Protein AF-A0A6P8I7Z9-F1 (afdb_monomer)

pLDDT: mean 84.23, std 19.0, range [24.98, 98.38]

InterPro domains:
  IPR001810 F-box domain [PF00646] (42-81)
  IPR001810 F-box domain [PS50181] (37-83)
  IPR007474 ApaG domain [PF04379] (328-416)
  IPR007474 ApaG domain [PS51087] (310-443)
  IPR018958 Knr4/Smi1-like domain [PF09346] (147-284)
  IPR018958 Knr4/Smi1-like domain [SM00860] (147-285)
  IPR036047 F-box-like domain superfamily [SSF81383] (37-108)
  IPR036767 ApaG domain superfamily [G3DSA:2.60.40.1470] (307-440)
  IPR036767 ApaG domain superfamily [SSF110069] (312-437)
  IPR037883 Knr4/Smi1-like domain superfamily [SSF160631] (125-296)
  IPR052121 F-box Protein Family Substrate Recognition Components [PTHR46550] (38-439)

Nearest PDB structures (foldseek):
  5hdw-assembly1_A  TM=9.735E-01  e=1.755E-16  Homo sapiens
  1xvs-assembly1_B  TM=9.235E-01  e=9.126E-12  Vibrio cholerae
  1xq4-assembly1_A  TM=9.413E-01  e=2.036E-11  Bordetella pertussis
  1tza-assembly1_A  TM=8.948E-01  e=2.390E-11  Shewanella oneidensis MR-1
  2f1e-assembly1_A  TM=9.353E-01  e=6.967E-11  Xanthomonas citri

Secondary structure (DSSP, 8-state):
--SSSSHHHHHHHHHTTS------------SS-------GGGS-HHHHHHHHHTS-HHHHHHHHTT-HHHHHHHHH-THHHHHHHHTT----SSPPTT--HHHHHHHHHHHHGGGTTTHHHHHHHHHHHHHHHHHH-HHHHHHEEEPPPHHHHHHHHHHHSTT----HHHHHHHHHEEEE-S-SSPTTEEEEETTEEEEEEEBPHHHHHHT-B-STTSTTEEE-EEETTT----EEESS-GGG--TT-EEEEEE--TT-SS-SS-----EEEEEEESSHHHHHHHHHHHHHTT-S-EETTEEB--EEEEEEEETTEEEEEEEEE-GGG-BTTTTBEEEEEEEEEEE-SS-TT--S-EEEEEEEEEEEESS--EEEEEEESBTTB--EE-TT-EEEEEEEEEESSSEEEEEEEEEEEESS--SS--EEEEEEEEEEEEPPPEE-HHHHHHHHHHHHHT-

Organism: Actinia tenebrosa (NCBI:txid6105)

Structure (mmCIF, N/CA/C/O backbone):
data_AF-A0A6P8I7Z9-F1
#
_entry.id   AF-A0A6P8I7Z9-F1
#
loop_
_atom_site.group_PDB
_atom_site.id
_atom_site.type_symbol
_atom_site.label_atom_id
_atom_site.label_alt_id
_atom_site.label_comp_id
_atom_site.label_asym_id
_atom_site.label_entity_id
_atom_site.label_seq_id
_atom_site.pdbx_PDB_ins_code
_atom_site.Cartn_x
_atom_site.Cartn_y
_atom_site.Cartn_z
_atom_site.occupancy
_atom_site.B_iso_or_equiv
_atom_site.auth_seq_id
_atom_site.auth_comp_id
_atom_site.auth_asym_id
_atom_site.auth_atom_id
_atom_site.pdbx_PDB_model_num
ATOM 1 N N . MET A 1 1 ? -7.727 1.001 -29.222 1.00 27.92 1 MET A N 1
ATOM 2 C CA . MET A 1 1 ? -8.327 1.449 -30.504 1.00 27.92 1 MET A CA 1
ATOM 3 C C . MET A 1 1 ? -7.930 2.875 -30.934 1.00 27.92 1 MET A C 1
ATOM 5 O O . MET A 1 1 ? -8.534 3.411 -31.849 1.00 27.92 1 MET A O 1
ATOM 9 N N . TYR A 1 2 ? -6.853 3.463 -30.396 1.00 25.09 2 TYR A N 1
ATOM 10 C CA . TYR A 1 2 ? -6.347 4.782 -30.813 1.00 25.09 2 TYR A CA 1
ATOM 11 C C . TYR A 1 2 ? -4.914 4.676 -31.353 1.00 25.09 2 TYR A C 1
ATOM 13 O O . TYR A 1 2 ? -3.994 5.226 -30.769 1.00 25.09 2 TYR A O 1
ATOM 21 N N . HIS A 1 3 ? -4.689 3.906 -32.421 1.00 26.23 3 HIS A N 1
ATOM 22 C CA . HIS A 1 3 ? -3.375 3.808 -33.094 1.00 26.23 3 HIS A CA 1
ATOM 23 C C . HIS A 1 3 ? -3.474 3.884 -34.635 1.00 26.23 3 HIS A C 1
ATOM 25 O O . HIS A 1 3 ? -2.511 3.593 -35.336 1.00 26.23 3 HIS A O 1
ATOM 31 N N . GLY A 1 4 ? -4.624 4.299 -35.186 1.00 27.64 4 GLY A N 1
ATOM 32 C CA . GLY A 1 4 ? -4.878 4.256 -36.635 1.00 27.64 4 GLY A CA 1
ATOM 33 C C . GLY A 1 4 ? -4.692 5.561 -37.420 1.00 27.64 4 GLY A C 1
ATOM 34 O O . GLY A 1 4 ? -4.441 5.501 -38.617 1.00 27.64 4 GLY A O 1
ATOM 35 N N . ASN A 1 5 ? -4.773 6.742 -36.794 1.00 32.84 5 ASN A N 1
ATOM 36 C CA . ASN A 1 5 ? -5.126 7.960 -37.550 1.00 32.84 5 ASN A CA 1
ATOM 37 C C . ASN A 1 5 ? -4.015 8.998 -37.786 1.00 32.84 5 ASN A C 1
ATOM 39 O O . ASN A 1 5 ? -4.295 10.039 -38.367 1.00 32.84 5 ASN A O 1
ATOM 43 N N . VAL A 1 6 ? -2.753 8.732 -37.427 1.00 34.59 6 VAL A N 1
ATOM 44 C CA . VAL A 1 6 ? -1.651 9.696 -37.685 1.00 34.59 6 VAL A CA 1
ATOM 45 C C . VAL A 1 6 ? -0.789 9.314 -38.898 1.00 34.59 6 VAL A C 1
ATOM 47 O O . VAL A 1 6 ? -0.159 10.175 -39.503 1.00 34.59 6 VAL A O 1
ATOM 50 N N . LYS A 1 7 ? -0.846 8.060 -39.372 1.00 30.89 7 LYS A N 1
ATOM 51 C CA . LYS A 1 7 ? -0.178 7.675 -40.632 1.00 30.89 7 LYS A CA 1
ATOM 52 C C . LYS A 1 7 ? -0.858 8.238 -41.887 1.00 30.89 7 LYS A C 1
ATOM 54 O O . LYS A 1 7 ? -0.213 8.327 -42.924 1.00 30.89 7 LYS A O 1
ATOM 59 N N . ILE A 1 8 ? -2.123 8.655 -41.799 1.00 35.88 8 ILE A N 1
ATOM 60 C CA . ILE A 1 8 ? -2.907 9.108 -42.959 1.00 35.88 8 ILE A CA 1
ATOM 61 C C . ILE A 1 8 ? -2.786 10.620 -43.203 1.00 35.88 8 ILE A C 1
ATOM 63 O O . ILE A 1 8 ? -3.013 11.059 -44.321 1.00 35.88 8 ILE A O 1
ATOM 67 N N . VAL A 1 9 ? -2.340 11.432 -42.241 1.00 39.62 9 VAL A N 1
ATOM 68 C CA . VAL A 1 9 ? -2.238 12.890 -42.471 1.00 39.62 9 VAL A CA 1
ATOM 69 C C . VAL A 1 9 ? -0.942 13.270 -43.196 1.00 39.62 9 VAL A C 1
ATOM 71 O O . VAL A 1 9 ? -0.962 14.142 -44.060 1.00 39.62 9 VAL A O 1
ATOM 74 N N . VAL A 1 10 ? 0.160 12.551 -42.959 1.00 35.44 10 VAL A N 1
ATOM 75 C CA . VAL A 1 10 ? 1.419 12.789 -43.692 1.00 35.44 10 VAL A CA 1
ATOM 76 C C . VAL A 1 10 ? 1.377 12.176 -45.100 1.00 35.44 10 VAL A C 1
ATOM 78 O O . VAL A 1 10 ? 1.890 12.775 -46.037 1.00 35.44 10 VAL A O 1
ATOM 81 N N . LEU A 1 11 ? 0.683 11.046 -45.292 1.00 34.19 11 LEU A N 1
ATOM 82 C CA . LEU A 1 11 ? 0.417 10.482 -46.627 1.00 34.19 11 LEU A CA 1
ATOM 83 C C . LEU A 1 11 ? -0.738 11.186 -47.365 1.00 34.19 11 LEU A C 1
ATOM 85 O O . LEU A 1 11 ? -0.742 11.223 -48.591 1.00 34.19 11 LEU A O 1
ATOM 89 N N . GLY A 1 12 ? -1.689 11.786 -46.645 1.00 33.53 12 GLY A N 1
ATOM 90 C CA . GLY A 1 12 ? -2.816 12.530 -47.216 1.00 33.53 12 GLY A CA 1
ATOM 91 C C . GLY A 1 12 ? -2.401 13.876 -47.805 1.00 33.53 12 GLY A C 1
ATOM 92 O O . GLY A 1 12 ? -2.831 14.216 -48.903 1.00 33.53 12 GLY A O 1
ATOM 93 N N . LEU A 1 13 ? -1.483 14.595 -47.151 1.00 36.09 13 LEU A N 1
ATOM 94 C CA . LEU A 1 13 ? -0.870 15.803 -47.721 1.00 36.09 13 LEU A CA 1
ATOM 95 C C . LEU A 1 13 ? 0.045 15.499 -48.921 1.00 36.09 13 LEU A C 1
ATOM 97 O O . LEU A 1 13 ? 0.220 16.361 -49.775 1.00 36.09 13 LEU A O 1
ATOM 101 N N . LEU A 1 14 ? 0.554 14.268 -49.038 1.00 37.94 14 LEU A N 1
ATOM 102 C CA . LEU A 1 14 ? 1.294 13.800 -50.217 1.00 37.94 14 LEU A CA 1
ATOM 103 C C . LEU A 1 14 ? 0.385 13.366 -51.386 1.00 37.94 14 LEU A C 1
ATOM 105 O O . LEU A 1 14 ? 0.864 13.275 -52.510 1.00 37.94 14 LEU A O 1
ATOM 109 N N . CYS A 1 15 ? -0.914 13.123 -51.166 1.00 30.41 15 CYS A N 1
ATOM 110 C CA . CYS A 1 15 ? -1.822 12.614 -52.207 1.00 30.41 15 CYS A CA 1
ATOM 111 C C . CYS A 1 15 ? -2.754 13.683 -52.812 1.00 30.41 15 CYS A C 1
ATOM 113 O O . CYS A 1 15 ? -3.242 13.514 -53.929 1.00 30.41 15 CYS A O 1
ATOM 115 N N . VAL A 1 16 ? -2.978 14.811 -52.127 1.00 33.44 16 VAL A N 1
ATOM 116 C CA . VAL A 1 16 ? -3.879 15.880 -52.617 1.00 33.44 16 VAL A CA 1
ATOM 117 C C . VAL A 1 16 ? -3.269 16.700 -53.768 1.00 33.44 16 VAL A C 1
ATOM 119 O O . VAL A 1 16 ? -4.009 17.316 -54.529 1.00 33.44 16 VAL A O 1
ATOM 122 N N . CYS A 1 17 ? -1.955 16.633 -53.997 1.00 30.50 17 CYS A N 1
ATOM 123 C CA . CYS A 1 17 ? -1.322 17.304 -55.140 1.00 30.50 17 CYS A CA 1
ATOM 124 C C . CYS A 1 17 ? -1.281 16.472 -56.438 1.00 30.50 17 CYS A C 1
ATOM 126 O O . CYS A 1 17 ? -0.809 16.980 -57.451 1.00 30.50 17 CYS A O 1
ATOM 128 N N . TRP A 1 18 ? -1.782 15.226 -56.459 1.00 29.75 18 TRP A N 1
ATOM 129 C CA . TRP A 1 18 ? -1.590 14.318 -57.608 1.00 29.75 18 TRP A CA 1
ATOM 130 C C . TRP A 1 18 ? -2.864 13.732 -58.232 1.00 29.75 18 TRP A C 1
ATOM 132 O O . TRP A 1 18 ? -2.807 12.754 -58.977 1.00 29.75 18 TRP A O 1
ATOM 142 N N . SER A 1 19 ? -4.034 14.330 -57.991 1.00 29.91 19 SER A N 1
ATOM 143 C CA . SER A 1 19 ? -5.256 13.913 -58.688 1.00 29.91 19 SER A CA 1
ATOM 144 C C . SER A 1 19 ? -6.215 15.070 -58.955 1.00 29.91 19 SER A C 1
ATOM 146 O O . SER A 1 19 ? -7.200 15.269 -58.254 1.00 29.91 19 SER A O 1
ATOM 148 N N . SER A 1 20 ? -5.935 15.842 -60.006 1.00 28.52 20 SER A N 1
ATOM 149 C CA . SER A 1 20 ? -6.969 16.618 -60.696 1.00 28.52 20 SER A CA 1
ATOM 150 C C . SER A 1 20 ? -6.526 16.983 -62.113 1.00 28.52 20 SER A C 1
ATOM 152 O O . SER A 1 20 ? -6.037 18.079 -62.376 1.00 28.52 20 SER A O 1
ATOM 154 N N . LYS A 1 21 ? -6.758 16.076 -63.065 1.00 33.31 21 LYS A N 1
ATOM 155 C CA . LYS A 1 21 ? -7.035 16.461 -64.455 1.00 33.31 21 LYS A CA 1
ATOM 156 C C . LYS A 1 21 ? -8.113 15.557 -65.033 1.00 33.31 21 LYS A C 1
ATOM 158 O O . LYS A 1 21 ? -7.907 14.349 -65.109 1.00 33.31 21 LYS A O 1
ATOM 163 N N . LYS A 1 22 ? -9.203 16.172 -65.509 1.00 28.80 22 LYS A N 1
ATOM 164 C CA . LYS A 1 22 ? -9.939 15.846 -66.750 1.00 28.80 22 LYS A CA 1
ATOM 165 C C . LYS A 1 22 ? -11.080 16.873 -66.974 1.00 28.80 22 LYS A C 1
ATOM 167 O O . LYS A 1 22 ? -11.510 17.484 -66.006 1.00 28.80 22 LYS A O 1
ATOM 172 N N . PRO A 1 23 ? -11.597 17.064 -68.204 1.00 37.78 23 PRO A N 1
ATOM 173 C CA . PRO A 1 23 ? -10.932 17.744 -69.323 1.00 37.78 23 PRO A CA 1
ATOM 174 C C . PRO A 1 23 ? -11.841 18.813 -69.991 1.00 37.78 23 PRO A C 1
ATOM 176 O O . PRO A 1 23 ? -13.058 18.680 -69.998 1.00 37.78 23 PRO A O 1
ATOM 179 N N . GLY A 1 24 ? -11.251 19.811 -70.659 1.00 24.98 24 GLY A N 1
ATOM 180 C CA . GLY A 1 24 ? -11.930 20.554 -71.734 1.00 24.98 24 GLY A CA 1
ATOM 181 C C . GLY A 1 24 ? -12.009 22.077 -71.583 1.00 24.98 24 GLY A C 1
ATOM 182 O O . GLY A 1 24 ? -12.740 22.573 -70.735 1.00 24.98 24 GLY A O 1
ATOM 183 N N . THR A 1 25 ? -11.365 22.763 -72.547 1.00 26.42 25 THR A N 1
ATOM 184 C CA . THR A 1 25 ? -11.655 24.120 -73.093 1.00 26.42 25 THR A CA 1
ATOM 185 C C . THR A 1 25 ? -11.542 25.304 -72.119 1.00 26.42 25 THR A C 1
ATOM 187 O O . THR A 1 25 ? -12.305 25.388 -71.175 1.00 26.42 25 THR A O 1
ATOM 190 N N . LEU A 1 26 ? -10.678 26.316 -72.261 1.00 29.64 26 LEU A N 1
ATOM 191 C CA . LEU A 1 26 ? -9.874 26.902 -73.348 1.00 29.64 26 LEU A CA 1
ATOM 192 C C . LEU A 1 26 ? -8.618 27.500 -72.670 1.00 29.64 26 LEU A C 1
ATOM 194 O O . LEU A 1 26 ? -8.745 28.210 -71.681 1.00 29.64 26 LEU A O 1
ATOM 198 N N . VAL A 1 27 ? -7.398 27.061 -72.986 1.00 39.12 27 VAL A N 1
ATOM 199 C CA . VAL A 1 27 ? -6.519 27.630 -74.030 1.00 39.12 27 VAL A CA 1
ATOM 200 C C . VAL A 1 27 ? -6.378 29.152 -73.921 1.00 39.12 27 VAL A C 1
ATOM 202 O O . VAL A 1 27 ? -7.158 29.888 -74.516 1.00 39.12 27 VAL A O 1
ATOM 205 N N . ASN A 1 28 ? -5.378 29.577 -73.138 1.00 30.05 28 ASN A N 1
ATOM 206 C CA . ASN A 1 28 ? -4.446 30.697 -73.369 1.00 30.05 28 ASN A CA 1
ATOM 207 C C . ASN A 1 28 ? -4.024 31.312 -72.034 1.00 30.05 28 ASN A C 1
ATOM 209 O O . ASN A 1 28 ? -4.569 32.331 -71.636 1.00 30.05 28 ASN A O 1
ATOM 213 N N . MET A 1 29 ? -3.079 30.664 -71.348 1.00 29.47 29 MET A N 1
ATOM 214 C CA . MET A 1 29 ? -2.159 31.279 -70.369 1.00 29.47 29 MET A CA 1
ATOM 215 C C . MET A 1 29 ? -1.152 30.236 -69.838 1.00 29.47 29 MET A C 1
ATOM 217 O O . MET A 1 29 ? -0.742 30.266 -68.684 1.00 29.47 29 MET A O 1
ATOM 221 N N . ALA A 1 30 ? -0.794 29.254 -70.670 1.00 31.16 30 ALA A N 1
ATOM 222 C CA . ALA A 1 30 ? -0.078 28.049 -70.257 1.00 31.16 30 ALA A CA 1
ATOM 223 C C . ALA A 1 30 ? 1.418 28.062 -70.620 1.00 31.16 30 ALA A C 1
ATOM 225 O O . ALA A 1 30 ? 1.955 26.998 -70.892 1.00 31.16 30 ALA A O 1
ATOM 226 N N . ASP A 1 31 ? 2.077 29.225 -70.617 1.00 33.16 31 ASP A N 1
ATOM 227 C CA . ASP A 1 31 ? 3.475 29.337 -71.074 1.00 33.16 31 ASP A CA 1
ATOM 228 C C . ASP A 1 31 ? 4.413 30.101 -70.120 1.00 33.16 31 ASP A C 1
ATOM 230 O O . ASP A 1 31 ? 5.388 30.688 -70.572 1.00 33.16 31 ASP A O 1
ATOM 234 N N . GLU A 1 32 ? 4.189 30.088 -68.794 1.00 33.69 32 GLU A N 1
ATOM 235 C CA . GLU A 1 32 ? 5.192 30.698 -67.888 1.00 33.69 32 GLU A CA 1
ATOM 236 C C . GLU A 1 32 ? 5.318 30.142 -66.457 1.00 33.69 32 GLU A C 1
ATOM 238 O O . GLU A 1 32 ? 5.937 30.775 -65.609 1.00 33.69 32 GLU A O 1
ATOM 243 N N . TRP A 1 33 ? 4.801 28.946 -66.158 1.00 35.19 33 TRP A N 1
ATOM 244 C CA . TRP A 1 33 ? 5.029 28.307 -64.849 1.00 35.19 33 TRP A CA 1
ATOM 245 C C . TRP A 1 33 ? 5.482 26.863 -65.048 1.00 35.19 33 TRP A C 1
ATOM 247 O O . TRP A 1 33 ? 4.708 25.916 -64.929 1.00 35.19 33 TRP A O 1
ATOM 257 N N . LEU A 1 34 ? 6.752 26.729 -65.429 1.00 34.97 34 LEU A N 1
ATOM 258 C CA . LEU A 1 34 ? 7.510 25.486 -65.331 1.00 34.97 34 LEU A CA 1
ATOM 259 C C . LEU A 1 34 ? 7.551 25.024 -63.868 1.00 34.97 34 LEU A C 1
ATOM 261 O O . LEU A 1 34 ? 7.962 25.776 -62.991 1.00 34.97 34 LEU A O 1
ATOM 265 N N . ASP A 1 35 ? 7.101 23.789 -63.656 1.00 43.56 35 ASP A N 1
ATOM 266 C CA . ASP A 1 35 ? 7.645 22.786 -62.737 1.00 43.56 35 ASP A CA 1
ATOM 267 C C . ASP A 1 35 ? 8.519 23.283 -61.572 1.00 43.56 35 ASP A C 1
ATOM 269 O O . ASP A 1 35 ? 9.741 23.343 -61.678 1.00 43.56 35 ASP A O 1
ATOM 273 N N . GLU A 1 36 ? 7.917 23.448 -60.396 1.00 44.22 36 GLU A N 1
ATOM 274 C CA . GLU A 1 36 ? 8.599 23.100 -59.148 1.00 44.22 36 GLU A CA 1
ATOM 275 C C . GLU A 1 36 ? 7.628 22.295 -58.281 1.00 44.22 36 GLU A C 1
ATOM 277 O O . GLU A 1 36 ? 6.685 22.831 -57.695 1.00 44.22 36 GLU A O 1
ATOM 282 N N . GLU A 1 37 ? 7.831 20.976 -58.198 1.00 47.53 37 GLU A N 1
ATOM 283 C CA . GLU A 1 37 ? 7.237 20.179 -57.126 1.00 47.53 37 GLU A CA 1
ATOM 284 C C . GLU A 1 37 ? 7.744 20.748 -55.792 1.00 47.53 37 GLU A C 1
ATOM 286 O O . GLU A 1 37 ? 8.887 20.517 -55.391 1.00 47.53 37 GLU A O 1
ATOM 291 N N . ILE A 1 38 ? 6.908 21.535 -55.106 1.00 57.88 38 ILE A N 1
ATOM 292 C CA . ILE A 1 38 ? 7.222 22.076 -53.780 1.00 57.88 38 ILE A CA 1
ATOM 293 C C . ILE A 1 38 ? 7.279 20.898 -52.800 1.00 57.88 38 ILE A C 1
ATOM 295 O O . ILE A 1 38 ? 6.273 20.472 -52.231 1.00 57.88 38 ILE A O 1
ATOM 299 N N . GLY A 1 39 ? 8.471 20.333 -52.630 1.00 65.75 39 GLY A N 1
ATOM 300 C CA . GLY A 1 39 ? 8.735 19.292 -51.649 1.00 65.75 39 GLY A CA 1
ATOM 301 C C . GLY A 1 39 ? 8.682 19.841 -50.223 1.00 65.75 39 GLY A C 1
ATOM 302 O O . GLY A 1 39 ? 8.963 21.007 -49.968 1.00 65.75 39 GLY A O 1
ATOM 303 N N . LEU A 1 40 ? 8.409 18.983 -49.236 1.00 67.44 40 LEU A N 1
ATOM 304 C CA . LEU A 1 40 ? 8.397 19.373 -47.814 1.00 67.44 40 LEU A CA 1
ATOM 305 C C . LEU A 1 40 ? 9.715 20.054 -47.365 1.00 67.44 40 LEU A C 1
ATOM 307 O O . LEU A 1 40 ? 9.723 20.850 -46.431 1.00 67.44 40 LEU A O 1
ATOM 311 N N . GLY A 1 41 ? 10.827 19.747 -48.047 1.00 66.31 41 GLY A N 1
ATOM 312 C CA . GLY A 1 41 ? 12.154 20.335 -47.841 1.00 66.31 41 GLY A CA 1
ATOM 313 C C . GLY A 1 41 ? 12.321 21.791 -48.290 1.00 66.31 41 GLY A C 1
ATOM 314 O O . GLY A 1 41 ? 13.245 22.442 -47.804 1.00 66.31 41 GLY A O 1
ATOM 315 N N . SER A 1 42 ? 11.453 22.294 -49.177 1.00 73.12 42 SER A N 1
ATOM 316 C CA . SER A 1 42 ? 11.489 23.668 -49.700 1.00 73.12 42 SER A CA 1
ATOM 317 C C . SER A 1 42 ? 10.544 24.625 -48.963 1.00 73.12 42 SER A C 1
ATOM 319 O O . SER A 1 42 ? 10.492 25.812 -49.285 1.00 73.12 42 SER A O 1
ATOM 321 N N . LEU A 1 43 ? 9.817 24.138 -47.948 1.00 79.81 43 LEU A N 1
ATOM 322 C CA . LEU A 1 43 ? 8.951 24.980 -47.128 1.00 79.81 43 LEU A CA 1
ATOM 323 C C . LEU A 1 43 ? 9.761 25.993 -46.294 1.00 79.81 43 LEU A C 1
ATOM 325 O O . LEU A 1 43 ? 10.824 25.651 -45.766 1.00 79.81 43 LEU A O 1
ATOM 329 N N . PRO A 1 44 ? 9.233 27.216 -46.089 1.00 81.88 44 PRO A N 1
ATOM 330 C CA . PRO A 1 44 ? 9.823 28.183 -45.171 1.00 81.88 44 PRO A CA 1
ATOM 331 C C . PRO A 1 44 ? 9.884 27.659 -43.728 1.00 81.88 44 PRO A C 1
ATOM 333 O O . PRO A 1 44 ? 9.105 26.792 -43.321 1.00 81.88 44 PRO A O 1
ATOM 336 N N . ALA A 1 45 ? 10.771 28.249 -42.923 1.00 80.94 45 ALA A N 1
ATOM 337 C CA . ALA A 1 45 ? 11.076 27.758 -41.580 1.00 80.94 45 ALA A CA 1
ATOM 338 C C . ALA A 1 45 ? 9.860 27.689 -40.636 1.00 80.94 45 ALA A C 1
ATOM 340 O O . ALA A 1 45 ? 9.731 26.729 -39.882 1.00 80.94 45 ALA A O 1
ATOM 341 N N . ILE A 1 46 ? 8.947 28.667 -40.691 1.00 81.94 46 ILE A N 1
ATOM 342 C CA . ILE A 1 46 ? 7.791 28.746 -39.778 1.00 81.94 46 ILE A CA 1
ATOM 343 C C . ILE A 1 46 ? 6.757 27.629 -40.054 1.00 81.94 46 ILE A C 1
ATOM 345 O O . ILE A 1 46 ? 6.434 26.889 -39.122 1.00 81.94 46 ILE A O 1
ATOM 349 N N . PRO A 1 47 ? 6.251 27.433 -41.294 1.00 82.50 47 PRO A N 1
ATOM 350 C CA . PRO A 1 47 ? 5.385 26.294 -41.612 1.00 82.50 47 PRO A CA 1
ATOM 351 C C . PRO A 1 47 ? 6.025 24.942 -41.295 1.00 82.50 47 PRO A C 1
ATOM 353 O O . PRO A 1 47 ? 5.367 24.063 -40.742 1.00 82.50 47 PRO A O 1
ATOM 356 N N . LEU A 1 48 ? 7.314 24.783 -41.604 1.00 82.62 48 LEU A N 1
ATOM 357 C CA . LEU A 1 48 ? 8.033 23.539 -41.361 1.00 82.62 48 LEU A CA 1
ATOM 358 C C . LEU A 1 48 ? 8.200 23.258 -39.858 1.00 82.62 48 LEU A C 1
ATOM 360 O O . LEU A 1 48 ? 7.959 22.134 -39.425 1.00 82.62 48 LEU A O 1
ATOM 364 N N . ALA A 1 49 ? 8.514 24.273 -39.045 1.00 83.00 49 ALA A N 1
ATOM 365 C CA . ALA A 1 49 ? 8.555 24.154 -37.587 1.00 83.00 49 ALA A CA 1
ATOM 366 C C . ALA A 1 49 ? 7.193 23.747 -37.003 1.00 83.00 49 ALA A C 1
ATOM 368 O O . ALA A 1 49 ? 7.133 22.882 -36.130 1.00 83.00 49 ALA A O 1
ATOM 369 N N . ASN A 1 50 ? 6.097 24.314 -37.520 1.00 82.75 50 ASN A N 1
ATOM 370 C CA . ASN A 1 50 ? 4.743 23.941 -37.110 1.00 82.75 50 ASN A CA 1
ATOM 371 C C . ASN A 1 50 ? 4.399 22.493 -37.477 1.00 82.75 50 ASN A C 1
ATOM 373 O O . ASN A 1 50 ? 3.778 21.806 -36.682 1.00 82.75 50 ASN A O 1
ATOM 377 N N . ILE A 1 51 ? 4.810 22.000 -38.648 1.00 84.12 51 ILE A N 1
ATOM 378 C CA . ILE A 1 51 ? 4.582 20.597 -39.034 1.00 84.12 51 ILE A CA 1
ATOM 379 C C . ILE A 1 51 ? 5.391 19.656 -38.135 1.00 84.12 51 ILE A C 1
ATOM 381 O O . ILE A 1 51 ? 4.857 18.676 -37.614 1.00 84.12 51 ILE A O 1
ATOM 385 N N . LEU A 1 52 ? 6.673 19.965 -37.930 1.00 84.69 52 LEU A N 1
ATOM 386 C CA . LEU A 1 52 ? 7.573 19.158 -37.110 1.00 84.69 52 LEU A CA 1
ATOM 387 C C . LEU A 1 52 ? 7.158 19.134 -35.629 1.00 84.69 52 LEU A C 1
ATOM 389 O O . LEU A 1 52 ? 7.408 18.136 -34.956 1.00 84.69 52 LEU A O 1
ATOM 393 N N . SER A 1 53 ? 6.488 20.175 -35.120 1.00 84.25 53 SER A N 1
ATOM 394 C CA . SER A 1 53 ? 6.043 20.235 -33.720 1.00 84.25 53 SER A CA 1
ATOM 395 C C . SER A 1 53 ? 4.931 19.235 -33.373 1.00 84.25 53 SER A C 1
ATOM 397 O O . SER A 1 53 ? 4.814 18.857 -32.207 1.00 84.25 53 SER A O 1
ATOM 399 N N . TYR A 1 54 ? 4.169 18.751 -34.365 1.00 84.44 54 TYR A N 1
ATOM 400 C CA . TYR A 1 54 ? 3.159 17.697 -34.187 1.00 84.44 54 TYR A CA 1
ATOM 401 C C . TYR A 1 54 ? 3.746 16.280 -34.139 1.00 84.44 54 TYR A C 1
ATOM 403 O O . TYR A 1 54 ? 3.034 15.328 -33.805 1.00 84.44 54 TYR A O 1
ATOM 411 N N . LEU A 1 55 ? 5.022 16.105 -34.492 1.00 84.69 55 LEU A N 1
ATOM 412 C CA . LEU A 1 55 ? 5.667 14.798 -34.468 1.00 84.69 55 LEU A CA 1
ATOM 413 C C . LEU A 1 55 ? 6.008 14.387 -33.036 1.00 84.69 55 LEU A C 1
ATOM 415 O O . LEU A 1 55 ? 6.397 15.200 -32.200 1.00 84.69 55 LEU A O 1
ATOM 419 N N . ASN A 1 56 ? 5.920 13.085 -32.761 1.00 81.38 56 ASN A N 1
ATOM 420 C CA . ASN A 1 56 ? 6.487 12.536 -31.534 1.00 81.38 56 ASN A CA 1
ATOM 421 C C . ASN A 1 56 ? 8.026 12.527 -31.607 1.00 81.38 56 ASN A C 1
ATOM 423 O O . ASN A 1 56 ? 8.627 12.672 -32.672 1.00 81.38 56 ASN A O 1
ATOM 427 N N . GLN A 1 57 ? 8.666 12.291 -30.464 1.00 80.50 57 GLN A N 1
ATOM 428 C CA . GLN A 1 57 ? 10.125 12.329 -30.310 1.00 80.50 57 GLN A CA 1
ATOM 429 C C . GLN A 1 57 ? 10.866 11.451 -31.330 1.00 80.50 57 GLN A C 1
ATOM 431 O O . GLN A 1 57 ? 11.853 11.884 -31.922 1.00 80.50 57 GLN A O 1
ATOM 436 N N . LYS A 1 58 ? 10.384 10.220 -31.558 1.00 79.19 58 LYS A N 1
ATOM 437 C CA . LYS A 1 58 ? 11.034 9.249 -32.452 1.00 79.19 58 LYS A CA 1
ATOM 438 C C . LYS A 1 58 ? 10.945 9.689 -33.908 1.00 79.19 58 LYS A C 1
ATOM 440 O O . LYS A 1 58 ? 11.935 9.599 -34.633 1.00 79.19 58 LYS A O 1
ATOM 445 N N . ASP A 1 59 ? 9.775 10.152 -34.328 1.00 83.81 59 ASP A N 1
ATOM 446 C CA . ASP A 1 59 ? 9.543 10.568 -35.708 1.00 83.81 59 ASP A CA 1
ATOM 447 C C . ASP A 1 59 ? 10.248 11.892 -36.010 1.00 83.81 59 ASP A C 1
ATOM 449 O O . ASP A 1 59 ? 10.883 12.016 -37.055 1.00 83.81 59 ASP A O 1
ATOM 453 N N . LEU A 1 60 ? 10.277 12.825 -35.055 1.00 84.25 60 LEU A N 1
ATOM 454 C CA . LEU A 1 60 ? 11.047 14.056 -35.187 1.00 84.25 60 LEU A CA 1
ATOM 455 C C . LEU A 1 60 ? 12.550 13.783 -35.320 1.00 84.25 60 LEU A C 1
ATOM 457 O O . LEU A 1 60 ? 13.193 14.329 -36.214 1.00 84.25 60 LEU A O 1
ATOM 461 N N . SER A 1 61 ? 13.120 12.914 -34.474 1.00 79.94 61 SER A N 1
ATOM 462 C CA . SER A 1 61 ? 14.534 12.535 -34.592 1.00 79.94 61 SER A CA 1
ATOM 463 C C . SER A 1 61 ? 14.855 11.938 -35.961 1.00 79.94 61 SER A C 1
ATOM 465 O O . SER A 1 61 ? 15.897 12.256 -36.525 1.00 79.94 61 SER A O 1
ATOM 467 N N . ARG A 1 62 ? 13.955 11.117 -36.517 1.00 81.88 62 ARG A N 1
ATOM 468 C CA . ARG A 1 62 ? 14.109 10.559 -37.867 1.00 81.88 62 ARG A CA 1
ATOM 469 C C . ARG A 1 62 ? 14.044 11.642 -38.938 1.00 81.88 62 ARG A C 1
ATOM 471 O O . ARG A 1 62 ? 14.895 11.643 -39.819 1.00 81.88 62 ARG A O 1
ATOM 478 N N . CYS A 1 63 ? 13.098 12.577 -38.848 1.00 82.19 63 CYS A N 1
ATOM 479 C CA . CYS A 1 63 ? 12.983 13.699 -39.783 1.00 82.19 63 CYS A CA 1
ATOM 480 C C . CYS A 1 63 ? 14.236 14.584 -39.786 1.00 82.19 63 CYS A C 1
ATOM 482 O O . CYS A 1 63 ? 14.711 14.965 -40.855 1.00 82.19 63 CYS A O 1
ATOM 484 N N . CYS A 1 64 ? 14.832 14.835 -38.618 1.00 81.19 64 CYS A N 1
ATOM 485 C CA . CYS A 1 64 ? 16.094 15.568 -38.501 1.00 81.19 64 CYS A CA 1
ATOM 486 C C . CYS A 1 64 ? 17.276 14.872 -39.202 1.00 81.19 64 CYS A C 1
ATOM 488 O O . CYS A 1 64 ? 18.264 15.529 -39.507 1.00 81.19 64 CYS A O 1
ATOM 490 N N . CYS A 1 65 ? 17.201 13.566 -39.480 1.00 81.69 65 CYS A N 1
ATOM 491 C CA . CYS A 1 65 ? 18.235 12.844 -40.228 1.00 81.69 65 CYS A CA 1
ATOM 492 C C . CYS A 1 65 ? 18.077 12.947 -41.755 1.00 81.69 65 CYS A C 1
ATOM 494 O O . CYS A 1 65 ? 18.973 12.515 -42.475 1.00 81.69 65 CYS A O 1
ATOM 496 N N . ILE A 1 66 ? 16.957 13.482 -42.259 1.00 83.44 66 ILE A N 1
ATOM 497 C CA . ILE A 1 66 ? 16.628 13.478 -43.696 1.00 83.44 66 ILE A CA 1
ATOM 498 C C . ILE A 1 66 ? 17.305 14.637 -44.438 1.00 83.44 66 ILE A C 1
ATOM 500 O O . ILE A 1 66 ? 17.755 14.465 -45.568 1.00 83.44 66 ILE A O 1
ATOM 504 N N . SER A 1 67 ? 17.386 15.825 -43.832 1.00 82.75 67 SER A N 1
ATOM 505 C CA . SER A 1 67 ? 18.006 16.999 -44.456 1.00 82.75 67 SER A CA 1
ATOM 506 C C . SER A 1 67 ? 18.612 17.947 -43.419 1.00 82.75 67 SER A C 1
ATOM 508 O O . SER A 1 67 ? 18.185 17.975 -42.264 1.00 82.75 67 SER A O 1
ATOM 510 N N . ARG A 1 68 ? 19.589 18.769 -43.835 1.00 82.00 68 ARG A N 1
ATOM 511 C CA . ARG A 1 68 ? 20.182 19.806 -42.967 1.00 82.00 68 ARG A CA 1
ATOM 512 C C . ARG A 1 68 ? 19.141 20.833 -42.514 1.00 82.00 68 ARG A C 1
ATOM 514 O O . ARG A 1 68 ? 19.088 21.137 -41.330 1.00 82.00 68 ARG A O 1
ATOM 521 N N . ASN A 1 69 ? 18.264 21.258 -43.427 1.00 81.94 69 ASN A N 1
ATOM 522 C CA . ASN A 1 69 ? 17.168 22.187 -43.137 1.00 81.94 69 ASN A CA 1
ATOM 523 C C . ASN A 1 69 ? 16.228 21.628 -42.046 1.00 81.94 69 ASN A C 1
ATOM 525 O O . ASN A 1 69 ? 15.898 22.308 -41.077 1.00 81.94 69 ASN A O 1
ATOM 529 N N . PHE A 1 70 ? 15.864 20.342 -42.140 1.00 81.88 70 PHE A N 1
ATOM 530 C CA . PHE A 1 70 ? 15.034 19.678 -41.126 1.00 81.88 70 PHE A CA 1
ATOM 531 C C . PHE A 1 70 ? 15.772 19.511 -39.802 1.00 81.88 70 PHE A C 1
ATOM 533 O O . PHE A 1 70 ? 15.154 19.619 -38.748 1.00 81.88 70 PHE A O 1
ATOM 540 N N . SER A 1 71 ? 17.082 19.264 -39.838 1.00 82.00 71 SER A N 1
ATOM 541 C CA . SER A 1 71 ? 17.899 19.186 -38.629 1.00 82.00 71 SER A CA 1
ATOM 542 C C . SER A 1 71 ? 17.966 20.526 -37.900 1.00 82.00 71 SER A C 1
ATOM 544 O O . SER A 1 71 ? 17.781 20.550 -36.688 1.00 82.00 71 SER A O 1
ATOM 546 N N . GLU A 1 72 ? 18.215 21.635 -38.593 1.00 82.81 72 GLU A N 1
ATOM 547 C CA . GLU A 1 72 ? 18.339 22.965 -37.977 1.00 82.81 72 GLU A CA 1
ATOM 548 C C . GLU A 1 72 ? 17.011 23.426 -37.359 1.00 82.81 72 GLU A C 1
ATOM 550 O O . GLU A 1 72 ? 16.942 23.771 -36.175 1.00 82.81 72 GLU A O 1
ATOM 555 N N . ILE A 1 73 ? 15.922 23.334 -38.125 1.00 82.31 73 ILE A N 1
ATOM 556 C CA . ILE A 1 73 ? 14.588 23.721 -37.651 1.00 82.31 73 ILE A CA 1
ATOM 557 C C . ILE A 1 73 ? 14.100 22.745 -36.581 1.00 82.31 73 ILE A C 1
ATOM 559 O O . ILE A 1 73 ? 13.637 23.151 -35.521 1.00 82.31 73 ILE A O 1
ATOM 563 N N . GLY A 1 74 ? 14.257 21.443 -36.815 1.00 80.31 74 GLY A N 1
ATOM 564 C CA . GLY A 1 74 ? 13.839 20.405 -35.883 1.00 80.31 74 GLY A CA 1
ATOM 565 C C . GLY A 1 74 ? 14.605 20.425 -34.561 1.00 80.31 74 GLY A C 1
ATOM 566 O O . GLY A 1 74 ? 14.070 19.950 -33.567 1.00 80.31 74 GLY A O 1
ATOM 567 N N . SER A 1 75 ? 15.824 20.976 -34.504 1.00 79.56 75 SER A N 1
ATOM 568 C CA . SER A 1 75 ? 16.592 21.111 -33.250 1.00 79.56 75 SER A CA 1
ATOM 569 C C . SER A 1 75 ? 16.174 22.311 -32.409 1.00 79.56 75 SER A C 1
ATOM 571 O O . SER A 1 75 ? 16.249 22.250 -31.184 1.00 79.56 75 SER A O 1
ATOM 573 N N . SER A 1 76 ? 15.667 23.359 -33.056 1.00 79.19 76 SER A N 1
ATOM 574 C CA . SER A 1 76 ? 15.275 24.618 -32.418 1.00 79.19 76 SER A CA 1
ATOM 575 C C . SER A 1 76 ? 13.810 24.662 -31.965 1.00 79.19 76 SER A C 1
ATOM 577 O O . SER A 1 76 ? 13.382 25.653 -31.371 1.00 79.19 76 SER A O 1
ATOM 579 N N . ILE A 1 77 ? 13.025 23.599 -32.189 1.00 84.38 77 ILE A N 1
ATOM 580 C CA . ILE A 1 77 ? 11.619 23.581 -31.767 1.00 84.38 77 ILE A CA 1
ATOM 581 C C . ILE A 1 77 ? 11.456 23.544 -30.241 1.00 84.38 77 ILE A C 1
ATOM 583 O O . ILE A 1 77 ? 12.182 22.861 -29.513 1.00 84.38 77 ILE A O 1
ATOM 587 N N . SER A 1 78 ? 10.405 24.207 -29.758 1.00 83.38 78 SER A N 1
ATOM 588 C CA . SER A 1 78 ? 10.034 24.237 -28.340 1.00 83.38 78 SER A CA 1
ATOM 589 C C . SER A 1 78 ? 9.567 22.882 -27.794 1.00 83.38 78 SER A C 1
ATOM 591 O O . SER A 1 78 ? 9.619 22.675 -26.581 1.00 83.38 78 SER A O 1
ATOM 593 N N . SER A 1 79 ? 9.175 21.925 -28.648 1.00 84.38 79 SER A N 1
ATOM 594 C CA . SER A 1 79 ? 8.738 20.592 -28.207 1.00 84.38 79 SER A CA 1
ATOM 595 C C . SER A 1 79 ? 9.814 19.844 -27.415 1.00 84.38 79 SER A C 1
ATOM 597 O O . SER A 1 79 ? 9.472 19.126 -26.481 1.00 84.38 79 SER A O 1
ATOM 599 N N . TRP A 1 80 ? 11.110 20.051 -27.699 1.00 84.31 80 TRP A N 1
ATOM 600 C CA . TRP A 1 80 ? 12.192 19.455 -26.901 1.00 84.31 80 TRP A CA 1
ATOM 601 C C 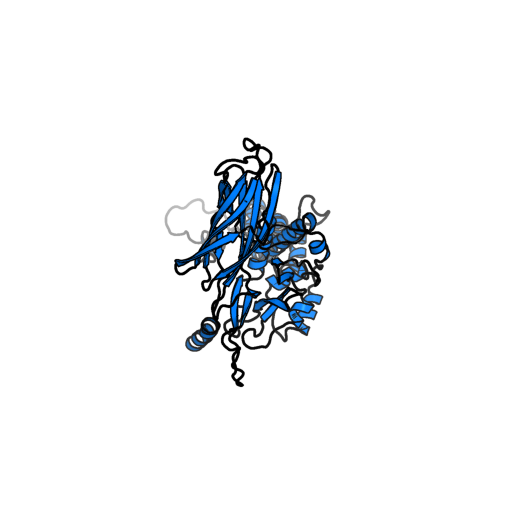. TRP A 1 80 ? 12.177 19.934 -25.451 1.00 84.31 80 TRP A C 1
ATOM 603 O O . TRP A 1 80 ? 12.372 19.130 -24.540 1.00 84.31 80 TRP A O 1
ATOM 613 N N . LYS A 1 81 ? 11.905 21.227 -25.234 1.00 83.88 81 LYS A N 1
ATOM 614 C CA . LYS A 1 81 ? 11.734 21.796 -23.895 1.00 83.88 81 LYS A CA 1
ATOM 615 C C . LYS A 1 81 ? 10.519 21.174 -23.209 1.00 83.88 81 LYS A C 1
ATOM 617 O O . LYS A 1 81 ? 10.659 20.645 -22.113 1.00 83.88 81 LYS A O 1
ATOM 622 N N . ILE A 1 82 ? 9.374 21.132 -23.897 1.00 85.38 82 ILE A N 1
ATOM 623 C CA . ILE A 1 82 ? 8.140 20.530 -23.366 1.00 85.38 82 ILE A CA 1
ATOM 624 C C . ILE A 1 82 ? 8.371 19.066 -22.982 1.00 85.38 82 ILE A C 1
ATOM 626 O O . ILE A 1 82 ? 7.918 18.629 -21.931 1.00 85.38 82 ILE A O 1
ATOM 630 N N . TRP A 1 83 ? 9.091 18.279 -23.783 1.00 86.19 83 TRP A N 1
ATOM 631 C CA . TRP A 1 83 ? 9.388 16.886 -23.441 1.00 86.19 83 TRP A CA 1
ATOM 632 C C . TRP A 1 83 ? 10.376 16.751 -22.285 1.00 86.19 83 TRP A C 1
ATOM 634 O O . TRP A 1 83 ? 10.217 15.854 -21.464 1.00 86.19 83 TRP A O 1
ATOM 644 N N . CYS A 1 84 ? 11.366 17.635 -22.178 1.00 86.19 84 CYS A N 1
ATOM 645 C CA . CYS A 1 84 ? 12.238 17.691 -21.006 1.00 86.19 84 CYS A CA 1
ATOM 646 C C . CYS A 1 84 ? 11.464 18.008 -19.718 1.00 86.19 84 CYS A C 1
ATOM 648 O O . CYS A 1 84 ? 11.706 17.371 -18.695 1.00 86.19 84 CYS A O 1
ATOM 650 N N . GLU A 1 85 ? 10.502 18.926 -19.776 1.00 86.44 85 GLU A N 1
ATOM 651 C CA . GLU A 1 85 ? 9.635 19.276 -18.645 1.00 86.44 85 GLU A CA 1
ATOM 652 C C . GLU A 1 85 ? 8.658 18.142 -18.309 1.00 86.44 85 GLU A C 1
ATOM 654 O O . GLU A 1 85 ? 8.537 17.723 -17.163 1.00 86.44 85 GLU A O 1
ATOM 659 N N . THR A 1 86 ? 7.966 17.608 -19.314 1.00 85.25 86 THR A N 1
ATOM 660 C CA . THR A 1 86 ? 6.867 16.654 -19.102 1.00 85.25 86 THR A CA 1
ATOM 661 C C . THR A 1 86 ? 7.345 15.228 -18.855 1.00 85.25 86 THR A C 1
ATOM 663 O O . THR A 1 86 ? 6.792 14.553 -17.990 1.00 85.25 86 THR A O 1
ATOM 666 N N . VAL A 1 87 ? 8.363 14.761 -19.586 1.00 86.38 87 VAL A N 1
ATOM 667 C CA . VAL A 1 87 ? 8.878 13.387 -19.469 1.00 86.38 87 VAL A CA 1
ATOM 668 C C . VAL A 1 87 ? 9.934 13.306 -18.375 1.00 86.38 87 VAL A C 1
ATOM 670 O O . VAL A 1 87 ? 9.835 12.443 -17.502 1.00 86.38 87 VAL A O 1
ATOM 673 N N . TRP A 1 88 ? 10.923 14.206 -18.402 1.00 88.25 88 TRP A N 1
ATOM 674 C CA . TRP A 1 88 ? 12.083 14.156 -17.503 1.00 88.25 88 TRP A CA 1
ATOM 675 C C . TRP A 1 88 ? 11.936 14.999 -16.230 1.00 88.25 88 TRP A C 1
ATOM 677 O O . TRP A 1 88 ? 12.804 14.906 -15.365 1.00 88.25 88 TRP A O 1
ATOM 687 N N . LEU A 1 89 ? 10.843 15.763 -16.084 1.00 85.81 89 LEU A N 1
ATOM 688 C CA . LEU A 1 89 ? 10.530 16.568 -14.891 1.00 85.81 89 LEU A CA 1
ATOM 689 C C . LEU A 1 89 ? 11.650 17.540 -14.503 1.00 85.81 89 LEU A C 1
ATOM 691 O O . LEU A 1 89 ? 11.906 17.770 -13.323 1.00 85.81 89 LEU A O 1
ATOM 695 N N . LEU A 1 90 ? 12.354 18.079 -15.499 1.00 82.69 90 LEU A N 1
ATOM 696 C CA . LEU A 1 90 ? 13.400 19.066 -15.260 1.00 82.69 90 LEU A CA 1
ATOM 697 C C . LEU A 1 90 ? 12.763 20.417 -14.910 1.00 82.69 90 LEU A C 1
ATOM 699 O O . LEU A 1 90 ? 11.842 20.852 -15.599 1.00 82.69 90 LEU A O 1
ATOM 703 N N . ASP A 1 91 ? 13.268 21.078 -13.865 1.00 70.81 91 ASP A N 1
ATOM 704 C CA . ASP A 1 91 ? 12.959 22.483 -13.586 1.00 70.81 91 ASP A CA 1
ATOM 705 C C . ASP A 1 91 ? 13.780 23.358 -14.543 1.00 70.81 91 ASP A C 1
ATOM 707 O O . ASP A 1 91 ? 15.009 23.280 -14.589 1.00 70.81 91 ASP A O 1
ATOM 711 N N . VAL A 1 92 ? 13.079 24.134 -15.366 1.00 62.84 92 VAL A N 1
ATOM 712 C CA . VAL A 1 92 ? 13.635 24.886 -16.500 1.00 62.84 92 VAL A CA 1
ATOM 713 C C . VAL A 1 92 ? 13.736 26.386 -16.189 1.00 62.84 92 VAL A C 1
ATOM 715 O O . VAL A 1 92 ? 13.843 27.219 -17.090 1.00 62.84 92 VAL A O 1
ATOM 718 N N . SER A 1 93 ? 13.728 26.751 -14.907 1.00 60.34 93 SER A N 1
ATOM 719 C CA . SER A 1 93 ? 13.851 28.149 -14.481 1.00 60.34 93 SER A CA 1
ATOM 720 C C . SER A 1 93 ? 15.156 28.821 -14.946 1.00 60.34 93 SER A C 1
ATOM 722 O O . SER A 1 93 ? 15.166 30.037 -15.098 1.00 60.34 93 SER A O 1
ATOM 724 N N . ASP A 1 94 ? 16.196 28.050 -15.292 1.00 51.22 94 ASP A N 1
ATOM 725 C CA . ASP A 1 94 ? 17.380 28.540 -16.006 1.00 51.22 94 ASP A CA 1
ATOM 726 C C . ASP A 1 94 ? 17.810 27.560 -17.118 1.00 51.22 94 ASP A C 1
ATOM 728 O O . ASP A 1 94 ? 18.019 26.370 -16.850 1.00 51.22 94 ASP A O 1
ATOM 732 N N . PRO A 1 95 ? 17.985 28.003 -18.380 1.00 53.00 95 PRO A N 1
ATOM 733 C CA . PRO A 1 95 ? 18.666 27.188 -19.377 1.00 53.00 95 PRO A CA 1
ATOM 734 C C . PRO A 1 95 ? 20.097 26.925 -18.897 1.00 53.00 95 PRO A C 1
ATOM 736 O O . PRO A 1 95 ? 20.829 27.856 -18.563 1.00 53.00 95 PRO A O 1
ATOM 739 N N . LEU A 1 96 ? 20.513 25.653 -18.884 1.00 59.34 96 LEU A N 1
ATOM 740 C CA . LEU A 1 96 ? 21.914 25.292 -18.660 1.00 59.34 96 LEU A CA 1
ATOM 741 C C . LEU A 1 96 ? 22.779 26.134 -19.614 1.00 59.34 96 LEU A C 1
ATOM 743 O O . LEU A 1 96 ? 22.563 26.048 -20.830 1.00 59.34 96 LEU A O 1
ATOM 747 N N . PRO A 1 97 ? 23.731 26.944 -19.112 1.00 57.34 97 PRO A N 1
ATOM 748 C CA . PRO A 1 97 ? 24.530 27.801 -19.973 1.00 57.34 97 PRO A CA 1
ATOM 749 C C . PRO A 1 97 ? 25.228 26.928 -21.023 1.00 57.34 97 PRO A C 1
ATOM 751 O O . PRO A 1 97 ? 25.989 26.021 -20.684 1.00 57.34 97 PRO A O 1
ATOM 754 N N . ASN A 1 98 ? 24.928 27.196 -22.298 1.00 63.16 98 ASN A N 1
ATOM 755 C CA . ASN A 1 98 ? 25.501 26.560 -23.493 1.00 63.16 98 ASN A CA 1
ATOM 756 C C . ASN A 1 98 ? 24.978 25.160 -23.894 1.00 63.16 98 ASN A C 1
ATOM 758 O O . ASN A 1 98 ? 25.725 24.417 -24.532 1.00 63.16 98 ASN A O 1
ATOM 762 N N . LYS A 1 99 ? 23.729 24.770 -23.583 1.00 69.81 99 LYS A N 1
ATOM 763 C CA . LYS A 1 99 ? 23.128 23.537 -24.152 1.00 69.81 99 LYS A CA 1
ATOM 764 C C . LYS A 1 99 ? 21.754 23.757 -24.783 1.00 69.81 99 LYS A C 1
ATOM 766 O O . LYS A 1 99 ? 20.876 24.351 -24.164 1.00 69.81 99 LYS A O 1
ATOM 771 N N . GLU A 1 100 ? 21.546 23.208 -25.982 1.00 81.00 100 GLU A N 1
ATOM 772 C CA . GLU A 1 100 ? 20.226 23.158 -26.619 1.00 81.00 100 GLU A CA 1
ATOM 773 C C . GLU A 1 100 ? 19.317 22.126 -25.930 1.00 81.00 100 GLU A C 1
ATOM 775 O O . GLU A 1 100 ? 19.768 21.069 -25.475 1.00 81.00 100 GLU A O 1
ATOM 780 N N . TRP A 1 101 ? 18.005 22.385 -25.894 1.00 82.50 101 TRP A N 1
ATOM 781 C CA . TRP A 1 101 ? 17.021 21.468 -25.296 1.00 82.50 101 TRP A CA 1
ATOM 782 C C . TRP A 1 101 ? 17.035 20.074 -25.919 1.00 82.50 101 TRP A C 1
ATOM 784 O O . TRP A 1 101 ? 16.807 19.086 -25.220 1.00 82.50 101 TRP A O 1
ATOM 794 N N . LYS A 1 102 ? 17.344 19.984 -27.214 1.00 82.69 102 LYS A N 1
ATOM 795 C CA . LYS A 1 102 ? 17.535 18.714 -27.913 1.00 82.69 102 LYS A CA 1
ATOM 796 C C . LYS A 1 102 ? 18.691 17.909 -27.319 1.00 82.69 102 LYS A C 1
ATOM 798 O O . LYS A 1 102 ? 18.523 16.718 -27.069 1.00 82.69 102 LYS A O 1
ATOM 803 N N . ASP A 1 103 ? 19.835 18.533 -27.050 1.00 82.88 103 ASP A N 1
ATOM 804 C CA . ASP A 1 103 ? 20.998 17.849 -26.473 1.00 82.88 103 ASP A CA 1
ATOM 805 C C . ASP A 1 103 ? 20.724 17.380 -25.045 1.00 82.88 103 ASP A C 1
ATOM 807 O O . ASP A 1 103 ? 21.095 16.265 -24.666 1.00 82.88 103 ASP A O 1
ATOM 811 N N . VAL A 1 104 ? 20.021 18.206 -24.262 1.00 84.94 104 VAL A N 1
ATOM 812 C CA . VAL A 1 104 ? 19.547 17.831 -22.924 1.00 84.94 104 VAL A CA 1
ATOM 813 C C . VAL A 1 104 ? 18.628 16.617 -23.021 1.00 84.94 104 VAL A C 1
ATOM 815 O O . VAL A 1 104 ? 18.859 15.624 -22.329 1.00 84.94 104 VAL A O 1
ATOM 818 N N . TYR A 1 105 ? 17.643 16.649 -23.920 1.00 86.12 105 TYR A N 1
ATOM 819 C CA . TYR A 1 105 ? 16.724 15.537 -24.121 1.00 86.12 105 TYR A CA 1
ATOM 820 C C . TYR A 1 105 ? 17.455 14.264 -24.557 1.00 86.12 105 TYR A C 1
ATOM 822 O O . TYR A 1 105 ? 17.214 13.203 -23.992 1.00 86.12 105 TYR A O 1
ATOM 830 N N . ILE A 1 106 ? 18.374 14.348 -25.524 1.00 85.25 106 ILE A N 1
ATOM 831 C CA . ILE A 1 106 ? 19.162 13.201 -26.000 1.00 85.25 106 ILE A CA 1
ATOM 832 C C . ILE A 1 106 ? 20.004 12.619 -24.863 1.00 85.25 106 ILE A C 1
ATOM 834 O O . ILE A 1 106 ? 20.064 11.400 -24.712 1.00 85.25 106 ILE A O 1
ATOM 838 N N . SER A 1 107 ? 20.632 13.469 -24.049 1.00 87.81 107 SER A N 1
ATOM 839 C CA . SER A 1 107 ? 21.398 13.045 -22.875 1.00 87.81 107 SER A CA 1
ATOM 840 C C . SER A 1 107 ? 20.521 12.288 -21.872 1.00 87.81 107 SER A C 1
ATOM 842 O O . SER A 1 107 ? 20.867 11.183 -21.452 1.00 87.81 107 SER A O 1
ATOM 844 N N . GLN A 1 108 ? 19.342 12.826 -21.544 1.00 89.00 108 GLN A N 1
ATOM 845 C CA . GLN A 1 108 ? 18.403 12.154 -20.642 1.00 89.00 108 GLN A CA 1
ATOM 846 C C . GLN A 1 108 ? 17.837 10.873 -21.250 1.00 89.00 108 GLN A C 1
ATOM 848 O O . GLN A 1 108 ? 17.763 9.856 -20.571 1.00 89.00 108 GLN A O 1
ATOM 853 N N . ASN A 1 109 ? 17.524 10.867 -22.543 1.00 89.19 109 ASN A N 1
ATOM 854 C CA . ASN A 1 109 ? 17.035 9.687 -23.243 1.00 89.19 109 ASN A CA 1
ATOM 855 C C . ASN A 1 109 ? 18.097 8.578 -23.323 1.00 89.19 109 ASN A C 1
ATOM 857 O O . ASN A 1 109 ? 17.753 7.403 -23.258 1.00 89.19 109 ASN A O 1
ATOM 861 N N . LYS A 1 110 ? 19.393 8.908 -23.386 1.00 89.44 110 LYS A N 1
ATOM 862 C CA . LYS A 1 110 ? 20.461 7.904 -23.233 1.00 89.44 110 LYS A CA 1
ATOM 863 C C . LYS A 1 110 ? 20.451 7.273 -21.840 1.00 89.44 110 LYS A C 1
ATOM 865 O O . LYS A 1 110 ? 20.653 6.072 -21.726 1.00 89.44 110 LYS A O 1
ATOM 870 N N . LYS A 1 111 ? 20.192 8.066 -20.796 1.00 89.94 111 LYS A N 1
ATOM 871 C CA . LYS A 1 111 ? 20.199 7.601 -19.401 1.00 89.94 111 LYS A CA 1
ATOM 872 C C . LYS A 1 111 ? 18.909 6.885 -18.983 1.00 89.94 111 LYS A C 1
ATOM 874 O O . LYS A 1 111 ? 18.958 5.962 -18.175 1.00 89.94 111 LYS A O 1
ATOM 879 N N . TRP A 1 112 ? 17.756 7.319 -19.479 1.00 93.31 112 TRP A N 1
ATOM 880 C CA . TRP A 1 112 ? 16.433 6.914 -18.990 1.00 93.31 112 TRP A CA 1
ATOM 881 C C . TRP A 1 112 ? 15.481 6.450 -20.092 1.00 93.31 112 TRP A C 1
ATOM 883 O O . TRP A 1 112 ? 14.403 5.955 -19.784 1.00 93.31 112 TRP A O 1
ATOM 893 N N . GLY A 1 113 ? 15.858 6.553 -21.369 1.00 91.00 113 GLY A N 1
ATOM 894 C CA . GLY A 1 113 ? 14.987 6.234 -22.507 1.00 91.00 113 GLY A CA 1
ATOM 895 C C . GLY A 1 113 ? 14.480 4.792 -22.521 1.00 91.00 113 GLY A C 1
ATOM 896 O O . GLY A 1 113 ? 13.372 4.543 -22.991 1.00 91.00 113 GLY A O 1
ATOM 897 N N . LYS A 1 114 ? 15.231 3.853 -21.925 1.00 92.81 114 LYS A N 1
ATOM 898 C CA . LYS A 1 114 ? 14.788 2.467 -21.675 1.00 92.81 114 LYS A CA 1
ATOM 899 C C . LYS A 1 114 ? 13.496 2.401 -20.844 1.00 92.81 114 LYS A C 1
ATOM 901 O O . LYS A 1 114 ? 12.694 1.495 -21.038 1.00 92.81 114 LYS A O 1
ATOM 906 N N . TYR A 1 115 ? 13.284 3.374 -19.961 1.00 95.25 115 TYR A N 1
ATOM 907 C CA . TYR A 1 115 ? 12.193 3.435 -18.987 1.00 95.25 115 TYR A CA 1
ATOM 908 C C . TYR A 1 115 ? 11.123 4.472 -19.343 1.00 95.25 115 TYR A C 1
ATOM 910 O O . TYR A 1 115 ? 10.250 4.756 -18.529 1.00 95.25 115 TYR A O 1
ATOM 918 N N . ILE A 1 116 ? 11.165 5.052 -20.547 1.00 91.06 116 ILE A N 1
ATOM 919 C CA . ILE A 1 116 ? 10.343 6.216 -20.917 1.00 91.06 116 ILE A CA 1
ATOM 920 C C . ILE A 1 116 ? 8.833 6.020 -20.693 1.00 91.06 116 ILE A C 1
ATOM 922 O O . ILE A 1 116 ? 8.131 6.985 -20.413 1.00 91.06 116 ILE A O 1
ATOM 926 N N . CYS A 1 117 ? 8.328 4.784 -20.780 1.00 92.12 117 CYS A N 1
ATOM 927 C CA . CYS A 1 117 ? 6.911 4.468 -20.586 1.00 92.12 117 CYS A CA 1
ATOM 928 C C . CYS A 1 117 ? 6.419 4.613 -19.137 1.00 92.12 117 CYS A C 1
ATOM 930 O O . CYS A 1 117 ? 5.230 4.833 -18.937 1.00 92.12 117 CYS A O 1
ATOM 932 N N . CYS A 1 118 ? 7.303 4.486 -18.145 1.00 95.56 118 CYS A N 1
ATOM 933 C CA . CYS A 1 118 ? 6.950 4.489 -16.720 1.00 95.56 118 CYS A CA 1
ATOM 934 C C . CYS A 1 118 ? 7.731 5.530 -15.903 1.00 95.56 118 CYS A C 1
ATOM 936 O O . CYS A 1 118 ? 7.302 5.892 -14.808 1.00 95.56 118 CYS A O 1
ATOM 938 N N . TYR A 1 119 ? 8.836 6.062 -16.441 1.00 96.12 119 TYR A N 1
ATOM 939 C CA . TYR A 1 119 ? 9.755 6.956 -15.735 1.00 96.12 119 TYR A CA 1
ATOM 940 C C . TYR A 1 119 ? 9.049 8.130 -15.063 1.00 96.12 119 TYR A C 1
ATOM 942 O O . TYR A 1 119 ? 9.246 8.367 -13.877 1.00 96.12 119 TYR A O 1
ATOM 950 N N . THR A 1 120 ? 8.208 8.856 -15.802 1.00 95.38 120 THR A N 1
ATOM 951 C CA . THR A 1 120 ? 7.542 10.055 -15.283 1.00 95.38 120 THR A CA 1
ATOM 952 C C . THR A 1 120 ? 6.647 9.732 -14.091 1.00 95.38 120 THR A C 1
ATOM 954 O O . THR A 1 120 ? 6.682 10.448 -13.093 1.00 95.38 120 THR A O 1
ATOM 957 N N . ALA A 1 121 ? 5.865 8.654 -14.179 1.00 97.25 121 ALA A N 1
ATOM 958 C CA . ALA A 1 121 ? 4.960 8.235 -13.114 1.00 97.25 121 ALA A CA 1
ATOM 959 C C . ALA A 1 121 ? 5.745 7.830 -11.858 1.00 97.25 121 ALA A C 1
ATOM 961 O O . ALA A 1 121 ? 5.508 8.359 -10.774 1.00 97.25 121 ALA A O 1
ATOM 962 N N . ILE A 1 122 ? 6.762 6.982 -12.027 1.00 97.94 122 ILE A N 1
ATOM 963 C CA . ILE A 1 122 ? 7.600 6.491 -10.927 1.00 97.94 122 ILE A CA 1
ATOM 964 C C . ILE A 1 122 ? 8.416 7.624 -10.297 1.00 97.94 122 ILE A C 1
ATOM 966 O O . ILE A 1 122 ? 8.526 7.699 -9.075 1.00 97.94 122 ILE A O 1
ATOM 970 N N . LYS A 1 123 ? 8.978 8.536 -11.099 1.00 97.25 123 LYS A N 1
ATOM 971 C CA . LYS A 1 123 ? 9.762 9.661 -10.579 1.00 97.25 123 LYS A CA 1
ATOM 972 C C . LYS A 1 123 ? 8.890 10.643 -9.798 1.00 97.25 123 LYS A C 1
ATOM 974 O O . LYS A 1 123 ? 9.323 11.102 -8.746 1.00 97.25 123 LYS A O 1
ATOM 979 N N . LYS A 1 124 ? 7.662 10.925 -10.256 1.00 97.00 124 LYS A N 1
ATOM 980 C CA . LYS A 1 124 ? 6.690 11.715 -9.479 1.00 97.00 124 LYS A CA 1
ATOM 981 C C . LYS A 1 124 ? 6.349 11.040 -8.154 1.00 97.00 124 LYS A C 1
ATOM 983 O O . LYS A 1 124 ? 6.388 11.713 -7.129 1.00 97.00 124 LYS A O 1
ATOM 988 N N . ALA A 1 125 ? 6.075 9.736 -8.178 1.00 98.31 125 ALA A N 1
ATOM 989 C CA . ALA A 1 125 ? 5.764 8.974 -6.974 1.00 98.31 125 ALA A CA 1
ATOM 990 C C . ALA A 1 125 ? 6.910 9.043 -5.952 1.00 98.31 125 ALA A C 1
ATOM 992 O O . ALA A 1 125 ? 6.686 9.373 -4.792 1.00 98.31 125 ALA A O 1
ATOM 993 N N . TRP A 1 126 ? 8.156 8.828 -6.388 1.00 98.06 126 TRP A N 1
ATOM 994 C CA . TRP A 1 126 ? 9.319 8.952 -5.506 1.00 98.06 126 TRP A CA 1
ATOM 995 C C . TRP A 1 126 ? 9.513 10.365 -4.963 1.00 98.06 126 TRP A C 1
ATOM 997 O O . TRP A 1 126 ? 9.728 10.500 -3.766 1.00 98.06 126 TRP A O 1
ATOM 1007 N N . ASN A 1 127 ? 9.366 11.408 -5.787 1.00 96.94 127 ASN A N 1
ATOM 1008 C CA . ASN A 1 127 ? 9.464 12.786 -5.298 1.00 96.94 127 ASN A CA 1
ATOM 1009 C C . ASN A 1 127 ? 8.422 13.065 -4.195 1.00 96.94 127 ASN A C 1
ATOM 1011 O O . ASN A 1 127 ? 8.763 13.625 -3.159 1.00 96.94 127 ASN A O 1
ATOM 1015 N N . GLN A 1 128 ? 7.172 12.618 -4.375 1.00 97.62 128 GLN A N 1
ATOM 1016 C CA . GLN A 1 128 ? 6.118 12.747 -3.359 1.00 97.62 128 GLN A CA 1
ATOM 1017 C C . GLN A 1 128 ? 6.455 11.976 -2.074 1.00 97.62 128 GLN A C 1
ATOM 1019 O O . GLN A 1 128 ? 6.258 12.491 -0.973 1.00 97.62 128 GLN A O 1
ATOM 1024 N N . ILE A 1 129 ? 6.976 10.751 -2.203 1.00 98.06 129 ILE A N 1
ATOM 1025 C CA . ILE A 1 129 ? 7.412 9.929 -1.068 1.00 98.06 129 ILE A CA 1
ATOM 1026 C C . ILE A 1 129 ? 8.556 10.616 -0.313 1.00 98.06 129 ILE A C 1
ATOM 1028 O O . ILE A 1 129 ? 8.508 10.704 0.915 1.00 98.06 129 ILE A O 1
ATOM 1032 N N . GLU A 1 130 ? 9.572 11.116 -1.018 1.00 97.31 130 GLU A N 1
ATOM 1033 C CA . GLU A 1 130 ? 10.712 11.826 -0.430 1.00 97.31 130 GLU A CA 1
ATOM 1034 C C . GLU A 1 130 ? 10.256 13.089 0.304 1.00 97.31 130 GLU A C 1
ATOM 1036 O O . GLU A 1 130 ? 10.597 13.277 1.471 1.00 97.31 130 GLU A O 1
ATOM 1041 N N . GLU A 1 131 ? 9.450 13.934 -0.341 1.00 96.94 131 GLU A N 1
ATOM 1042 C CA . GLU A 1 131 ? 8.909 15.156 0.259 1.00 96.94 131 GLU A CA 1
ATOM 1043 C C . GLU A 1 131 ? 8.094 14.852 1.522 1.00 96.94 131 GLU A C 1
ATOM 1045 O O . GLU A 1 131 ? 8.319 15.461 2.574 1.00 96.94 131 GLU A O 1
ATOM 1050 N N . PHE A 1 132 ? 7.193 13.867 1.453 1.00 97.38 132 PHE A N 1
ATOM 1051 C CA . PHE A 1 132 ? 6.353 13.482 2.581 1.00 97.38 132 PHE A CA 1
ATOM 1052 C C . PHE A 1 132 ? 7.168 12.905 3.744 1.00 97.38 132 PHE A C 1
ATOM 1054 O O . PHE A 1 132 ? 6.993 13.320 4.893 1.00 97.38 132 PHE A O 1
ATOM 1061 N N . THR A 1 133 ? 8.051 11.940 3.472 1.00 97.12 133 THR A N 1
ATOM 1062 C CA . THR A 1 133 ? 8.849 11.268 4.510 1.00 97.12 133 THR A CA 1
ATOM 1063 C C . THR A 1 133 ? 9.850 12.225 5.141 1.00 97.12 133 THR A C 1
ATOM 1065 O O . THR A 1 133 ? 9.978 12.243 6.362 1.00 97.12 133 THR A O 1
ATOM 1068 N N . LYS A 1 134 ? 10.479 13.106 4.361 1.00 96.75 134 LYS A N 1
ATOM 1069 C CA . LYS A 1 134 ? 11.378 14.139 4.885 1.00 96.75 134 LYS A CA 1
ATOM 1070 C C . LYS A 1 134 ? 10.678 15.079 5.867 1.00 96.75 134 LYS A C 1
ATOM 1072 O O . LYS A 1 134 ? 11.274 15.458 6.873 1.00 96.75 134 LYS A O 1
ATOM 1077 N N . ALA A 1 135 ? 9.428 15.449 5.590 1.00 96.75 135 ALA A N 1
ATOM 1078 C CA . ALA A 1 135 ? 8.652 16.336 6.452 1.00 96.75 135 ALA A CA 1
ATOM 1079 C C . ALA A 1 135 ? 8.087 15.624 7.695 1.00 96.75 135 ALA A C 1
ATOM 1081 O O . ALA A 1 135 ? 8.110 16.176 8.798 1.00 96.75 135 ALA A O 1
ATOM 1082 N N . ASN A 1 136 ? 7.577 14.400 7.531 1.00 96.31 136 ASN A N 1
ATOM 1083 C CA . ASN A 1 136 ? 6.752 13.749 8.550 1.00 96.31 136 ASN A CA 1
ATOM 1084 C C . ASN A 1 136 ? 7.441 12.586 9.279 1.00 96.31 136 ASN A C 1
ATOM 1086 O O . ASN A 1 136 ? 7.151 12.368 10.457 1.00 96.31 136 ASN A O 1
ATOM 1090 N N . CYS A 1 137 ? 8.342 11.864 8.607 1.00 96.50 137 CYS A N 1
ATOM 1091 C CA . CYS A 1 137 ? 8.930 10.592 9.049 1.00 96.50 137 CYS A CA 1
ATOM 1092 C C . CYS A 1 137 ? 10.453 10.557 8.763 1.00 96.50 137 CYS A C 1
ATOM 1094 O O . CYS A 1 137 ? 10.901 9.827 7.871 1.00 96.50 137 CYS A O 1
ATOM 1096 N N . PRO A 1 138 ? 11.270 11.357 9.477 1.00 95.75 138 PRO A N 1
ATOM 1097 C CA . PRO A 1 138 ? 12.678 11.579 9.130 1.00 95.75 138 PRO A CA 1
ATOM 1098 C C . PRO A 1 138 ? 13.538 10.307 9.174 1.00 95.75 138 PRO A C 1
ATOM 1100 O O . PRO A 1 138 ? 14.460 10.182 8.372 1.00 95.75 138 PRO A O 1
ATOM 1103 N N . ASP A 1 139 ? 13.220 9.346 10.045 1.00 95.75 139 ASP A N 1
ATOM 1104 C CA . ASP A 1 139 ? 13.942 8.068 10.129 1.00 95.75 139 ASP A CA 1
ATOM 1105 C C . ASP A 1 139 ? 13.679 7.174 8.902 1.00 95.75 139 ASP A C 1
ATOM 1107 O O . ASP A 1 139 ? 14.594 6.528 8.380 1.00 95.75 139 ASP A O 1
ATOM 1111 N N . ILE A 1 140 ? 12.448 7.199 8.370 1.00 96.69 140 ILE A N 1
ATOM 1112 C CA . ILE A 1 140 ? 12.107 6.539 7.099 1.00 96.69 140 ILE A CA 1
ATOM 1113 C C . ILE A 1 140 ? 12.884 7.200 5.960 1.00 96.69 140 ILE A C 1
ATOM 1115 O O . ILE A 1 140 ? 13.542 6.517 5.182 1.00 96.69 140 ILE A O 1
ATOM 1119 N N . TYR A 1 141 ? 12.884 8.534 5.894 1.00 97.69 141 TYR A N 1
ATOM 1120 C CA . TYR A 1 141 ? 13.628 9.263 4.864 1.00 97.69 141 TYR A CA 1
ATOM 1121 C C . TYR A 1 141 ? 15.135 8.962 4.915 1.00 97.69 141 TYR A C 1
ATOM 1123 O O . TYR A 1 141 ? 15.753 8.659 3.897 1.00 97.69 141 TYR A O 1
ATOM 1131 N N . ALA A 1 142 ? 15.733 8.969 6.110 1.00 97.31 142 ALA A N 1
ATOM 1132 C CA . ALA A 1 142 ? 17.154 8.684 6.301 1.00 97.31 142 ALA A CA 1
ATOM 1133 C C . ALA A 1 142 ? 17.538 7.233 5.959 1.00 97.31 142 ALA A C 1
ATOM 1135 O O . ALA A 1 142 ? 18.723 6.936 5.765 1.00 97.31 142 ALA A O 1
ATOM 1136 N N . SER A 1 143 ? 16.566 6.318 5.911 1.00 97.19 143 SER A N 1
ATOM 1137 C CA . SER A 1 143 ? 16.769 4.907 5.574 1.00 97.19 143 SER A CA 1
ATOM 1138 C C . SER A 1 143 ? 16.564 4.567 4.100 1.00 97.19 143 SER A C 1
ATOM 1140 O O . SER A 1 143 ? 16.913 3.454 3.706 1.00 97.19 143 SER A O 1
ATOM 1142 N N . LEU A 1 144 ? 16.103 5.510 3.272 1.00 97.81 144 LEU A N 1
ATOM 1143 C CA . LEU A 1 144 ? 16.029 5.329 1.823 1.00 97.81 144 LEU A CA 1
ATOM 1144 C C . LEU A 1 144 ? 17.427 5.165 1.224 1.00 97.81 144 LEU A C 1
ATOM 1146 O O . LEU A 1 144 ? 18.350 5.926 1.526 1.00 97.81 144 LEU A O 1
ATOM 1150 N N . ASN A 1 145 ? 17.588 4.165 0.361 1.00 97.81 145 ASN A N 1
ATOM 1151 C CA . ASN A 1 145 ? 18.844 3.952 -0.342 1.00 97.81 145 ASN A CA 1
ATOM 1152 C C . ASN A 1 145 ? 18.904 4.822 -1.608 1.00 97.81 145 ASN A C 1
ATOM 1154 O O . ASN A 1 145 ? 17.879 5.034 -2.269 1.00 97.81 145 ASN A O 1
ATOM 1158 N N . PRO A 1 146 ? 20.101 5.295 -1.998 1.00 97.44 146 PRO A N 1
ATOM 1159 C CA . PRO A 1 146 ? 20.281 5.920 -3.302 1.00 97.44 146 PRO A CA 1
ATOM 1160 C C . PRO A 1 146 ? 19.984 4.918 -4.426 1.00 97.44 146 PRO A C 1
ATOM 1162 O O . PRO A 1 146 ? 20.065 3.704 -4.234 1.00 97.44 146 PRO A O 1
ATOM 1165 N N . GLY A 1 147 ? 19.621 5.429 -5.600 1.00 97.25 147 GLY A N 1
ATOM 1166 C CA . GLY A 1 147 ? 19.375 4.610 -6.785 1.00 97.25 147 GLY A CA 1
ATOM 1167 C C . GLY A 1 147 ? 20.625 3.905 -7.323 1.00 97.25 147 GLY A C 1
ATOM 1168 O O . GLY A 1 147 ? 21.749 4.370 -7.128 1.00 97.25 147 GLY A O 1
ATOM 1169 N N . LEU A 1 148 ? 20.411 2.790 -8.022 1.00 97.38 148 LEU A N 1
ATOM 1170 C CA . LEU A 1 148 ? 21.464 1.991 -8.659 1.00 97.38 148 LEU A CA 1
ATOM 1171 C C . LEU A 1 148 ? 21.861 2.521 -10.044 1.00 97.38 148 LEU A C 1
ATOM 1173 O O . LEU A 1 148 ? 21.033 3.046 -10.795 1.00 97.38 148 LEU A O 1
ATOM 1177 N N . SER A 1 149 ? 23.118 2.298 -10.426 1.00 96.25 149 SER A N 1
ATOM 1178 C CA . SER A 1 149 ? 23.554 2.373 -11.827 1.00 96.25 149 SER A CA 1
ATOM 1179 C C . SER A 1 149 ? 23.012 1.198 -12.657 1.00 96.25 149 SER A C 1
ATOM 1181 O O . SER A 1 149 ? 22.605 0.168 -12.112 1.00 96.25 149 SER A O 1
ATOM 1183 N N . ASP A 1 150 ? 23.011 1.329 -13.990 1.00 93.44 150 ASP A N 1
ATOM 1184 C CA . ASP A 1 150 ? 22.620 0.221 -14.878 1.00 93.44 150 ASP A CA 1
ATOM 1185 C C . ASP A 1 150 ? 23.580 -0.969 -14.728 1.00 93.44 150 ASP A C 1
ATOM 1187 O O . ASP A 1 150 ? 23.149 -2.119 -14.723 1.00 93.44 150 ASP A O 1
ATOM 1191 N N . GLU A 1 151 ? 24.875 -0.707 -14.525 1.00 95.00 151 GLU A N 1
ATOM 1192 C CA . GLU A 1 151 ? 25.880 -1.747 -14.328 1.00 95.00 151 GLU A CA 1
ATOM 1193 C C . GLU A 1 151 ? 25.663 -2.527 -13.026 1.00 95.00 151 GLU A C 1
ATOM 1195 O O . GLU A 1 151 ? 25.830 -3.747 -13.007 1.00 95.00 151 GLU A O 1
ATOM 1200 N N . GLU A 1 152 ? 25.308 -1.852 -11.931 1.00 96.62 152 GLU A N 1
ATOM 1201 C CA . GLU A 1 152 ? 24.987 -2.508 -10.658 1.00 96.62 152 GLU A CA 1
ATOM 1202 C C . GLU A 1 152 ? 23.708 -3.335 -10.766 1.00 96.62 152 GLU A C 1
ATOM 1204 O O . GLU A 1 152 ? 23.692 -4.492 -10.341 1.00 96.62 152 GLU A O 1
ATOM 1209 N N . LEU A 1 153 ? 22.664 -2.777 -11.384 1.00 96.00 153 LEU A N 1
ATOM 1210 C CA . LEU A 1 153 ? 21.398 -3.471 -11.599 1.00 96.00 153 LEU A CA 1
ATOM 1211 C C . LEU A 1 153 ? 21.594 -4.737 -12.446 1.00 96.00 153 LEU A C 1
ATOM 1213 O O . LEU A 1 153 ? 21.127 -5.815 -12.070 1.00 96.00 153 LEU A O 1
ATOM 1217 N N . ASP A 1 154 ? 22.344 -4.645 -13.544 1.00 94.19 154 ASP A N 1
ATOM 1218 C CA . ASP A 1 154 ? 22.662 -5.788 -14.403 1.00 94.19 154 ASP A CA 1
ATOM 1219 C C . ASP A 1 154 ? 23.505 -6.842 -13.671 1.00 94.19 154 ASP A C 1
ATOM 1221 O O . ASP A 1 154 ? 23.312 -8.041 -13.870 1.00 94.19 154 ASP A O 1
ATOM 1225 N N . ARG A 1 155 ? 24.446 -6.426 -12.813 1.00 96.00 155 ARG A N 1
ATOM 1226 C CA . ARG A 1 155 ? 25.255 -7.356 -12.008 1.00 96.00 155 ARG A CA 1
ATOM 1227 C C . ARG A 1 155 ? 24.404 -8.119 -10.996 1.00 96.00 155 ARG A C 1
ATOM 1229 O O . ARG A 1 155 ? 24.565 -9.332 -10.885 1.00 96.00 155 ARG A O 1
ATOM 1236 N N . ILE A 1 156 ? 23.521 -7.430 -10.269 1.00 95.81 156 ILE A N 1
ATOM 1237 C CA . ILE A 1 156 ? 22.656 -8.048 -9.251 1.00 95.81 156 ILE A CA 1
ATOM 1238 C C . ILE A 1 156 ? 21.673 -9.015 -9.917 1.00 95.81 156 ILE A C 1
ATOM 1240 O O . ILE A 1 156 ? 21.582 -10.176 -9.523 1.00 95.81 156 ILE A O 1
ATOM 1244 N N . THR A 1 157 ? 20.995 -8.572 -10.977 1.00 94.19 157 THR A N 1
ATOM 1245 C CA . THR A 1 157 ? 20.014 -9.402 -11.693 1.00 94.19 157 THR A CA 1
ATOM 1246 C C . THR A 1 157 ? 20.650 -10.644 -12.314 1.00 94.19 157 THR A C 1
ATOM 1248 O O . THR A 1 157 ? 20.152 -11.744 -12.094 1.00 94.19 157 THR A O 1
ATOM 1251 N N . LYS A 1 158 ? 21.796 -10.521 -12.999 1.00 93.12 158 LYS A N 1
ATOM 1252 C CA . LYS A 1 158 ? 22.515 -11.682 -13.562 1.00 93.12 158 LYS A CA 1
ATOM 1253 C C . LYS A 1 158 ? 22.964 -12.687 -12.507 1.00 93.12 158 LYS A C 1
ATOM 1255 O O . LYS A 1 158 ? 23.064 -13.870 -12.813 1.00 93.12 158 LYS A O 1
ATOM 1260 N N . ARG A 1 159 ? 23.268 -12.224 -11.293 1.00 92.88 159 ARG A N 1
ATOM 1261 C CA . ARG A 1 159 ? 23.735 -13.085 -10.204 1.00 92.88 159 ARG A CA 1
ATOM 1262 C C . ARG A 1 159 ? 22.617 -13.926 -9.592 1.00 92.88 159 ARG A C 1
ATOM 1264 O O . ARG A 1 159 ? 22.888 -15.056 -9.207 1.00 92.88 159 ARG A O 1
ATOM 1271 N N . HIS A 1 160 ? 21.415 -13.366 -9.469 1.00 90.81 160 HIS A N 1
ATOM 1272 C CA . HIS A 1 160 ? 20.358 -13.940 -8.631 1.00 90.81 160 HIS A CA 1
ATOM 1273 C C . HIS A 1 160 ? 19.105 -14.392 -9.389 1.00 90.81 160 HIS A C 1
ATOM 1275 O O . HIS A 1 160 ? 18.342 -15.177 -8.847 1.00 90.81 160 HIS A O 1
ATOM 1281 N N . LEU A 1 161 ? 18.865 -13.910 -10.613 1.00 90.94 161 LEU A N 1
ATOM 1282 C CA . LEU A 1 161 ? 17.602 -14.158 -11.321 1.00 90.94 161 LEU A CA 1
ATOM 1283 C C . LEU A 1 161 ? 17.660 -15.278 -12.366 1.00 90.94 161 LEU A C 1
ATOM 1285 O O . LEU A 1 161 ? 16.687 -15.457 -13.082 1.00 90.94 161 LEU A O 1
ATOM 1289 N N . GLU A 1 162 ? 18.767 -16.014 -12.491 1.00 86.31 162 GLU A N 1
ATOM 1290 C CA . GLU A 1 162 ? 18.869 -17.230 -13.331 1.00 86.31 162 GLU A CA 1
ATOM 1291 C C . GLU A 1 162 ? 18.366 -17.083 -14.790 1.00 86.31 162 GLU A C 1
ATOM 1293 O O . GLU A 1 162 ? 17.921 -18.036 -15.421 1.00 86.31 162 GLU A O 1
ATOM 1298 N N . GLY A 1 163 ? 18.452 -15.877 -15.363 1.00 88.94 163 GLY A N 1
ATOM 1299 C CA . GLY A 1 163 ? 17.969 -15.577 -16.719 1.00 88.94 163 GLY A CA 1
ATOM 1300 C C . GLY A 1 163 ? 16.568 -14.958 -16.788 1.00 88.94 163 GLY A C 1
ATOM 1301 O O . GLY A 1 163 ? 16.161 -14.512 -17.861 1.00 88.94 163 GLY A O 1
ATOM 1302 N N . LEU A 1 164 ? 15.861 -14.847 -15.662 1.00 94.19 164 LEU A N 1
ATOM 1303 C CA . LEU A 1 164 ? 14.635 -14.065 -15.537 1.00 94.19 164 LEU A CA 1
ATOM 1304 C C . LEU A 1 164 ? 14.931 -12.564 -15.625 1.00 94.19 164 LEU A C 1
ATOM 1306 O O . LEU A 1 164 ? 15.972 -12.064 -15.188 1.00 94.19 164 LEU A O 1
ATOM 1310 N N . THR A 1 165 ? 13.972 -11.819 -16.169 1.00 93.38 165 THR A N 1
ATOM 1311 C CA . THR A 1 165 ? 14.070 -10.368 -16.336 1.00 93.38 165 THR A CA 1
ATOM 1312 C C . THR A 1 165 ? 13.132 -9.647 -15.384 1.00 93.38 165 THR A C 1
ATOM 1314 O O . THR A 1 165 ? 11.941 -9.947 -15.342 1.00 93.38 165 THR A O 1
ATOM 1317 N N . LEU A 1 166 ? 13.638 -8.633 -14.683 1.00 95.50 166 LEU A N 1
ATOM 1318 C CA . LEU A 1 166 ? 12.780 -7.733 -13.915 1.00 95.50 166 LEU A CA 1
ATOM 1319 C C . LEU A 1 166 ? 11.889 -6.895 -14.845 1.00 95.50 166 LEU A C 1
ATOM 1321 O O . LEU A 1 166 ? 12.377 -6.430 -15.881 1.00 95.50 166 LEU A O 1
ATOM 1325 N N . PRO A 1 167 ? 10.641 -6.601 -14.451 1.00 96.38 167 PRO A N 1
ATOM 1326 C CA . PRO A 1 167 ? 9.816 -5.601 -15.120 1.00 96.38 167 PRO A CA 1
ATOM 1327 C C . PRO A 1 167 ? 10.524 -4.240 -15.249 1.00 96.38 167 PRO A C 1
ATOM 1329 O O . PRO A 1 167 ? 11.309 -3.838 -14.385 1.00 96.38 167 PRO A O 1
ATOM 1332 N N . LEU A 1 168 ? 10.280 -3.519 -16.351 1.00 96.81 168 LEU A N 1
ATOM 1333 C CA . LEU A 1 168 ? 10.963 -2.246 -16.631 1.00 96.81 168 LEU A CA 1
ATOM 1334 C C . LEU A 1 168 ? 10.653 -1.163 -15.592 1.00 96.81 168 LEU A C 1
ATOM 1336 O O . LEU A 1 168 ? 11.522 -0.350 -15.288 1.00 96.81 168 LEU A O 1
ATOM 1340 N N . ASP A 1 169 ? 9.444 -1.154 -15.046 1.00 97.75 169 ASP A N 1
ATOM 1341 C CA . ASP A 1 169 ? 9.024 -0.241 -13.986 1.00 97.75 169 ASP A CA 1
ATOM 1342 C C . ASP A 1 169 ? 9.744 -0.521 -12.663 1.00 97.75 169 ASP A C 1
ATOM 1344 O O . ASP A 1 169 ? 10.267 0.402 -12.040 1.00 97.75 169 ASP A O 1
ATOM 1348 N N . VAL A 1 170 ? 9.892 -1.790 -12.287 1.00 97.56 170 VAL A N 1
ATOM 1349 C CA . VAL A 1 170 ? 10.699 -2.200 -11.127 1.00 97.56 170 VAL A CA 1
ATOM 1350 C C . VAL A 1 170 ? 12.150 -1.749 -11.293 1.00 97.56 170 VAL A C 1
ATOM 1352 O O . VAL A 1 170 ? 12.713 -1.110 -10.404 1.00 97.56 170 VAL A O 1
ATOM 1355 N N . GLN A 1 171 ? 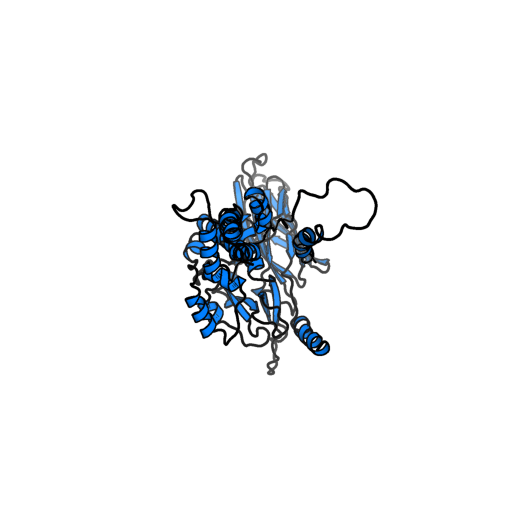12.751 -2.007 -12.459 1.00 97.44 171 GLN A N 1
ATOM 1356 C CA . GLN A 1 171 ? 14.113 -1.552 -12.755 1.00 97.44 171 GLN A CA 1
ATOM 1357 C C . GLN A 1 171 ? 14.236 -0.023 -12.685 1.00 97.44 171 GLN A C 1
ATOM 1359 O O . GLN A 1 171 ? 15.197 0.496 -12.121 1.00 97.44 171 GLN A O 1
ATOM 1364 N N . CYS A 1 172 ? 13.265 0.703 -13.249 1.00 97.75 172 CYS A N 1
ATOM 1365 C CA . CYS A 1 172 ? 13.235 2.161 -13.209 1.00 97.75 172 CYS A CA 1
ATOM 1366 C C . CYS A 1 172 ? 13.197 2.675 -11.768 1.00 97.75 172 CYS A C 1
ATOM 1368 O O . CYS A 1 172 ? 13.938 3.596 -11.431 1.00 97.75 172 CYS A O 1
ATOM 1370 N N . SER A 1 173 ? 12.359 2.069 -10.925 1.00 97.94 173 SER A N 1
ATOM 1371 C CA . SER A 1 173 ? 12.247 2.415 -9.511 1.00 97.94 173 SER A CA 1
ATOM 1372 C C . SER A 1 173 ? 13.570 2.210 -8.778 1.00 97.94 173 SER A C 1
ATOM 1374 O O . SER A 1 173 ? 14.072 3.163 -8.190 1.00 97.94 173 SER A O 1
ATOM 1376 N N . TYR A 1 174 ? 14.203 1.038 -8.919 1.00 98.19 174 TYR A N 1
ATOM 1377 C CA . TYR A 1 174 ? 15.492 0.733 -8.283 1.00 98.19 174 TYR A CA 1
ATOM 1378 C C . TYR A 1 174 ? 16.643 1.647 -8.734 1.00 98.19 174 TYR A C 1
ATOM 1380 O O . TYR A 1 174 ? 17.557 1.932 -7.956 1.00 98.19 174 TYR A O 1
ATOM 1388 N N . ARG A 1 175 ? 16.600 2.163 -9.970 1.00 97.50 175 ARG A N 1
ATOM 1389 C CA . ARG A 1 175 ? 17.548 3.187 -10.448 1.00 97.50 175 ARG A CA 1
ATOM 1390 C C . ARG A 1 175 ? 17.301 4.576 -9.869 1.00 97.50 175 ARG A C 1
ATOM 1392 O O . ARG A 1 175 ? 18.214 5.399 -9.873 1.00 97.50 175 ARG A O 1
ATOM 1399 N N . ILE A 1 176 ? 16.083 4.869 -9.417 1.00 96.88 176 ILE A N 1
ATOM 1400 C CA . ILE A 1 176 ? 15.755 6.130 -8.741 1.00 96.88 176 ILE A CA 1
ATOM 1401 C C . ILE A 1 176 ? 16.068 5.994 -7.241 1.00 96.88 176 ILE A C 1
ATOM 1403 O O . ILE A 1 176 ? 16.833 6.804 -6.723 1.00 96.88 176 ILE A O 1
ATOM 1407 N N . HIS A 1 177 ? 15.576 4.937 -6.587 1.00 97.56 177 HIS A N 1
ATOM 1408 C CA . HIS A 1 177 ? 15.878 4.572 -5.199 1.00 97.56 177 HIS A CA 1
ATOM 1409 C C . HIS A 1 177 ? 15.995 3.062 -5.027 1.00 97.56 177 HIS A C 1
ATOM 1411 O O . HIS A 1 177 ? 15.084 2.320 -5.395 1.00 97.56 177 HIS A O 1
ATOM 1417 N N . ASN A 1 178 ? 17.073 2.597 -4.387 1.00 97.69 178 ASN A N 1
ATOM 1418 C CA . ASN A 1 178 ? 17.295 1.170 -4.165 1.00 97.69 178 ASN A CA 1
ATOM 1419 C C . ASN A 1 178 ? 16.546 0.614 -2.938 1.00 97.69 178 ASN A C 1
ATOM 1421 O O . ASN A 1 178 ? 17.155 0.046 -2.027 1.00 97.69 178 ASN A O 1
ATOM 1425 N N . GLY A 1 179 ? 15.234 0.835 -2.876 1.00 96.25 179 GLY A N 1
ATOM 1426 C CA . GLY A 1 179 ? 14.424 0.478 -1.713 1.00 96.25 179 GLY A CA 1
ATOM 1427 C C . GLY A 1 179 ? 14.868 1.199 -0.434 1.00 96.25 179 GLY A C 1
ATOM 1428 O O . GLY A 1 179 ? 15.388 2.318 -0.461 1.00 96.25 179 GLY A O 1
ATOM 1429 N N . GLN A 1 180 ? 14.657 0.542 0.699 1.00 96.00 180 GLN A N 1
ATOM 1430 C CA . GLN A 1 180 ? 14.978 1.029 2.034 1.00 96.00 180 GLN A CA 1
ATOM 1431 C C . GLN A 1 180 ? 15.972 0.072 2.699 1.00 96.00 180 GLN A C 1
ATOM 1433 O O . GLN A 1 180 ? 15.908 -1.142 2.504 1.00 96.00 180 GLN A O 1
ATOM 1438 N N . ARG A 1 181 ? 16.877 0.592 3.535 1.00 95.12 181 ARG A N 1
ATOM 1439 C CA . ARG A 1 181 ? 17.600 -0.266 4.484 1.00 95.12 181 ARG A CA 1
ATOM 1440 C C . ARG A 1 181 ? 16.583 -0.977 5.376 1.00 95.12 181 ARG A C 1
ATOM 1442 O O . ARG A 1 181 ? 15.628 -0.352 5.824 1.00 95.12 181 ARG A O 1
ATOM 1449 N N . LEU A 1 182 ? 16.816 -2.256 5.661 1.00 91.31 182 LEU A N 1
ATOM 1450 C CA . LEU A 1 182 ? 15.952 -3.069 6.520 1.00 91.31 182 LEU A CA 1
ATOM 1451 C C . LEU A 1 182 ? 16.021 -2.622 7.988 1.00 91.31 182 LEU A C 1
ATOM 1453 O O . LEU A 1 182 ? 16.721 -3.211 8.809 1.00 91.31 182 LEU A O 1
ATOM 1457 N N . VAL A 1 183 ? 15.301 -1.549 8.302 1.00 90.75 183 VAL A N 1
ATOM 1458 C CA . VAL A 1 183 ? 15.148 -0.961 9.635 1.00 90.75 183 VAL A CA 1
ATOM 1459 C C . VAL A 1 183 ? 13.677 -0.629 9.880 1.00 90.75 183 VAL A C 1
ATOM 1461 O O . VAL A 1 183 ? 12.919 -0.428 8.934 1.00 90.75 183 VAL A O 1
ATOM 1464 N N . SER A 1 184 ? 13.281 -0.544 11.150 1.00 89.56 184 SER A N 1
ATOM 1465 C CA . SER A 1 184 ? 11.954 -0.061 11.548 1.00 89.56 184 SER A CA 1
ATOM 1466 C C . SER A 1 184 ? 12.029 1.421 11.934 1.00 89.56 184 SER A C 1
ATOM 1468 O O . SER A 1 184 ? 12.985 1.789 12.626 1.00 89.56 184 SER A O 1
ATOM 1470 N N . PRO A 1 185 ? 11.052 2.267 11.558 1.00 94.62 185 PRO A N 1
ATOM 1471 C CA . PRO A 1 185 ? 9.848 1.951 10.781 1.00 94.62 185 PRO A CA 1
ATOM 1472 C C . PRO A 1 185 ? 10.096 1.778 9.272 1.00 94.62 185 PRO A C 1
ATOM 1474 O O . PRO A 1 185 ? 10.956 2.422 8.668 1.00 94.62 185 PRO A O 1
ATOM 1477 N N . GLY A 1 186 ? 9.301 0.906 8.661 1.00 95.69 186 GLY A N 1
ATOM 1478 C CA . GLY A 1 186 ? 9.326 0.599 7.240 1.00 95.69 186 GLY A CA 1
ATOM 1479 C C . GLY A 1 186 ? 8.582 1.623 6.378 1.00 95.69 186 GLY A C 1
ATOM 1480 O O . GLY A 1 186 ? 7.589 2.224 6.789 1.00 95.69 186 GLY A O 1
ATOM 1481 N N . LEU A 1 187 ? 9.071 1.817 5.151 1.00 96.75 187 LEU A N 1
ATOM 1482 C CA . LEU A 1 187 ? 8.553 2.790 4.192 1.00 96.75 187 LEU A CA 1
ATOM 1483 C C . LEU A 1 187 ? 7.113 2.510 3.763 1.00 96.75 187 LEU A C 1
ATOM 1485 O O . LEU A 1 187 ? 6.387 3.460 3.499 1.00 96.75 187 LEU A O 1
ATOM 1489 N N . ILE A 1 188 ? 6.710 1.247 3.627 1.00 95.62 188 ILE A N 1
ATOM 1490 C CA . ILE A 1 188 ? 5.407 0.866 3.059 1.00 95.62 188 ILE A CA 1
ATOM 1491 C C . ILE A 1 188 ? 4.278 1.017 4.081 1.00 95.62 188 ILE A C 1
ATOM 1493 O O . ILE A 1 188 ? 3.116 1.177 3.695 1.00 95.62 188 ILE A O 1
ATOM 1497 N N . GLY A 1 189 ? 4.626 1.044 5.366 1.00 93.00 189 GLY A N 1
ATOM 1498 C CA . GLY A 1 189 ? 3.741 1.401 6.462 1.00 93.00 189 GLY A CA 1
ATOM 1499 C C . GLY A 1 189 ? 3.786 0.414 7.620 1.00 93.00 189 GLY A C 1
ATOM 1500 O O . GLY A 1 189 ? 4.262 -0.715 7.503 1.00 93.00 189 GLY A O 1
ATOM 1501 N N . SER A 1 190 ? 3.255 0.870 8.745 1.00 93.38 190 SER A N 1
ATOM 1502 C CA . SER A 1 190 ? 3.142 0.152 10.001 1.00 93.38 190 SER A CA 1
ATOM 1503 C C . SER A 1 190 ? 1.684 -0.173 10.333 1.00 93.38 190 SER A C 1
ATOM 1505 O O . SER A 1 190 ? 0.739 0.513 9.927 1.00 93.38 190 SER A O 1
ATOM 1507 N N . MET A 1 191 ? 1.510 -1.210 11.144 1.00 90.50 191 MET A N 1
ATOM 1508 C CA . MET A 1 191 ? 0.270 -1.549 11.821 1.00 90.50 191 MET A CA 1
ATOM 1509 C C . MET A 1 191 ? 0.589 -2.088 13.213 1.00 90.50 191 MET A C 1
ATOM 1511 O O . MET A 1 191 ? 1.516 -2.873 13.384 1.00 90.50 191 MET A O 1
ATOM 1515 N N . ALA A 1 192 ? -0.179 -1.676 14.218 1.00 88.62 192 ALA A N 1
ATOM 1516 C CA . ALA A 1 192 ? 0.053 -2.079 15.599 1.00 88.62 192 ALA A CA 1
ATOM 1517 C C . ALA A 1 192 ? -1.270 -2.370 16.309 1.00 88.62 192 ALA A C 1
ATOM 1519 O O . ALA A 1 192 ? -2.156 -1.516 16.370 1.00 88.62 192 ALA A O 1
ATOM 1520 N N . ILE A 1 193 ? -1.373 -3.565 16.881 1.00 86.50 193 ILE A N 1
ATOM 1521 C CA . ILE A 1 193 ? -2.400 -3.975 17.842 1.00 86.50 193 ILE A CA 1
ATOM 1522 C C . ILE A 1 193 ? -1.717 -4.637 19.049 1.00 86.50 193 ILE A C 1
ATOM 1524 O O . ILE A 1 193 ? -0.508 -4.854 19.047 1.00 86.50 193 ILE A O 1
ATOM 1528 N N . SER A 1 194 ? -2.473 -4.959 20.101 1.00 78.81 194 SER A N 1
ATOM 1529 C CA . SER A 1 194 ? -1.933 -5.366 21.412 1.00 78.81 194 SER A CA 1
ATOM 1530 C C . SER A 1 194 ? -0.889 -6.491 21.394 1.00 78.81 194 SER A C 1
ATOM 1532 O O . SER A 1 194 ? -0.023 -6.519 22.260 1.00 78.81 194 SER A O 1
ATOM 1534 N N . ASN A 1 195 ? -0.975 -7.425 20.448 1.00 83.94 195 ASN A N 1
ATOM 1535 C CA . ASN A 1 195 ? -0.103 -8.599 20.345 1.00 83.94 195 ASN A CA 1
ATOM 1536 C C . ASN A 1 195 ? 0.547 -8.754 18.961 1.00 83.94 195 ASN A C 1
ATOM 1538 O O . ASN A 1 195 ? 1.105 -9.809 18.671 1.00 83.94 195 ASN A O 1
ATOM 1542 N N . HIS A 1 196 ? 0.448 -7.744 18.096 1.00 88.62 196 HIS A N 1
ATOM 1543 C CA . HIS A 1 196 ? 0.971 -7.824 16.740 1.00 88.62 196 HIS A CA 1
ATOM 1544 C C . HIS A 1 196 ? 1.435 -6.448 16.272 1.00 88.62 196 HIS A C 1
ATOM 1546 O O . HIS A 1 196 ? 0.682 -5.474 16.318 1.00 88.62 196 HIS A O 1
ATOM 1552 N N . TYR A 1 197 ? 2.681 -6.389 15.819 1.00 91.38 197 TYR A N 1
ATOM 1553 C CA . TYR A 1 197 ? 3.278 -5.210 15.216 1.00 91.38 197 TYR A CA 1
ATOM 1554 C C . TYR A 1 197 ? 3.854 -5.599 13.862 1.00 91.38 197 TYR A C 1
ATOM 1556 O O . TYR A 1 197 ? 4.610 -6.564 13.752 1.00 91.38 197 TYR A O 1
ATOM 1564 N N . GLN A 1 198 ? 3.488 -4.828 12.852 1.00 91.69 198 GLN A N 1
ATOM 1565 C CA . GLN A 1 198 ? 3.960 -4.964 11.491 1.00 91.69 198 GLN A CA 1
ATOM 1566 C C . GLN A 1 198 ? 4.557 -3.625 11.071 1.00 91.69 198 GLN A C 1
ATOM 1568 O O . GLN A 1 198 ? 3.942 -2.586 11.302 1.00 91.69 198 GLN A O 1
ATOM 1573 N N . SER A 1 199 ? 5.731 -3.640 10.448 1.00 94.00 199 SER A N 1
ATOM 1574 C CA . SER A 1 199 ? 6.315 -2.462 9.807 1.00 94.00 199 SER A CA 1
ATOM 1575 C C . SER A 1 199 ? 7.035 -2.902 8.542 1.00 94.00 199 SER A C 1
ATOM 1577 O O . SER A 1 199 ? 8.037 -3.613 8.598 1.00 94.00 199 SER A O 1
ATOM 1579 N N . GLU A 1 200 ? 6.450 -2.565 7.399 1.00 95.50 200 GLU A N 1
ATOM 1580 C CA . GLU A 1 200 ? 6.807 -3.109 6.096 1.00 95.50 200 GLU A CA 1
ATOM 1581 C C . GLU A 1 200 ? 7.800 -2.189 5.372 1.00 95.50 200 GLU A C 1
ATOM 1583 O O . GLU A 1 200 ? 7.516 -1.019 5.108 1.00 95.50 200 GLU A O 1
ATOM 1588 N N . SER A 1 201 ? 8.967 -2.722 5.017 1.00 97.00 201 SER A N 1
ATOM 1589 C CA . SER A 1 201 ? 10.001 -2.023 4.250 1.00 97.00 201 SER A CA 1
ATOM 1590 C C . SER A 1 201 ? 9.981 -2.453 2.789 1.00 97.00 201 SER A C 1
ATOM 1592 O O . SER A 1 201 ? 9.827 -3.635 2.486 1.00 97.00 201 SER A O 1
ATOM 1594 N N . LEU A 1 202 ? 10.197 -1.504 1.873 1.00 97.62 202 LEU A N 1
ATOM 1595 C CA . LEU A 1 202 ? 10.505 -1.824 0.478 1.00 97.62 202 LEU A CA 1
ATOM 1596 C C . LEU A 1 202 ? 11.933 -2.365 0.411 1.00 97.62 202 LEU A C 1
ATOM 1598 O O . LEU A 1 202 ? 12.864 -1.661 0.805 1.00 97.62 202 LEU A O 1
ATOM 1602 N N . LEU A 1 203 ? 12.113 -3.587 -0.081 1.00 97.50 203 LEU A N 1
ATOM 1603 C CA . LEU A 1 203 ? 13.422 -4.231 -0.087 1.00 97.50 203 LEU A CA 1
ATOM 1604 C C . LEU A 1 203 ? 14.364 -3.586 -1.098 1.00 97.50 203 LEU A C 1
ATOM 1606 O O . LEU A 1 203 ? 13.951 -3.227 -2.203 1.00 97.50 203 LEU A O 1
ATOM 1610 N N . ASP A 1 204 ? 15.646 -3.498 -0.746 1.00 96.81 204 ASP A N 1
ATOM 1611 C CA . ASP A 1 204 ? 16.693 -3.265 -1.734 1.00 96.81 204 ASP A CA 1
ATOM 1612 C C . ASP A 1 204 ? 16.798 -4.446 -2.710 1.00 96.81 204 ASP A C 1
ATOM 1614 O O . ASP A 1 204 ? 16.422 -5.582 -2.401 1.00 96.81 204 ASP A O 1
ATOM 1618 N N . LEU A 1 205 ? 17.323 -4.179 -3.906 1.00 97.12 205 LEU A N 1
ATOM 1619 C CA . LEU A 1 205 ? 17.311 -5.161 -4.983 1.00 97.12 205 LEU A CA 1
ATOM 1620 C C . LEU A 1 205 ? 18.132 -6.420 -4.660 1.00 97.12 205 LEU A C 1
ATOM 1622 O O . LEU A 1 205 ? 17.772 -7.516 -5.092 1.00 97.12 205 LEU A O 1
ATOM 1626 N N . SER A 1 206 ? 19.232 -6.292 -3.915 1.00 95.50 206 SER A N 1
ATOM 1627 C CA . SER A 1 206 ? 20.093 -7.434 -3.589 1.00 95.50 206 SER A CA 1
ATOM 1628 C C . SER A 1 206 ? 19.374 -8.404 -2.659 1.00 95.50 206 SER A C 1
ATOM 1630 O O . SER A 1 206 ? 19.428 -9.616 -2.873 1.00 95.50 206 SER A O 1
ATOM 1632 N N . VAL A 1 207 ? 18.693 -7.879 -1.639 1.00 95.12 207 VAL A N 1
ATOM 1633 C CA . VAL A 1 207 ? 17.912 -8.693 -0.704 1.00 95.12 207 VAL A CA 1
ATOM 1634 C C . VAL A 1 207 ? 16.689 -9.284 -1.398 1.00 95.12 207 VAL A C 1
ATOM 1636 O O . VAL A 1 207 ? 16.459 -10.486 -1.280 1.00 95.12 207 VAL A O 1
ATOM 1639 N N . ALA A 1 208 ? 15.958 -8.480 -2.178 1.00 95.62 208 ALA A N 1
ATOM 1640 C CA . ALA A 1 208 ? 14.788 -8.940 -2.923 1.00 95.62 208 ALA A CA 1
ATOM 1641 C C . ALA A 1 208 ? 15.138 -10.128 -3.832 1.00 95.62 208 ALA A C 1
ATOM 1643 O O . ALA A 1 208 ? 14.515 -11.184 -3.750 1.00 95.62 208 ALA A O 1
ATOM 1644 N N . THR A 1 209 ? 16.182 -9.983 -4.659 1.00 94.88 209 THR A N 1
ATOM 1645 C CA . THR A 1 209 ? 16.609 -11.013 -5.629 1.00 94.88 209 THR A CA 1
ATOM 1646 C C . THR A 1 209 ? 17.200 -12.254 -4.982 1.00 94.88 209 THR A C 1
ATOM 1648 O O . THR A 1 209 ? 16.998 -13.349 -5.495 1.00 94.88 209 THR A O 1
ATOM 1651 N N . SER A 1 210 ? 17.835 -12.124 -3.817 1.00 91.75 210 SER A N 1
ATOM 1652 C CA . SER A 1 210 ? 18.257 -13.286 -3.025 1.00 91.75 210 SER A CA 1
ATOM 1653 C C . SER A 1 210 ? 17.072 -14.082 -2.458 1.00 91.75 210 SER A C 1
ATOM 1655 O O . SER A 1 210 ? 17.233 -15.249 -2.117 1.00 91.75 210 SER A O 1
ATOM 1657 N N . GLY A 1 211 ? 15.894 -13.459 -2.351 1.00 88.88 211 GLY A N 1
ATOM 1658 C CA . GLY A 1 211 ? 14.646 -14.068 -1.888 1.00 88.88 211 GLY A CA 1
ATOM 1659 C C . GLY A 1 211 ? 13.741 -14.607 -3.000 1.00 88.88 211 GLY A C 1
ATOM 1660 O O . GLY A 1 211 ? 12.557 -14.837 -2.732 1.00 88.88 211 GLY A O 1
ATOM 1661 N N . LEU A 1 212 ? 14.250 -14.781 -4.229 1.00 94.81 212 LEU A N 1
ATOM 1662 C CA . LEU A 1 212 ? 13.494 -15.367 -5.341 1.00 94.81 212 LEU A CA 1
ATOM 1663 C C . LEU A 1 212 ? 12.932 -16.742 -4.946 1.00 94.81 212 LEU A C 1
ATOM 1665 O O . LEU A 1 212 ? 13.634 -17.588 -4.395 1.00 94.81 212 LEU A O 1
ATOM 1669 N N . GLN A 1 213 ? 11.642 -16.947 -5.193 1.00 94.75 213 GLN A N 1
ATOM 1670 C CA . GLN A 1 213 ? 10.939 -18.156 -4.783 1.00 94.75 213 GLN A CA 1
ATOM 1671 C C . GLN A 1 213 ? 10.924 -19.213 -5.895 1.00 94.75 213 GLN A C 1
ATOM 1673 O O . GLN A 1 213 ? 10.610 -18.920 -7.048 1.00 94.75 213 GLN A O 1
ATOM 1678 N N . HIS A 1 214 ? 11.196 -20.459 -5.499 1.00 92.50 214 HIS A N 1
ATOM 1679 C CA . HIS A 1 214 ? 11.118 -21.660 -6.348 1.00 92.50 214 HIS A CA 1
ATOM 1680 C C . HIS A 1 214 ? 10.216 -22.748 -5.748 1.00 92.50 214 HIS A C 1
ATOM 1682 O O . HIS A 1 214 ? 10.351 -23.932 -6.048 1.00 92.50 214 HIS A O 1
ATOM 1688 N N . ARG A 1 215 ? 9.365 -22.359 -4.798 1.00 91.12 215 ARG A N 1
ATOM 1689 C CA . ARG A 1 215 ? 8.405 -23.267 -4.175 1.00 91.12 215 ARG A CA 1
ATOM 1690 C C . ARG A 1 215 ? 7.065 -23.147 -4.875 1.00 91.12 215 ARG A C 1
ATOM 1692 O O . ARG A 1 215 ? 6.697 -22.060 -5.325 1.00 91.12 215 ARG A O 1
ATOM 1699 N N . GLU A 1 216 ? 6.334 -24.251 -4.864 1.00 88.94 216 GLU A N 1
ATOM 1700 C CA . GLU A 1 216 ? 4.991 -24.328 -5.419 1.00 88.94 216 GLU A CA 1
ATOM 1701 C C . GLU A 1 216 ? 4.090 -23.216 -4.865 1.00 88.94 216 GLU A C 1
ATOM 1703 O O . GLU A 1 216 ? 4.095 -22.890 -3.672 1.00 88.94 216 GLU A O 1
ATOM 1708 N N . GLY A 1 217 ? 3.339 -22.599 -5.767 1.00 91.25 217 GLY A N 1
ATOM 1709 C CA . GLY A 1 217 ? 2.436 -21.496 -5.499 1.00 91.25 217 GLY A CA 1
ATOM 1710 C C . GLY A 1 217 ? 3.077 -20.107 -5.537 1.00 91.25 217 GLY A C 1
ATOM 1711 O O . GLY A 1 217 ? 2.322 -19.130 -5.544 1.00 91.25 217 GLY A O 1
ATOM 1712 N N . LEU A 1 218 ? 4.412 -20.011 -5.543 1.00 95.06 218 LEU A N 1
ATOM 1713 C CA . LEU A 1 218 ? 5.186 -18.768 -5.631 1.00 95.06 218 LEU A CA 1
ATOM 1714 C C . LEU A 1 218 ? 6.340 -18.875 -6.639 1.00 95.06 218 LEU A C 1
ATOM 1716 O O . LEU A 1 218 ? 7.328 -18.152 -6.515 1.00 95.06 218 LEU A O 1
ATOM 1720 N N . GLN A 1 219 ? 6.255 -19.761 -7.628 1.00 94.50 219 GLN A N 1
ATOM 1721 C CA . GLN A 1 219 ? 7.349 -19.960 -8.577 1.00 94.50 219 GLN A CA 1
ATOM 1722 C C . GLN A 1 219 ? 7.689 -18.650 -9.314 1.00 94.50 219 GLN A C 1
ATOM 1724 O O . GLN A 1 219 ? 6.805 -17.924 -9.776 1.00 94.50 219 GLN A O 1
ATOM 1729 N N . ASN A 1 220 ? 8.983 -18.317 -9.396 1.00 95.62 220 ASN A N 1
ATOM 1730 C CA . ASN A 1 220 ? 9.508 -17.087 -10.006 1.00 95.62 220 ASN A CA 1
ATOM 1731 C C . ASN A 1 220 ? 8.888 -15.793 -9.446 1.00 95.62 220 ASN A C 1
ATOM 1733 O O . ASN A 1 220 ? 8.806 -14.773 -10.143 1.00 95.62 220 ASN A O 1
ATOM 1737 N N . CYS A 1 221 ? 8.433 -15.820 -8.193 1.00 96.94 221 CYS A N 1
ATOM 1738 C CA . CYS A 1 221 ? 7.952 -14.640 -7.493 1.00 96.94 221 CYS A CA 1
ATOM 1739 C C . CYS A 1 221 ? 9.073 -14.044 -6.641 1.00 96.94 221 CYS A C 1
ATOM 1741 O O . CYS A 1 221 ? 9.759 -14.736 -5.887 1.00 96.94 221 CYS A O 1
ATOM 1743 N N . LEU A 1 222 ? 9.250 -12.735 -6.759 1.00 96.50 222 LEU A N 1
ATOM 1744 C CA . LEU A 1 222 ? 10.256 -11.970 -6.041 1.00 96.50 222 LEU A CA 1
ATOM 1745 C C . LEU A 1 222 ? 9.618 -11.317 -4.817 1.00 96.50 222 LEU A C 1
ATOM 1747 O O . LEU A 1 222 ? 8.572 -10.684 -4.947 1.00 96.50 222 LEU A O 1
ATOM 1751 N N . LEU A 1 223 ? 10.246 -11.425 -3.647 1.00 96.19 223 LEU A N 1
ATOM 1752 C CA . LEU A 1 223 ? 9.803 -10.681 -2.470 1.00 96.19 223 LEU A CA 1
ATOM 1753 C C . LEU A 1 223 ? 10.107 -9.190 -2.681 1.00 96.19 223 LEU A C 1
ATOM 1755 O O . LEU A 1 223 ? 11.265 -8.804 -2.825 1.00 96.19 223 LEU A O 1
ATOM 1759 N N . LEU A 1 224 ? 9.068 -8.363 -2.736 1.00 96.50 224 LEU A N 1
ATOM 1760 C CA . LEU A 1 224 ? 9.174 -6.931 -3.014 1.00 96.50 224 LEU A CA 1
ATOM 1761 C C . LEU A 1 224 ? 9.331 -6.116 -1.728 1.00 96.50 224 LEU A C 1
ATOM 1763 O O . LEU A 1 224 ? 10.101 -5.158 -1.665 1.00 96.50 224 LEU A O 1
ATOM 1767 N N . SER A 1 225 ? 8.595 -6.501 -0.696 1.00 96.44 225 SER A N 1
ATOM 1768 C CA . SER A 1 225 ? 8.566 -5.829 0.596 1.00 96.44 225 SER A CA 1
ATOM 1769 C C . SER A 1 225 ? 8.606 -6.851 1.721 1.00 96.44 225 SER A C 1
ATOM 1771 O O . SER A 1 225 ? 8.290 -8.018 1.508 1.00 96.44 225 SER A O 1
ATOM 1773 N N . LEU A 1 226 ? 9.009 -6.431 2.918 1.00 96.00 226 LEU A N 1
ATOM 1774 C CA . LEU A 1 226 ? 9.134 -7.326 4.066 1.00 96.00 226 LEU A CA 1
ATOM 1775 C C . LEU A 1 226 ? 8.891 -6.583 5.375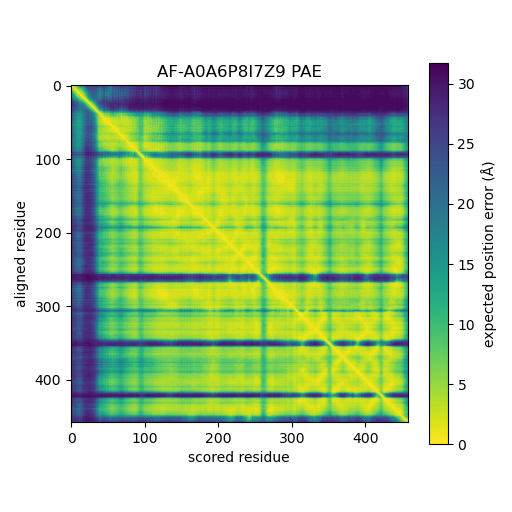 1.00 96.00 226 LEU A C 1
ATOM 1777 O O . LEU A 1 226 ? 9.428 -5.499 5.595 1.00 96.00 226 LEU A O 1
ATOM 1781 N N . CYS A 1 227 ? 8.154 -7.217 6.279 1.00 94.88 227 CYS A N 1
ATOM 1782 C CA . CYS A 1 227 ? 8.155 -6.885 7.692 1.00 94.88 227 CYS A CA 1
ATOM 1783 C C . CYS A 1 227 ? 9.179 -7.759 8.425 1.00 94.88 227 CYS A C 1
ATOM 1785 O O . CYS A 1 227 ? 9.021 -8.976 8.519 1.00 94.88 227 CYS A O 1
ATOM 1787 N N . ILE A 1 228 ? 10.223 -7.145 8.988 1.00 90.19 228 ILE A N 1
ATOM 1788 C CA . ILE A 1 228 ? 11.297 -7.878 9.685 1.00 90.19 228 ILE A CA 1
ATOM 1789 C C . ILE A 1 228 ? 10.827 -8.589 10.962 1.00 90.19 228 ILE A C 1
ATOM 1791 O O . ILE A 1 228 ? 11.448 -9.561 11.381 1.00 90.19 228 ILE A O 1
ATOM 1795 N N . TYR A 1 229 ? 9.741 -8.119 11.581 1.00 91.38 229 TYR A N 1
ATOM 1796 C CA . TYR A 1 229 ? 9.215 -8.698 12.819 1.00 91.38 229 TYR A CA 1
ATOM 1797 C C . TYR A 1 229 ? 8.392 -9.957 12.572 1.00 91.38 229 TYR A C 1
ATOM 1799 O O . TYR A 1 229 ? 8.366 -10.846 13.418 1.00 91.38 229 TYR A O 1
ATOM 1807 N N . THR A 1 230 ? 7.716 -10.026 11.425 1.00 91.50 230 THR A N 1
ATOM 1808 C CA . THR A 1 230 ? 6.807 -11.127 11.106 1.00 91.50 230 THR A CA 1
ATOM 1809 C C . THR A 1 230 ? 7.351 -12.069 10.038 1.00 91.50 230 THR A C 1
ATOM 1811 O O . THR A 1 230 ? 6.884 -13.197 9.926 1.00 91.50 230 THR A O 1
ATOM 1814 N N . GLY A 1 231 ? 8.349 -11.634 9.264 1.00 92.19 231 GLY A N 1
ATOM 1815 C CA . GLY A 1 231 ? 8.902 -12.396 8.145 1.00 92.19 231 GLY A CA 1
ATOM 1816 C C . GLY A 1 231 ? 8.005 -12.408 6.903 1.00 92.19 231 GLY A C 1
ATOM 1817 O O . GLY A 1 231 ? 8.323 -13.090 5.932 1.00 92.19 231 GLY A O 1
ATOM 1818 N N . ASN A 1 232 ? 6.899 -11.661 6.920 1.00 93.38 232 ASN A N 1
ATOM 1819 C CA . ASN A 1 232 ? 5.899 -11.652 5.857 1.00 93.38 232 ASN A CA 1
ATOM 1820 C C . ASN A 1 232 ? 5.999 -10.385 5.001 1.00 93.38 232 ASN A C 1
ATOM 1822 O O . ASN A 1 232 ? 6.447 -9.333 5.462 1.00 93.38 232 ASN A O 1
ATOM 1826 N N . GLY A 1 233 ? 5.562 -10.479 3.746 1.00 95.06 233 GLY A N 1
ATOM 1827 C CA . GLY A 1 233 ? 5.659 -9.379 2.796 1.00 95.06 233 GLY A CA 1
ATOM 1828 C C . GLY A 1 233 ? 4.926 -9.627 1.482 1.00 95.06 233 GLY A C 1
ATOM 1829 O O . GLY A 1 233 ? 4.314 -10.682 1.284 1.00 95.06 233 GLY A O 1
ATOM 1830 N N . GLN A 1 234 ? 4.994 -8.644 0.585 1.00 97.12 234 GLN A N 1
ATOM 1831 C CA . GLN A 1 234 ? 4.382 -8.717 -0.741 1.00 97.12 234 GLN A CA 1
ATOM 1832 C C . GLN A 1 234 ? 5.356 -9.291 -1.757 1.00 97.12 234 GLN A C 1
ATOM 1834 O O . GLN A 1 234 ? 6.555 -9.020 -1.716 1.00 97.12 234 GLN A O 1
ATOM 1839 N N . PHE A 1 235 ? 4.815 -10.030 -2.715 1.00 97.88 235 PHE A N 1
ATOM 1840 C CA . PHE A 1 235 ? 5.555 -10.585 -3.835 1.00 97.88 235 PHE A CA 1
ATOM 1841 C C . PHE A 1 235 ? 5.168 -9.890 -5.130 1.00 97.88 235 PHE A C 1
ATOM 1843 O O . PHE A 1 235 ? 4.042 -9.417 -5.275 1.00 97.88 235 PHE A O 1
ATOM 1850 N N . ILE A 1 236 ? 6.096 -9.883 -6.082 1.00 97.88 236 ILE A N 1
ATOM 1851 C CA . ILE A 1 236 ? 5.843 -9.548 -7.478 1.00 97.88 236 ILE A CA 1
ATOM 1852 C C . ILE A 1 236 ? 6.152 -10.758 -8.361 1.00 97.88 236 ILE A C 1
ATOM 1854 O O . ILE A 1 236 ? 7.217 -11.367 -8.240 1.00 97.88 236 ILE A O 1
ATOM 1858 N N . ALA A 1 237 ? 5.228 -11.124 -9.248 1.00 97.56 237 ALA A N 1
ATOM 1859 C CA . ALA A 1 237 ? 5.448 -12.225 -10.183 1.00 97.56 237 ALA A CA 1
ATOM 1860 C C . ALA A 1 237 ? 6.347 -11.780 -11.346 1.00 97.56 237 ALA A C 1
ATOM 1862 O O . ALA A 1 237 ? 6.045 -10.796 -12.021 1.00 97.56 237 ALA A O 1
ATOM 1863 N N . LEU A 1 238 ? 7.437 -12.503 -11.620 1.00 97.00 238 LEU A N 1
ATOM 1864 C CA . LEU A 1 238 ? 8.313 -12.195 -12.762 1.00 97.00 238 LEU A CA 1
ATOM 1865 C C . LEU A 1 238 ? 7.857 -12.872 -14.061 1.00 97.00 238 LEU A C 1
ATOM 1867 O O . LEU A 1 238 ? 8.205 -12.419 -15.150 1.00 97.00 238 LEU A O 1
ATOM 1871 N N . THR A 1 239 ? 7.077 -13.948 -13.953 1.00 95.62 239 THR A N 1
ATOM 1872 C CA . THR A 1 239 ? 6.621 -14.773 -15.082 1.00 95.62 239 THR A CA 1
ATOM 1873 C C . THR A 1 239 ? 5.137 -15.105 -14.953 1.00 95.62 239 THR A C 1
ATOM 1875 O O . THR A 1 239 ? 4.510 -14.765 -13.950 1.00 95.62 239 THR A O 1
ATOM 1878 N N . ASP A 1 240 ? 4.564 -15.742 -15.977 1.00 94.44 240 ASP A N 1
ATOM 1879 C CA . ASP A 1 240 ? 3.188 -16.247 -15.953 1.00 94.44 240 ASP A CA 1
ATOM 1880 C C . ASP A 1 240 ? 3.085 -17.704 -15.470 1.00 94.44 240 ASP A C 1
ATOM 1882 O O . ASP A 1 240 ? 2.027 -18.332 -15.589 1.00 94.44 240 ASP A O 1
ATOM 1886 N N . GLU A 1 241 ? 4.176 -18.232 -14.908 1.00 92.56 241 GLU A N 1
ATOM 1887 C CA . GLU A 1 241 ? 4.224 -19.562 -14.314 1.00 92.56 241 GLU A CA 1
ATOM 1888 C C . GLU A 1 241 ? 3.178 -19.694 -13.198 1.00 92.56 241 GLU A C 1
ATOM 1890 O O . GLU A 1 241 ? 2.787 -18.715 -12.561 1.00 92.56 241 GLU A O 1
ATOM 1895 N N . GLU A 1 242 ? 2.625 -20.897 -13.035 1.00 91.75 242 GLU A N 1
ATOM 1896 C CA . GLU A 1 242 ? 1.517 -21.173 -12.110 1.00 91.75 242 GLU A CA 1
ATOM 1897 C C . GLU A 1 242 ? 0.295 -20.243 -12.292 1.00 91.75 242 GLU A C 1
ATOM 1899 O O . GLU A 1 242 ? -0.466 -20.007 -11.354 1.00 91.75 242 GLU A O 1
ATOM 1904 N N . GLY A 1 243 ? 0.080 -19.691 -13.493 1.00 92.00 243 GLY A N 1
ATOM 1905 C CA . GLY A 1 243 ? -1.081 -18.851 -13.806 1.00 92.00 243 GLY A CA 1
ATOM 1906 C C . GLY A 1 243 ? -0.995 -17.428 -13.243 1.00 92.00 243 GLY A C 1
ATOM 1907 O O . GLY A 1 243 ? -2.014 -16.724 -13.176 1.00 92.00 243 GLY A O 1
ATOM 1908 N N . HIS A 1 244 ? 0.198 -17.003 -12.826 1.00 94.75 244 HIS A N 1
ATOM 1909 C CA . HIS A 1 244 ? 0.479 -15.624 -12.456 1.00 94.75 244 HIS A CA 1
ATOM 1910 C C . HIS A 1 244 ? 0.366 -14.667 -13.652 1.00 94.75 244 HIS A C 1
ATOM 1912 O O . HIS A 1 244 ? 0.385 -15.056 -14.820 1.00 94.75 244 HIS A O 1
ATOM 1918 N N . THR A 1 245 ? 0.203 -13.385 -13.349 1.00 94.94 245 THR A N 1
ATOM 1919 C CA . THR A 1 245 ? 0.298 -12.300 -14.328 1.00 94.94 245 THR A CA 1
ATOM 1920 C C . THR A 1 245 ? 1.640 -11.602 -14.106 1.00 94.94 245 THR A C 1
ATOM 1922 O O . THR A 1 245 ? 1.842 -11.068 -13.016 1.00 94.94 245 THR A O 1
ATOM 1925 N N . PRO A 1 246 ? 2.559 -11.574 -15.087 1.00 96.25 246 PRO A N 1
ATOM 1926 C CA . PRO A 1 246 ? 3.852 -10.918 -14.919 1.00 96.25 246 PRO A CA 1
ATOM 1927 C C . PRO A 1 246 ? 3.694 -9.451 -14.501 1.00 96.25 246 PRO A C 1
ATOM 1929 O O . PRO A 1 246 ? 2.936 -8.707 -15.122 1.00 96.25 246 PRO A O 1
ATOM 1932 N N . GLY A 1 247 ? 4.422 -9.039 -13.465 1.00 96.38 247 GLY A N 1
ATOM 1933 C CA . GLY A 1 247 ? 4.380 -7.694 -12.891 1.00 96.38 247 GLY A CA 1
ATOM 1934 C C . GLY A 1 247 ? 3.299 -7.472 -11.829 1.00 96.38 247 GLY A C 1
ATOM 1935 O O . GLY A 1 247 ? 3.336 -6.437 -11.165 1.00 96.38 247 GLY A O 1
ATOM 1936 N N . GLU A 1 248 ? 2.376 -8.419 -11.620 1.00 97.06 248 GLU A N 1
ATOM 1937 C CA . GLU A 1 248 ? 1.359 -8.288 -10.572 1.00 97.06 248 GLU A CA 1
ATOM 1938 C C . GLU A 1 248 ? 1.991 -8.380 -9.177 1.00 97.06 248 GLU A C 1
ATOM 1940 O O . GLU A 1 248 ? 2.890 -9.193 -8.940 1.00 97.06 248 GLU A O 1
ATOM 1945 N N . ILE A 1 249 ? 1.478 -7.578 -8.246 1.00 98.38 249 ILE A N 1
ATOM 1946 C CA . ILE A 1 249 ? 1.916 -7.522 -6.852 1.00 98.38 249 ILE A CA 1
ATOM 1947 C C . ILE A 1 249 ? 0.806 -8.064 -5.962 1.00 98.38 249 ILE A C 1
ATOM 1949 O O . ILE A 1 249 ? -0.365 -7.705 -6.121 1.00 98.38 249 ILE A O 1
ATOM 1953 N N . PHE A 1 250 ? 1.161 -8.924 -5.013 1.00 98.12 250 PHE A N 1
ATOM 1954 C CA . PHE A 1 250 ? 0.191 -9.599 -4.162 1.00 98.12 250 PHE A CA 1
ATOM 1955 C C . PHE A 1 250 ? 0.769 -10.018 -2.809 1.00 98.12 250 PHE A C 1
ATOM 1957 O O . PHE A 1 250 ? 1.973 -10.213 -2.651 1.00 98.12 250 PHE A O 1
ATOM 1964 N N . TRP A 1 251 ? -0.119 -10.219 -1.839 1.00 97.75 251 TRP A N 1
ATOM 1965 C CA . TRP A 1 251 ? 0.179 -10.928 -0.599 1.00 97.75 251 TRP A CA 1
ATOM 1966 C C . TRP A 1 251 ? -0.118 -12.424 -0.755 1.00 97.75 251 TRP A C 1
ATOM 1968 O O . TRP A 1 251 ? -1.195 -12.774 -1.257 1.00 97.75 251 TRP A O 1
ATOM 1978 N N . PRO A 1 252 ? 0.785 -13.316 -0.317 1.00 96.50 252 PRO A N 1
ATOM 1979 C CA . PRO A 1 252 ? 0.533 -14.748 -0.326 1.00 96.50 252 PRO A CA 1
ATOM 1980 C C . PRO A 1 252 ? -0.490 -15.102 0.757 1.00 96.50 252 PRO A C 1
ATOM 1982 O O . PRO A 1 252 ? -0.486 -14.533 1.847 1.00 96.50 252 PRO A O 1
ATOM 1985 N N . SER A 1 253 ? -1.359 -16.063 0.467 1.00 96.12 253 SER A N 1
ATOM 1986 C CA . SER A 1 253 ? -2.332 -16.594 1.417 1.00 96.12 253 SER A CA 1
ATOM 1987 C C . SER A 1 253 ? -2.307 -18.121 1.329 1.00 96.12 253 SER A C 1
ATOM 1989 O O . SER A 1 253 ? -3.032 -18.699 0.516 1.00 96.12 253 SER A O 1
ATOM 1991 N N . PRO A 1 254 ? -1.423 -18.788 2.096 1.00 93.38 254 PRO A N 1
ATOM 1992 C CA . PRO A 1 254 ? -1.381 -20.243 2.118 1.00 93.38 254 PRO A CA 1
ATOM 1993 C C . PRO A 1 254 ? -2.697 -20.787 2.670 1.00 93.38 254 PRO A C 1
ATOM 1995 O O . PRO A 1 254 ? -3.241 -20.239 3.633 1.00 93.38 254 PRO A O 1
ATOM 1998 N N . ASP A 1 255 ? -3.188 -21.861 2.064 1.00 90.88 255 ASP A N 1
ATOM 1999 C CA . ASP A 1 255 ? -4.339 -22.610 2.552 1.00 90.88 255 ASP A CA 1
ATOM 2000 C C . ASP A 1 255 ? -4.047 -23.154 3.959 1.00 90.88 255 ASP A C 1
ATOM 2002 O O . ASP A 1 255 ? -3.030 -23.814 4.191 1.00 90.88 255 ASP A O 1
ATOM 2006 N N . ARG A 1 256 ? -4.923 -22.836 4.919 1.00 87.25 256 ARG A N 1
ATOM 2007 C CA . ARG A 1 256 ? -4.767 -23.220 6.332 1.00 87.25 256 ARG A CA 1
ATOM 2008 C C . ARG A 1 256 ? -5.673 -24.389 6.739 1.00 87.25 256 ARG A C 1
ATOM 2010 O O . ARG A 1 256 ? -5.783 -24.666 7.930 1.00 87.25 256 ARG A O 1
ATOM 2017 N N . SER A 1 257 ? -6.318 -25.072 5.791 1.00 78.94 257 SER A N 1
ATOM 2018 C CA . SER A 1 257 ? -7.237 -26.189 6.067 1.00 78.94 257 SER A CA 1
ATOM 2019 C C . SER A 1 257 ? -6.552 -27.483 6.548 1.00 78.94 257 SER A C 1
ATOM 2021 O O . SER A 1 257 ? -7.210 -28.291 7.195 1.00 78.94 257 SER A O 1
ATOM 2023 N N . ILE A 1 258 ? -5.245 -27.670 6.294 1.00 58.31 258 ILE A N 1
ATOM 2024 C CA . ILE A 1 258 ? -4.532 -28.965 6.447 1.00 58.31 258 ILE A CA 1
ATOM 2025 C C . ILE A 1 258 ? -3.611 -29.031 7.694 1.00 58.31 258 ILE A C 1
ATOM 2027 O O . ILE A 1 258 ? -2.826 -29.957 7.850 1.00 58.31 258 ILE A O 1
ATOM 2031 N N . ILE A 1 259 ? -3.702 -28.113 8.665 1.00 58.91 259 ILE A N 1
ATOM 2032 C CA . ILE A 1 259 ? -2.858 -28.177 9.891 1.00 58.91 259 ILE A CA 1
ATOM 2033 C C . ILE A 1 259 ? -3.384 -29.223 10.916 1.00 58.91 259 ILE A C 1
ATOM 2035 O O . ILE A 1 259 ? -3.228 -29.069 12.122 1.00 58.91 259 ILE A O 1
ATOM 2039 N N . THR A 1 260 ? -4.021 -30.310 10.474 1.00 51.94 260 THR A N 1
ATOM 2040 C CA . THR A 1 260 ? -4.522 -31.384 11.352 1.00 51.94 260 THR A CA 1
ATOM 2041 C C . THR A 1 260 ? -4.078 -32.762 10.857 1.00 51.94 260 THR A C 1
ATOM 2043 O O . THR A 1 260 ? -4.575 -33.247 9.844 1.00 51.94 260 THR A O 1
ATOM 2046 N N . ASP A 1 261 ? -3.144 -33.364 11.598 1.00 49.84 261 ASP A N 1
ATOM 2047 C CA . ASP A 1 261 ? -2.885 -34.803 11.777 1.00 49.84 261 ASP A CA 1
ATOM 2048 C C . ASP A 1 261 ? -2.965 -35.745 10.556 1.00 49.84 261 ASP A C 1
ATOM 2050 O O . ASP A 1 261 ? -3.577 -36.811 10.630 1.00 49.84 261 ASP A O 1
ATOM 2054 N N . SER A 1 262 ? -2.296 -35.433 9.443 1.00 53.94 262 SER A N 1
ATOM 2055 C CA . SER A 1 262 ? -1.987 -36.464 8.439 1.00 53.94 262 SER A CA 1
ATOM 2056 C C . SER A 1 262 ? -0.535 -36.372 7.972 1.00 53.94 262 SER A C 1
ATOM 2058 O O . SER A 1 262 ? -0.063 -35.312 7.577 1.00 53.94 262 SER A O 1
ATOM 2060 N N . ASP A 1 263 ? 0.176 -37.502 8.036 1.00 51.53 263 A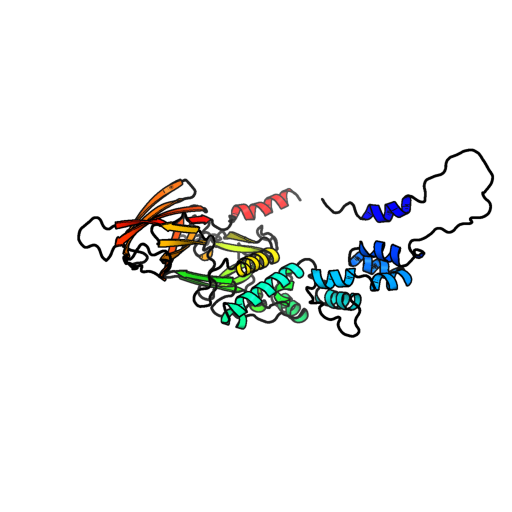SP A N 1
ATOM 2061 C CA . ASP A 1 263 ? 1.588 -37.679 7.648 1.00 51.53 263 ASP A CA 1
ATOM 2062 C C . ASP A 1 263 ? 1.838 -37.538 6.124 1.00 51.53 263 ASP A C 1
ATOM 2064 O O . ASP A 1 263 ? 2.927 -37.836 5.630 1.00 51.53 263 ASP A O 1
ATOM 2068 N N . GLU A 1 264 ? 0.850 -37.072 5.354 1.00 51.53 264 GLU A N 1
ATOM 2069 C CA . GLU A 1 264 ? 0.974 -36.803 3.923 1.00 51.53 264 GLU A CA 1
ATOM 2070 C C . GLU A 1 264 ? 1.133 -35.296 3.691 1.00 51.53 264 GLU A C 1
ATOM 2072 O O . GLU A 1 264 ? 0.222 -34.504 3.931 1.00 51.53 264 GLU A O 1
ATOM 2077 N N . ILE A 1 265 ? 2.306 -34.882 3.201 1.00 51.91 265 ILE A N 1
ATOM 2078 C CA . ILE A 1 265 ? 2.575 -33.493 2.808 1.00 51.91 265 ILE A CA 1
ATOM 2079 C C . ILE A 1 265 ? 1.811 -33.218 1.508 1.00 51.91 265 ILE A C 1
ATOM 2081 O O . ILE A 1 265 ? 2.363 -33.311 0.412 1.00 51.91 265 ILE A O 1
ATOM 2085 N N . ALA A 1 266 ? 0.522 -32.906 1.616 1.00 55.31 266 ALA A N 1
ATOM 2086 C CA . ALA A 1 266 ? -0.212 -32.302 0.517 1.00 55.31 266 ALA A CA 1
ATOM 2087 C C . ALA A 1 266 ? 0.431 -30.945 0.185 1.00 55.31 266 ALA A C 1
ATOM 2089 O O . ALA A 1 266 ? 0.743 -30.154 1.081 1.00 55.31 266 ALA A O 1
ATOM 2090 N N . SER A 1 267 ? 0.638 -30.672 -1.103 1.00 65.06 267 SER A N 1
ATOM 2091 C CA . SER A 1 267 ? 1.072 -29.365 -1.599 1.00 65.06 267 SER A CA 1
ATOM 2092 C C . SER A 1 267 ? 0.135 -28.275 -1.068 1.00 65.06 267 SER A C 1
ATOM 2094 O O . SER A 1 267 ? -1.057 -28.260 -1.391 1.00 65.06 267 SER A O 1
ATOM 2096 N N . VAL A 1 268 ? 0.650 -27.370 -0.231 1.00 76.19 268 VAL A N 1
ATOM 2097 C CA . VAL A 1 268 ? -0.148 -26.274 0.336 1.00 76.19 268 VAL A CA 1
ATOM 2098 C C . VAL A 1 268 ? -0.571 -25.348 -0.799 1.00 76.19 268 VAL A C 1
ATOM 2100 O O . VAL A 1 268 ? 0.260 -24.657 -1.391 1.00 76.19 268 VAL A O 1
ATOM 2103 N N . LYS A 1 269 ? -1.873 -25.308 -1.092 1.00 89.44 269 LYS A N 1
ATOM 2104 C CA . LYS A 1 269 ? -2.427 -24.390 -2.088 1.00 89.44 269 LYS A CA 1
ATOM 2105 C C . LYS A 1 269 ? -2.103 -22.948 -1.700 1.00 89.44 269 LYS A C 1
ATOM 2107 O O . LYS A 1 269 ? -2.329 -22.524 -0.568 1.00 89.44 269 LYS A O 1
ATOM 2112 N N . MET A 1 270 ? -1.589 -22.176 -2.653 1.00 93.56 270 MET A N 1
ATOM 2113 C CA . MET A 1 270 ? -1.252 -20.770 -2.435 1.00 93.56 270 MET A CA 1
ATOM 2114 C C . MET A 1 270 ? -2.302 -19.862 -3.074 1.00 93.56 270 MET A C 1
ATOM 2116 O O . MET A 1 270 ? -2.257 -19.564 -4.274 1.00 93.56 270 MET A O 1
ATOM 2120 N N . HIS A 1 271 ? -3.260 -19.408 -2.272 1.00 96.19 271 HIS A N 1
ATOM 2121 C CA . HIS A 1 271 ? -4.146 -18.313 -2.656 1.00 96.19 271 HIS A CA 1
ATOM 2122 C C . HIS A 1 271 ? -3.374 -16.988 -2.574 1.00 96.19 271 HIS A C 1
ATOM 2124 O O . HIS A 1 271 ? -2.247 -16.926 -2.073 1.00 96.19 271 HIS A O 1
ATOM 2130 N N . LYS A 1 272 ? -3.963 -15.901 -3.070 1.00 96.31 272 LYS A N 1
ATOM 2131 C CA . LYS A 1 272 ? -3.328 -14.582 -2.983 1.00 96.31 272 LYS A CA 1
ATOM 2132 C C . LYS A 1 272 ? -4.329 -13.452 -2.837 1.00 96.31 272 LYS A C 1
ATOM 2134 O O . LYS A 1 272 ? -5.390 -13.492 -3.456 1.00 96.31 272 LYS A O 1
ATOM 2139 N N . PHE A 1 273 ? -3.949 -12.422 -2.091 1.00 98.12 273 PHE A N 1
ATOM 2140 C CA . PHE A 1 273 ? -4.621 -11.126 -2.090 1.00 98.12 273 PHE A CA 1
ATOM 2141 C C . PHE A 1 273 ? -3.900 -10.202 -3.069 1.00 98.12 273 PHE A C 1
ATOM 2143 O O . PHE A 1 273 ? -2.729 -9.883 -2.884 1.00 98.12 273 PHE A O 1
ATOM 2150 N N . HIS A 1 274 ? -4.580 -9.799 -4.132 1.00 97.25 274 HIS A N 1
ATOM 2151 C CA . HIS A 1 274 ? -4.037 -8.950 -5.180 1.00 97.25 274 HIS A CA 1
ATOM 2152 C C . HIS A 1 274 ? -3.933 -7.495 -4.706 1.00 97.25 274 HIS A C 1
ATOM 2154 O O . HIS A 1 274 ? -4.943 -6.875 -4.369 1.00 97.25 274 HIS A O 1
ATOM 2160 N N . SER A 1 275 ? -2.720 -6.945 -4.736 1.00 96.38 275 SER A N 1
ATOM 2161 C CA . SER A 1 275 ? -2.440 -5.555 -4.372 1.00 96.38 275 SER A CA 1
ATOM 2162 C C . SER A 1 275 ? -2.501 -4.633 -5.591 1.00 96.38 275 SER A C 1
ATOM 2164 O O . SER A 1 275 ? -3.190 -3.621 -5.544 1.00 96.38 275 SER A O 1
ATOM 2166 N N . ALA A 1 276 ? -1.803 -4.967 -6.683 1.00 97.19 276 ALA A N 1
ATOM 2167 C CA . ALA A 1 276 ? -1.703 -4.110 -7.869 1.00 97.19 276 ALA A CA 1
ATOM 2168 C C . ALA A 1 276 ? -1.308 -4.888 -9.134 1.00 97.19 276 ALA A C 1
ATOM 2170 O O . ALA A 1 276 ? -0.672 -5.936 -9.055 1.00 97.19 276 ALA A O 1
ATOM 2171 N N . CYS A 1 277 ? -1.641 -4.339 -10.305 1.00 96.00 277 CYS A N 1
ATOM 2172 C CA . CYS A 1 277 ? -1.355 -4.959 -11.605 1.00 96.00 277 CYS A CA 1
ATOM 2173 C C . CYS A 1 277 ? 0.086 -4.735 -12.096 1.00 96.00 277 CYS A C 1
ATOM 2175 O O . CYS A 1 277 ? 0.566 -5.493 -12.935 1.00 96.00 277 CYS A O 1
ATOM 2177 N N . SER A 1 278 ? 0.750 -3.681 -11.620 1.00 97.38 278 SER A N 1
ATOM 2178 C CA . SER A 1 278 ? 2.127 -3.326 -11.966 1.00 97.38 278 SER A CA 1
ATOM 2179 C C . SER A 1 278 ? 2.812 -2.620 -10.796 1.00 97.38 278 SER A C 1
ATOM 2181 O O . SER A 1 278 ? 2.144 -2.113 -9.888 1.00 97.38 278 SER A O 1
ATOM 2183 N N . PHE A 1 279 ? 4.146 -2.535 -10.827 1.00 98.06 279 PHE A N 1
ATOM 2184 C CA . PHE A 1 279 ? 4.880 -1.765 -9.822 1.00 98.06 279 PHE A CA 1
ATOM 2185 C C . PHE A 1 279 ? 4.571 -0.274 -9.938 1.00 98.06 279 PHE A C 1
ATOM 2187 O O . PHE A 1 279 ? 4.469 0.409 -8.920 1.00 98.06 279 PHE A O 1
ATOM 2194 N N . THR A 1 280 ? 4.389 0.219 -11.169 1.00 98.19 280 THR A N 1
ATOM 2195 C CA . THR 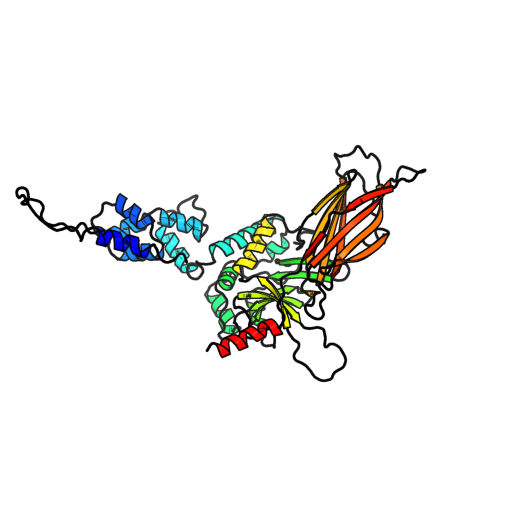A 1 280 ? 4.000 1.615 -11.408 1.00 98.19 280 THR A CA 1
ATOM 2196 C C . THR A 1 280 ? 2.704 1.948 -10.676 1.00 98.19 280 THR A C 1
ATOM 2198 O O . THR A 1 280 ? 2.719 2.873 -9.873 1.00 98.19 280 THR A O 1
ATOM 2201 N N . ASP A 1 281 ? 1.635 1.169 -10.880 1.00 97.44 281 ASP A N 1
ATOM 2202 C CA . ASP A 1 281 ? 0.333 1.427 -10.246 1.00 97.44 281 ASP A CA 1
ATOM 2203 C C . ASP A 1 281 ? 0.439 1.390 -8.715 1.00 97.44 281 ASP A C 1
ATOM 2205 O O . ASP A 1 281 ? -0.068 2.272 -8.022 1.00 97.44 281 ASP A O 1
ATOM 2209 N N . TRP A 1 282 ? 1.163 0.395 -8.193 1.00 97.75 282 TRP A N 1
ATOM 2210 C CA . TRP A 1 282 ? 1.355 0.192 -6.759 1.00 97.75 282 TRP A CA 1
ATOM 2211 C C . TRP A 1 282 ? 2.053 1.373 -6.080 1.00 97.75 282 TRP A C 1
ATOM 2213 O O . TRP A 1 282 ? 1.581 1.874 -5.056 1.00 97.75 282 TRP A O 1
ATOM 2223 N N . ILE A 1 283 ? 3.173 1.842 -6.644 1.00 98.00 283 ILE A N 1
ATOM 2224 C CA . ILE A 1 283 ? 3.947 2.928 -6.035 1.00 98.00 283 ILE A CA 1
ATOM 2225 C C . ILE A 1 283 ? 3.268 4.286 -6.229 1.00 98.00 283 ILE A C 1
ATOM 2227 O O . ILE A 1 283 ? 3.330 5.121 -5.328 1.00 98.00 283 ILE A O 1
ATOM 2231 N N . THR A 1 284 ? 2.602 4.518 -7.368 1.00 97.81 284 THR A N 1
ATOM 2232 C CA . THR A 1 284 ? 1.898 5.782 -7.616 1.00 97.81 284 THR A CA 1
ATOM 2233 C C . THR A 1 284 ? 0.684 5.920 -6.718 1.00 97.81 284 THR A C 1
ATOM 2235 O O . THR A 1 284 ? 0.523 6.966 -6.100 1.00 97.81 284 THR A O 1
ATOM 2238 N N . GLU A 1 285 ? -0.122 4.864 -6.563 1.00 96.06 285 GLU A N 1
ATOM 2239 C CA . GLU A 1 285 ? -1.267 4.893 -5.650 1.00 96.06 285 GLU A CA 1
ATOM 2240 C C . GLU A 1 285 ? -0.808 5.133 -4.205 1.00 96.06 285 GLU A C 1
ATOM 2242 O O . GLU A 1 285 ? -1.403 5.930 -3.474 1.00 96.06 285 GLU A O 1
ATOM 2247 N N . TYR A 1 286 ? 0.290 4.491 -3.792 1.00 96.56 286 TYR A N 1
ATOM 2248 C CA . TYR A 1 286 ? 0.873 4.716 -2.474 1.00 96.56 286 TYR A CA 1
ATOM 2249 C C . TYR A 1 286 ? 1.314 6.174 -2.269 1.00 96.56 286 TYR A C 1
ATOM 2251 O O . TYR A 1 286 ? 0.942 6.800 -1.272 1.00 96.56 286 TYR A O 1
ATOM 2259 N N . ALA A 1 287 ? 2.070 6.726 -3.219 1.00 97.31 287 ALA A N 1
ATOM 2260 C CA . ALA A 1 287 ? 2.588 8.089 -3.162 1.00 97.31 287 ALA A CA 1
ATOM 2261 C C . ALA A 1 287 ? 1.477 9.152 -3.197 1.00 97.31 287 ALA A C 1
ATOM 2263 O O . ALA A 1 287 ? 1.504 10.107 -2.416 1.00 97.31 287 ALA A O 1
ATOM 2264 N N . GLU A 1 288 ? 0.458 8.959 -4.037 1.00 95.44 288 GLU A N 1
ATOM 2265 C CA . GLU A 1 288 ? -0.704 9.845 -4.108 1.00 95.44 288 GLU A CA 1
ATOM 2266 C C . GLU A 1 288 ? -1.438 9.888 -2.767 1.00 95.44 288 GLU A C 1
ATOM 2268 O O . GLU A 1 288 ? -1.693 10.972 -2.235 1.00 95.44 288 GLU A O 1
ATOM 2273 N N . ARG A 1 289 ? -1.696 8.726 -2.158 1.00 93.44 289 ARG A N 1
ATOM 2274 C CA . ARG A 1 289 ? -2.349 8.641 -0.844 1.00 93.44 289 ARG A CA 1
ATOM 2275 C C . ARG A 1 289 ? -1.515 9.281 0.270 1.00 93.44 289 ARG A C 1
ATOM 2277 O O . ARG A 1 289 ? -2.081 9.960 1.129 1.00 93.44 289 ARG A O 1
ATOM 2284 N N . LEU A 1 290 ? -0.187 9.138 0.248 1.00 93.50 290 LEU A N 1
ATOM 2285 C CA . LEU A 1 290 ? 0.695 9.867 1.169 1.00 93.50 290 LEU A CA 1
ATOM 2286 C C . LEU A 1 290 ? 0.558 11.382 0.994 1.00 93.50 290 LEU A C 1
ATOM 2288 O O . LEU A 1 290 ? 0.326 12.095 1.969 1.00 93.50 290 LEU A O 1
ATOM 2292 N N . SER A 1 291 ? 0.640 11.873 -0.245 1.00 91.75 291 SER A N 1
ATOM 2293 C CA . SER A 1 291 ? 0.571 13.309 -0.545 1.00 91.75 291 SER A CA 1
ATOM 2294 C C . SER A 1 291 ? -0.764 13.948 -0.135 1.00 91.75 291 SER A C 1
ATOM 2296 O O . SER A 1 291 ? -0.809 15.112 0.260 1.00 91.75 291 SER A O 1
ATOM 2298 N N . GLN A 1 292 ? -1.849 13.169 -0.154 1.00 90.62 292 GLN A N 1
ATOM 2299 C CA . GLN A 1 292 ? -3.181 13.587 0.288 1.00 90.62 292 GLN A CA 1
ATOM 2300 C C . GLN A 1 292 ? -3.376 13.494 1.813 1.00 90.62 292 GLN A C 1
ATOM 2302 O O . GLN A 1 292 ? -4.477 13.748 2.300 1.00 90.62 292 GLN A O 1
ATOM 2307 N N . ASN A 1 293 ? -2.331 13.150 2.578 1.00 86.44 293 ASN A N 1
ATOM 2308 C CA . ASN A 1 293 ? -2.388 12.882 4.021 1.00 86.44 293 ASN A CA 1
ATOM 2309 C C . ASN A 1 293 ? -3.430 11.816 4.387 1.00 86.44 293 ASN A C 1
ATOM 2311 O O . ASN A 1 293 ? -4.068 11.883 5.440 1.00 86.44 293 ASN A O 1
ATOM 2315 N N . TYR A 1 294 ? -3.616 10.838 3.501 1.00 85.31 294 TYR A N 1
ATOM 2316 C CA . TYR A 1 294 ? -4.586 9.772 3.703 1.00 85.31 294 TYR A CA 1
ATOM 2317 C C . TYR A 1 294 ? -4.163 8.851 4.851 1.00 85.31 294 TYR A C 1
ATOM 2319 O O . TYR A 1 294 ? -4.986 8.446 5.671 1.00 85.31 294 TYR A O 1
ATOM 2327 N N . TYR A 1 295 ? -2.861 8.569 4.945 1.00 89.38 295 TYR A N 1
ATOM 2328 C CA . TYR A 1 295 ? -2.298 7.729 5.993 1.00 89.38 295 TYR A CA 1
ATOM 2329 C C . TYR A 1 295 ? -1.928 8.553 7.231 1.00 89.38 295 TYR A C 1
ATOM 2331 O O . TYR A 1 295 ? -1.102 9.467 7.133 1.00 89.38 295 TYR A O 1
ATOM 2339 N N . PRO A 1 296 ? -2.496 8.250 8.412 1.00 88.62 296 PRO A N 1
ATOM 2340 C CA . PRO A 1 296 ? -2.099 8.923 9.638 1.00 88.62 296 PRO A CA 1
ATOM 2341 C C . PRO A 1 296 ? -0.636 8.644 9.989 1.00 88.62 296 PRO A C 1
ATOM 2343 O O . PRO A 1 296 ? -0.180 7.501 9.955 1.00 88.62 296 PRO A O 1
ATOM 2346 N N . VAL A 1 297 ? 0.065 9.700 10.404 1.00 90.75 297 VAL A N 1
ATOM 2347 C CA . VAL A 1 297 ? 1.420 9.605 10.950 1.00 90.75 297 VAL A CA 1
ATOM 2348 C C . VAL A 1 297 ? 1.344 9.617 12.471 1.00 90.75 297 VAL A C 1
ATOM 2350 O O . VAL A 1 297 ? 0.930 10.611 13.069 1.00 90.75 297 VAL A O 1
ATOM 2353 N N . ILE A 1 298 ? 1.739 8.517 13.106 1.00 87.75 298 ILE A N 1
ATOM 2354 C CA . ILE A 1 298 ? 1.725 8.356 14.565 1.00 87.75 298 ILE A CA 1
ATOM 2355 C C . ILE A 1 298 ? 3.145 8.028 14.998 1.00 87.75 298 ILE A C 1
ATOM 2357 O O . ILE A 1 298 ? 3.763 7.130 14.441 1.00 87.75 298 ILE A O 1
ATOM 2361 N N . ASN A 1 299 ? 3.679 8.773 15.969 1.00 88.81 299 ASN A N 1
ATOM 2362 C CA . ASN A 1 299 ? 5.056 8.604 16.448 1.00 88.81 299 ASN A CA 1
ATOM 2363 C C . ASN A 1 299 ? 6.102 8.584 15.317 1.00 88.81 299 ASN A C 1
ATOM 2365 O O . ASN A 1 299 ? 7.087 7.866 15.405 1.00 88.81 299 ASN A O 1
ATOM 2369 N N . LYS A 1 300 ? 5.890 9.397 14.269 1.00 92.31 300 LYS A N 1
ATOM 2370 C CA . LYS A 1 300 ? 6.759 9.476 13.077 1.00 92.31 300 LYS A CA 1
ATOM 2371 C C . LYS A 1 300 ? 6.771 8.207 12.207 1.00 92.31 300 LYS A C 1
ATOM 2373 O O . LYS A 1 300 ? 7.645 8.073 11.357 1.00 92.31 300 LYS A O 1
ATOM 2378 N N . GLU A 1 301 ? 5.776 7.335 12.359 1.00 92.94 301 GLU A N 1
ATOM 2379 C CA . GLU A 1 301 ? 5.533 6.178 11.492 1.00 92.94 301 GLU A CA 1
ATOM 2380 C C . GLU A 1 301 ? 4.252 6.356 10.674 1.00 92.94 301 GLU A C 1
ATOM 2382 O O . GLU A 1 301 ? 3.295 6.989 11.123 1.00 92.94 301 GLU A O 1
ATOM 2387 N N . ILE A 1 302 ? 4.217 5.759 9.484 1.00 94.25 302 ILE A N 1
ATOM 2388 C CA . ILE A 1 302 ? 3.077 5.801 8.562 1.00 94.25 302 ILE A CA 1
ATOM 2389 C C . ILE A 1 302 ? 2.142 4.641 8.895 1.00 94.25 302 ILE A C 1
ATOM 2391 O O . ILE A 1 302 ? 2.570 3.500 8.810 1.00 94.25 302 ILE A O 1
ATOM 2395 N N . PHE A 1 303 ? 0.870 4.884 9.211 1.00 91.81 303 PHE A N 1
ATOM 2396 C CA . PHE A 1 303 ? -0.104 3.811 9.455 1.00 91.81 303 PHE A CA 1
ATOM 2397 C C . PHE A 1 303 ? -1.128 3.709 8.323 1.00 91.81 303 PHE A C 1
ATOM 2399 O O . PHE A 1 303 ? -1.812 4.683 8.011 1.00 91.81 303 PHE A O 1
ATOM 2406 N N . LYS A 1 304 ? -1.287 2.517 7.730 1.00 88.94 304 LYS A N 1
ATOM 2407 C CA . LYS A 1 304 ? -2.141 2.292 6.544 1.00 88.94 304 LYS A CA 1
ATOM 2408 C C . LYS A 1 304 ? -3.628 2.126 6.874 1.00 88.94 304 LYS A C 1
ATOM 2410 O O . LYS A 1 304 ? -4.238 1.126 6.516 1.00 88.94 304 LYS A O 1
ATOM 2415 N N . PHE A 1 305 ? -4.216 3.090 7.575 1.00 87.62 305 PHE A N 1
ATOM 2416 C CA . PHE A 1 305 ? -5.668 3.130 7.753 1.00 87.62 305 PHE A CA 1
ATOM 2417 C C . PHE A 1 305 ? -6.333 3.819 6.560 1.00 87.62 305 PHE A C 1
ATOM 2419 O O . PHE A 1 305 ? -5.995 4.946 6.215 1.00 87.62 305 PHE A O 1
ATOM 2426 N N . GLU A 1 306 ? -7.289 3.127 5.957 1.00 78.56 306 GLU A N 1
ATOM 2427 C CA . GLU A 1 306 ? -8.142 3.579 4.871 1.00 78.56 306 GLU A CA 1
ATOM 2428 C C . GLU A 1 306 ? -9.539 3.943 5.404 1.00 78.56 306 GLU A C 1
ATOM 2430 O O . GLU A 1 306 ? -10.005 3.403 6.409 1.00 78.56 306 GLU A O 1
ATOM 2435 N N . TYR A 1 307 ? -10.222 4.860 4.719 1.00 68.31 307 TYR A N 1
ATOM 2436 C CA . TYR A 1 307 ? -11.567 5.356 5.039 1.00 68.31 307 TYR A CA 1
ATOM 2437 C C . TYR A 1 307 ? -11.691 6.097 6.367 1.00 68.31 307 TYR A C 1
ATOM 2439 O O . TYR A 1 307 ? -11.934 5.501 7.404 1.00 68.31 307 TYR A O 1
ATOM 2447 N N . ALA A 1 308 ? -11.658 7.426 6.325 1.00 78.62 308 ALA A N 1
ATOM 2448 C CA . ALA A 1 308 ? -12.062 8.238 7.462 1.00 78.62 308 ALA A CA 1
ATOM 2449 C C . ALA A 1 308 ? -13.560 8.569 7.385 1.00 78.62 308 ALA A C 1
ATOM 2451 O O . ALA A 1 308 ? -14.002 9.221 6.441 1.00 78.62 308 ALA A O 1
ATOM 2452 N N . ALA A 1 309 ? -14.332 8.181 8.399 1.00 90.44 309 ALA A N 1
ATOM 2453 C CA . ALA A 1 309 ? -15.668 8.727 8.635 1.00 90.44 309 ALA A CA 1
ATOM 2454 C C . ALA A 1 309 ? -15.675 9.507 9.951 1.00 90.44 309 ALA A C 1
ATOM 2456 O O . ALA A 1 309 ? -14.903 9.206 10.862 1.00 90.44 309 ALA A O 1
ATOM 2457 N N . SER A 1 310 ? -16.525 10.526 10.060 1.00 93.50 310 SER A N 1
ATOM 2458 C CA . SER A 1 310 ? -16.657 11.316 11.282 1.00 93.50 310 SER A CA 1
ATOM 2459 C C . SER A 1 310 ? -18.119 11.581 11.625 1.00 93.50 310 SER A C 1
ATOM 2461 O O . SER A 1 310 ? -18.962 11.754 10.746 1.00 93.50 310 SER A O 1
ATOM 2463 N N . ALA A 1 311 ? -18.429 11.604 12.918 1.00 95.62 311 ALA A N 1
ATOM 2464 C CA . ALA A 1 311 ? -19.718 12.059 13.419 1.00 95.62 311 ALA A CA 1
ATOM 2465 C C . ALA A 1 311 ? -19.518 12.868 14.699 1.00 95.62 311 ALA A C 1
ATOM 2467 O O . ALA A 1 311 ? -18.736 12.482 15.567 1.00 95.62 311 ALA A O 1
ATOM 2468 N N . THR A 1 312 ? -20.259 13.966 14.834 1.00 94.44 312 THR A N 1
ATOM 2469 C CA . THR A 1 312 ? -20.242 14.804 16.036 1.00 94.44 312 THR A CA 1
ATOM 2470 C C . THR A 1 312 ? -21.588 14.716 16.737 1.00 94.44 312 THR A C 1
ATOM 2472 O O . THR A 1 312 ? -22.631 14.960 16.137 1.00 94.44 312 THR A O 1
ATOM 2475 N N . THR A 1 313 ? -21.579 14.359 18.020 1.00 93.38 313 THR A N 1
ATOM 2476 C CA . THR A 1 313 ? -22.773 14.311 18.872 1.00 93.38 313 THR A CA 1
ATOM 2477 C C . THR A 1 313 ? -22.497 15.070 20.161 1.00 93.38 313 THR A C 1
ATOM 2479 O O . THR A 1 313 ? -21.585 14.714 20.902 1.00 93.38 313 THR A O 1
ATOM 2482 N N . LYS A 1 314 ? -23.291 16.112 20.448 1.00 88.25 314 LYS A N 1
ATOM 2483 C CA . LYS A 1 314 ? -23.181 16.916 21.683 1.00 88.25 314 LYS A CA 1
ATOM 2484 C C . LYS A 1 314 ? -21.742 17.391 21.986 1.00 88.25 314 LYS A C 1
ATOM 2486 O O . LYS A 1 314 ? -21.289 17.317 23.123 1.00 88.25 314 LYS A O 1
ATOM 2491 N N . GLY A 1 315 ? -21.022 17.845 20.957 1.00 88.50 315 GLY A N 1
ATOM 2492 C CA . GLY A 1 315 ? -19.647 18.353 21.071 1.00 88.50 315 GLY A CA 1
ATOM 2493 C C . GLY A 1 315 ? -18.547 17.284 21.126 1.00 88.50 315 GLY A C 1
ATOM 2494 O O . GLY A 1 315 ? -17.373 17.643 21.109 1.00 88.50 315 GLY A O 1
ATOM 2495 N N . ILE A 1 316 ? -18.895 15.991 21.154 1.00 92.56 316 ILE A N 1
ATOM 2496 C CA . ILE A 1 316 ? -17.938 14.891 20.983 1.00 92.56 316 ILE A CA 1
ATOM 2497 C C . ILE A 1 316 ? -17.888 14.499 19.510 1.00 92.56 316 ILE A C 1
ATOM 2499 O O . ILE A 1 316 ? -18.907 14.101 18.946 1.00 92.56 316 ILE A O 1
ATOM 2503 N N . THR A 1 317 ? -16.708 14.567 18.908 1.00 95.12 317 THR A N 1
ATOM 2504 C CA . THR A 1 317 ? -16.440 14.110 17.545 1.00 95.12 317 THR A CA 1
ATOM 2505 C C . THR A 1 317 ? -15.755 12.751 17.592 1.00 95.12 317 THR A C 1
ATOM 2507 O O . THR A 1 317 ? -14.705 12.599 18.209 1.00 95.12 317 THR A O 1
ATOM 2510 N N . VAL A 1 318 ? -16.340 11.760 16.924 1.00 96.25 318 VAL A N 1
ATOM 2511 C CA . VAL A 1 318 ? -15.751 10.432 16.732 1.00 96.25 318 VAL A CA 1
ATOM 2512 C C . VAL A 1 318 ? -15.311 10.316 15.281 1.00 96.25 318 VAL A C 1
ATOM 2514 O O . VAL A 1 318 ? -16.135 10.473 14.382 1.00 96.25 318 VAL A O 1
ATOM 2517 N N . LYS A 1 319 ? -14.025 10.043 15.051 1.00 94.50 319 LYS A N 1
ATOM 2518 C CA . LYS A 1 319 ? -13.458 9.707 13.740 1.00 94.50 319 LYS A CA 1
ATOM 2519 C C . LYS A 1 319 ? -13.052 8.242 13.720 1.00 94.50 319 LYS A C 1
ATOM 2521 O O . LYS A 1 319 ? -12.407 7.782 14.659 1.00 94.50 319 LYS A O 1
ATOM 2526 N N . THR A 1 320 ? -13.399 7.530 12.660 1.00 94.44 320 THR A N 1
ATOM 2527 C CA . THR A 1 320 ? -13.100 6.106 12.478 1.00 94.44 320 THR A CA 1
ATOM 2528 C C . THR A 1 320 ? -12.244 5.914 11.240 1.00 94.44 320 THR A C 1
ATOM 2530 O O . THR A 1 320 ? -12.517 6.562 10.234 1.00 94.44 320 THR A O 1
ATOM 2533 N N . ALA A 1 321 ? -11.276 5.005 11.294 1.00 92.50 321 ALA A N 1
ATOM 2534 C CA . ALA A 1 321 ? -10.558 4.520 10.124 1.00 92.50 321 ALA A CA 1
ATOM 2535 C C . ALA A 1 321 ? -10.293 3.018 10.209 1.00 92.50 321 ALA A C 1
ATOM 2537 O O . ALA A 1 321 ? -10.204 2.484 11.311 1.00 92.50 321 ALA A O 1
ATOM 2538 N N . THR A 1 322 ? -10.183 2.334 9.073 1.00 94.31 322 THR A N 1
ATOM 2539 C CA . THR A 1 322 ? -10.101 0.863 8.992 1.00 94.31 322 THR A CA 1
ATOM 2540 C C . THR A 1 322 ? -8.920 0.420 8.142 1.00 94.31 322 THR A C 1
ATOM 2542 O O . THR A 1 322 ? -8.568 1.103 7.196 1.00 94.31 322 THR A O 1
ATOM 2545 N N . ALA A 1 323 ? -8.301 -0.716 8.424 1.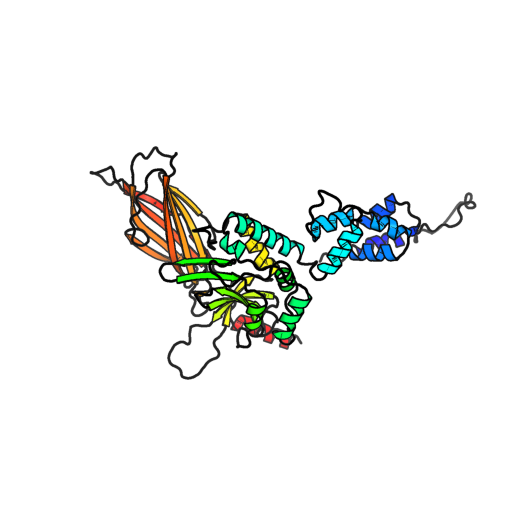00 93.19 323 ALA A N 1
ATOM 2546 C CA . ALA A 1 323 ? -7.272 -1.287 7.564 1.00 93.19 323 ALA A CA 1
ATOM 2547 C C . ALA A 1 323 ? -7.497 -2.786 7.424 1.00 93.19 323 ALA A C 1
ATOM 2549 O O . ALA A 1 323 ? -7.765 -3.473 8.410 1.00 93.19 323 ALA A O 1
ATOM 2550 N N . PHE A 1 324 ? -7.376 -3.300 6.206 1.00 95.25 324 PHE A N 1
ATOM 2551 C CA . PHE A 1 324 ? -7.284 -4.736 5.983 1.00 95.25 324 PHE A CA 1
ATOM 2552 C C . PHE A 1 324 ? -5.858 -5.209 6.280 1.00 95.25 324 PHE A C 1
ATOM 2554 O O . PHE A 1 324 ? -4.902 -4.529 5.907 1.00 95.25 324 PHE A O 1
ATOM 2561 N N . LEU A 1 325 ? -5.714 -6.368 6.928 1.00 94.62 325 LEU A N 1
ATOM 2562 C CA . LEU A 1 325 ? -4.417 -6.948 7.269 1.00 94.62 325 LEU A CA 1
ATOM 2563 C C . LEU A 1 325 ? -4.246 -8.306 6.563 1.00 94.62 325 LEU A C 1
ATOM 2565 O O . LEU A 1 325 ? -4.631 -9.342 7.119 1.00 94.62 325 LEU A O 1
ATOM 2569 N N . PRO A 1 326 ? -3.684 -8.326 5.335 1.00 95.38 326 PRO A N 1
ATOM 2570 C CA . PRO A 1 326 ? -3.572 -9.541 4.525 1.00 95.38 326 PRO A CA 1
ATOM 2571 C C . PRO A 1 326 ? -2.790 -10.656 5.220 1.00 95.38 326 PRO A C 1
ATOM 2573 O O . PRO A 1 326 ? -3.153 -11.819 5.116 1.00 95.38 326 PRO A O 1
ATOM 2576 N N . GLU A 1 327 ? -1.752 -10.292 5.973 1.00 92.81 327 GLU A N 1
ATOM 2577 C CA . GLU A 1 327 ? -0.860 -11.225 6.664 1.00 92.81 327 GLU A CA 1
ATOM 2578 C C . GLU A 1 327 ? -1.590 -12.131 7.676 1.00 92.81 327 GLU A C 1
ATOM 2580 O O . GLU A 1 327 ? -1.333 -13.334 7.762 1.00 92.81 327 GLU A O 1
ATOM 2585 N N . LEU A 1 328 ? -2.540 -11.568 8.429 1.00 94.00 328 LEU A N 1
ATOM 2586 C CA . LEU A 1 328 ? -3.342 -12.327 9.395 1.00 94.00 328 LEU A CA 1
ATOM 2587 C C . LEU A 1 328 ? -4.587 -12.958 8.761 1.00 94.00 328 LEU A C 1
ATOM 2589 O O . LEU A 1 328 ? -5.256 -13.767 9.405 1.00 94.00 328 LEU A O 1
ATOM 2593 N N . SER A 1 329 ? -4.863 -12.641 7.498 1.00 96.50 329 SER A N 1
ATOM 2594 C CA . SER A 1 329 ? -6.035 -13.116 6.771 1.00 96.50 329 SER A CA 1
ATOM 2595 C C . SER A 1 329 ? -5.755 -14.408 6.000 1.00 96.50 329 SER A C 1
ATOM 2597 O O . SER A 1 329 ? -4.629 -14.691 5.589 1.00 96.50 329 SER A O 1
ATOM 2599 N N . SER A 1 330 ? -6.800 -15.194 5.766 1.00 96.38 330 SER A N 1
ATOM 2600 C CA . SER A 1 330 ? -6.770 -16.371 4.902 1.00 96.38 330 SER A CA 1
ATOM 2601 C C . SER A 1 330 ? -7.952 -16.371 3.946 1.00 96.38 330 SER A C 1
ATOM 2603 O O . SER A 1 330 ? -9.079 -16.060 4.326 1.00 96.38 330 SER A O 1
ATOM 2605 N N . VAL A 1 331 ? -7.679 -16.731 2.692 1.00 96.44 331 VAL A N 1
ATOM 2606 C CA . VAL A 1 331 ? -8.727 -17.010 1.702 1.00 96.44 331 VAL A CA 1
ATOM 2607 C C . VAL A 1 331 ? -9.429 -18.326 2.036 1.00 96.44 331 VAL A C 1
ATOM 2609 O O . VAL A 1 331 ? -10.653 -18.397 1.974 1.00 96.44 331 VAL A O 1
ATOM 2612 N N . HIS A 1 332 ? -8.663 -19.350 2.431 1.00 93.81 332 HIS A N 1
ATOM 2613 C CA . HIS A 1 332 ? -9.195 -20.654 2.815 1.00 93.81 332 HIS A CA 1
ATOM 2614 C C . HIS A 1 332 ? -8.506 -21.217 4.079 1.00 93.81 332 HIS A C 1
ATOM 2616 O O . HIS A 1 332 ? -7.272 -21.256 4.126 1.00 93.81 332 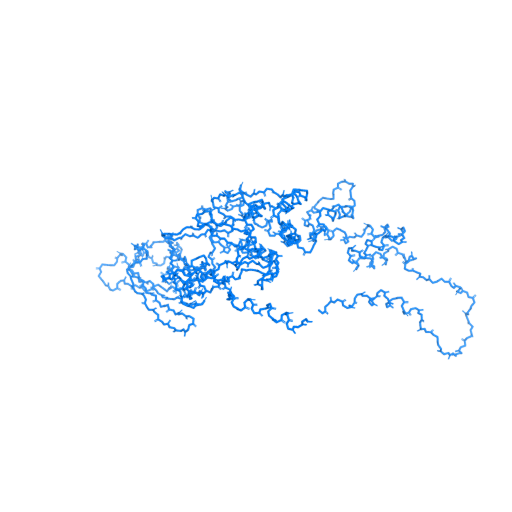HIS A O 1
ATOM 2622 N N . PRO A 1 333 ? -9.270 -21.631 5.113 1.00 93.94 333 PRO A N 1
ATOM 2623 C CA . PRO A 1 333 ? -10.664 -21.243 5.340 1.00 93.94 333 PRO A CA 1
ATOM 2624 C C . PRO A 1 333 ? -10.798 -19.707 5.406 1.00 93.94 333 PRO A C 1
ATOM 2626 O O . PRO A 1 333 ? -9.824 -19.022 5.745 1.00 93.94 333 PRO A O 1
ATOM 2629 N N . PRO A 1 334 ? -11.966 -19.147 5.059 1.00 95.81 334 PRO A N 1
ATOM 2630 C CA . PRO A 1 334 ? -12.123 -17.706 4.947 1.00 95.81 334 PRO A CA 1
ATOM 2631 C C . PRO A 1 334 ? -12.047 -17.033 6.322 1.00 95.81 334 PRO A C 1
ATOM 2633 O O . PRO A 1 334 ? -12.849 -17.295 7.220 1.00 95.81 334 PRO A O 1
ATOM 2636 N N . LEU A 1 335 ? -11.062 -16.154 6.478 1.00 96.81 335 LEU A N 1
ATOM 2637 C CA . LEU A 1 335 ? -10.862 -15.329 7.663 1.00 96.81 335 LEU A CA 1
ATOM 2638 C C . LEU A 1 335 ? -10.232 -14.007 7.230 1.00 96.81 335 LEU A C 1
ATOM 2640 O O . LEU A 1 335 ? -9.058 -13.952 6.875 1.00 96.81 335 LEU A O 1
ATOM 2644 N N . PHE A 1 336 ? -11.001 -12.929 7.274 1.00 97.69 336 PHE A N 1
ATOM 2645 C CA . PHE A 1 336 ? -10.564 -11.603 6.858 1.00 97.69 336 PHE A CA 1
ATOM 2646 C C . PHE A 1 336 ? -10.349 -10.737 8.092 1.00 97.69 336 PHE A C 1
ATOM 2648 O O . PHE A 1 336 ? -11.296 -10.390 8.800 1.00 97.69 336 PHE A O 1
ATOM 2655 N N . PHE A 1 337 ? -9.087 -10.419 8.364 1.00 96.62 337 PHE A N 1
ATOM 2656 C CA . PHE A 1 337 ? -8.670 -9.664 9.535 1.00 96.62 337 PHE A CA 1
ATOM 2657 C C . PHE A 1 337 ? -8.601 -8.174 9.212 1.00 96.62 337 PHE A C 1
ATOM 2659 O O . PHE A 1 337 ? -7.926 -7.753 8.268 1.00 96.62 337 PHE A O 1
ATOM 2666 N N . PHE A 1 338 ? -9.261 -7.366 10.035 1.00 95.62 338 PHE A N 1
ATOM 2667 C CA . PHE A 1 338 ? -9.256 -5.919 9.909 1.00 95.62 338 PHE A CA 1
ATOM 2668 C C . PHE A 1 338 ? -8.861 -5.265 11.222 1.00 95.62 338 PHE A C 1
ATOM 2670 O O . PHE A 1 338 ? -9.265 -5.693 12.303 1.00 95.62 338 PHE A O 1
ATOM 2677 N N . THR A 1 339 ? -8.117 -4.174 11.133 1.00 94.69 339 THR A N 1
ATOM 2678 C CA . THR A 1 339 ? -7.896 -3.263 12.251 1.00 94.69 339 THR A CA 1
ATOM 2679 C C . THR A 1 339 ? -8.727 -2.006 12.053 1.00 94.69 339 THR A C 1
ATOM 2681 O O . THR A 1 339 ? -9.089 -1.636 10.936 1.00 94.69 339 THR A O 1
ATOM 2684 N N . TYR A 1 340 ? -9.062 -1.333 13.145 1.00 93.94 340 TYR A N 1
ATOM 2685 C CA . TYR A 1 340 ? -9.703 -0.030 13.088 1.00 93.94 340 TYR A CA 1
ATOM 2686 C C . TYR A 1 340 ? -9.135 0.899 14.152 1.00 93.94 340 TYR A C 1
ATOM 2688 O O . TYR A 1 340 ? -8.847 0.491 15.278 1.00 93.94 340 TYR A O 1
ATOM 2696 N N . ARG A 1 341 ? -8.985 2.167 13.782 1.00 92.75 341 ARG A N 1
ATOM 2697 C CA . ARG A 1 341 ? -8.539 3.260 14.638 1.00 92.75 341 ARG A CA 1
ATOM 2698 C C . ARG A 1 341 ? -9.702 4.200 14.890 1.00 92.75 341 ARG A C 1
ATOM 2700 O O . ARG A 1 341 ? -10.359 4.644 13.951 1.00 92.75 341 ARG A O 1
ATOM 2707 N N . ILE A 1 342 ? -9.927 4.534 16.154 1.00 94.31 342 ILE A N 1
ATOM 2708 C CA . ILE A 1 342 ? -10.977 5.466 16.558 1.00 94.31 342 ILE A CA 1
ATOM 2709 C C . ILE A 1 342 ? -10.357 6.608 17.350 1.00 94.31 342 ILE A C 1
ATOM 2711 O O . ILE A 1 342 ? -9.626 6.376 18.310 1.00 94.31 342 ILE A O 1
ATOM 2715 N N . SER A 1 343 ? -10.665 7.835 16.936 1.00 93.81 343 SER A N 1
ATOM 2716 C CA . SER A 1 343 ? -10.290 9.076 17.610 1.00 93.81 343 SER A CA 1
ATOM 2717 C C . SER A 1 343 ? -11.551 9.740 18.149 1.00 93.81 343 SER A C 1
ATOM 2719 O O . SER A 1 343 ? -12.498 9.985 17.403 1.00 93.81 343 SER A O 1
ATOM 2721 N N . ILE A 1 344 ? -11.586 9.983 19.453 1.00 95.62 344 ILE A N 1
ATOM 2722 C CA . ILE A 1 344 ? -12.687 10.619 20.173 1.00 95.62 344 ILE A CA 1
ATOM 2723 C C . ILE A 1 344 ? -12.164 11.963 20.668 1.00 95.62 344 ILE A C 1
ATOM 2725 O O . ILE A 1 344 ? -11.264 11.994 21.504 1.00 95.62 344 ILE A O 1
ATOM 2729 N N . SER A 1 345 ? -12.712 13.069 20.178 1.00 94.31 345 SER A N 1
ATOM 2730 C CA . SER A 1 345 ? -12.275 14.418 20.543 1.00 94.31 345 SER A CA 1
ATOM 2731 C C . SER A 1 345 ? -13.432 15.292 21.017 1.00 94.31 345 SER A C 1
ATOM 2733 O O . SER A 1 345 ? -14.586 15.070 20.660 1.00 94.31 345 SER A O 1
ATOM 2735 N N . MET A 1 346 ? -13.123 16.292 21.838 1.00 91.62 346 MET A N 1
ATOM 2736 C CA . MET A 1 346 ? -14.047 17.367 22.202 1.00 91.62 346 MET A CA 1
ATOM 2737 C C . MET A 1 346 ? -13.406 18.698 21.810 1.00 91.62 346 MET A C 1
ATOM 2739 O O . MET A 1 346 ? -12.349 19.045 22.337 1.00 91.62 346 MET A O 1
ATOM 2743 N N . ASP A 1 347 ? -14.022 19.440 20.891 1.00 81.25 347 ASP A N 1
ATOM 2744 C CA . ASP A 1 347 ? -13.457 20.704 20.403 1.00 81.25 347 ASP A CA 1
ATOM 2745 C C . ASP A 1 347 ? -13.488 21.792 21.486 1.00 81.25 347 ASP A C 1
ATOM 2747 O O . ASP A 1 347 ? -14.416 21.865 22.294 1.00 81.25 347 ASP A O 1
ATOM 2751 N N . LYS A 1 348 ? -12.475 22.668 21.492 1.00 76.56 348 LYS A N 1
ATOM 2752 C CA . LYS A 1 348 ? -12.368 23.766 22.470 1.00 76.56 348 LYS A CA 1
ATOM 2753 C C . LYS A 1 348 ? -13.498 24.792 22.326 1.00 76.56 348 LYS A C 1
ATOM 2755 O O . LYS A 1 348 ? -14.013 25.267 23.334 1.00 76.56 348 LYS A O 1
ATOM 2760 N N . ASP A 1 349 ? -13.914 25.075 21.092 1.00 67.06 349 ASP 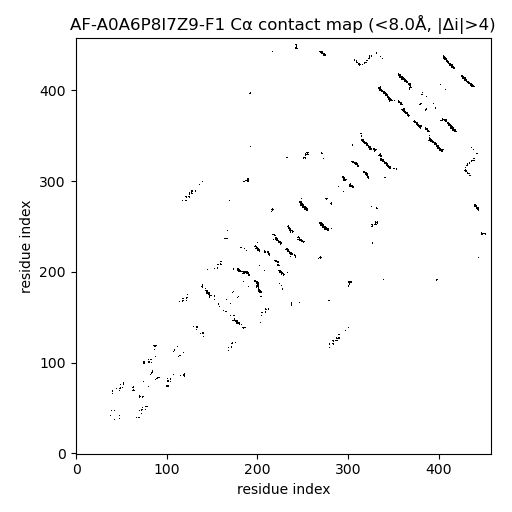A N 1
ATOM 2761 C CA . ASP A 1 349 ? -14.781 26.217 20.768 1.00 67.06 349 ASP A CA 1
ATOM 2762 C C . ASP A 1 349 ? -16.283 25.876 20.750 1.00 67.06 349 ASP A C 1
ATOM 2764 O O . ASP A 1 349 ? -17.127 26.768 20.774 1.00 67.06 349 ASP A O 1
ATOM 2768 N N . GLN A 1 350 ? -16.648 24.588 20.776 1.00 56.00 350 GLN A N 1
ATOM 2769 C CA . GLN A 1 350 ? -18.049 24.126 20.784 1.00 56.00 350 GLN A CA 1
ATOM 2770 C C . GLN A 1 350 ? -18.658 24.050 22.203 1.00 56.00 350 GLN A C 1
ATOM 2772 O O . GLN A 1 350 ? -19.622 23.322 22.461 1.00 56.00 350 GLN A O 1
ATOM 2777 N N . CYS A 1 351 ? -18.100 24.803 23.154 1.00 49.72 351 CYS A N 1
ATOM 2778 C CA . CYS A 1 351 ? -18.449 24.725 24.569 1.00 49.72 351 CYS A CA 1
ATOM 2779 C C . CYS A 1 351 ? -19.702 25.527 24.941 1.00 49.72 351 CYS A C 1
ATOM 2781 O O . CYS A 1 351 ? -19.637 26.550 25.613 1.00 49.72 351 CYS A O 1
ATOM 2783 N N . SER A 1 352 ? -20.870 24.982 24.604 1.00 51.50 352 SER A N 1
ATOM 2784 C CA . SER A 1 352 ? -22.036 25.083 25.502 1.00 51.50 352 SER A CA 1
ATOM 2785 C C . SER A 1 352 ? -22.009 23.994 26.592 1.00 51.50 352 SER A C 1
ATOM 2787 O O . SER A 1 352 ? -22.737 24.071 27.581 1.00 51.50 352 SER A O 1
ATOM 2789 N N . VAL A 1 353 ? -21.128 22.992 26.451 1.00 53.75 353 VAL A N 1
ATOM 2790 C CA . VAL A 1 353 ? -20.941 21.881 27.391 1.00 53.75 353 VAL A CA 1
ATOM 2791 C C . VAL A 1 353 ? -19.795 22.205 28.356 1.00 53.75 353 VAL A C 1
ATOM 2793 O O . VAL A 1 353 ? -18.665 21.770 28.188 1.00 53.75 353 VAL A O 1
ATOM 2796 N N . SER A 1 354 ? -20.106 22.954 29.414 1.00 54.94 354 SER A N 1
ATOM 2797 C CA . SER A 1 354 ? -19.219 23.187 30.576 1.00 54.94 354 SER A CA 1
ATOM 2798 C C . SER A 1 354 ? -18.829 21.888 31.323 1.00 54.94 354 SER A C 1
ATOM 2800 O O . SER A 1 354 ? -17.950 21.863 32.184 1.00 54.94 354 SER A O 1
ATOM 2802 N N . ASN A 1 355 ? -19.474 20.766 30.997 1.00 70.00 355 ASN A N 1
ATOM 2803 C CA . ASN A 1 355 ? -19.450 19.565 31.817 1.00 70.00 355 ASN A CA 1
ATOM 2804 C C . ASN A 1 355 ? -18.571 18.470 31.210 1.00 70.00 355 ASN A C 1
ATOM 2806 O O . ASN A 1 355 ? -18.976 17.773 30.280 1.00 70.00 355 ASN A O 1
ATOM 2810 N N . LYS A 1 356 ? -17.397 18.279 31.819 1.00 86.75 356 LYS A N 1
ATOM 2811 C CA . LYS A 1 356 ? -16.559 17.075 31.717 1.00 86.75 356 LYS A CA 1
ATOM 2812 C C . LYS A 1 356 ? -17.431 15.811 31.710 1.00 86.75 356 LYS A C 1
ATOM 2814 O O . LYS A 1 356 ? -18.327 15.682 32.548 1.00 86.75 356 LYS A O 1
ATOM 2819 N N . CYS A 1 357 ? -17.182 14.884 30.790 1.00 90.75 357 CYS A N 1
ATOM 2820 C CA . CYS A 1 357 ? -17.948 13.641 30.667 1.00 90.75 357 CYS A CA 1
ATOM 2821 C C . CYS A 1 357 ? -17.037 12.434 30.451 1.00 90.75 357 CYS A C 1
ATOM 2823 O O . CYS A 1 357 ? -15.995 12.544 29.813 1.00 90.75 357 CYS A O 1
ATOM 2825 N N . GLN A 1 358 ? -17.430 11.268 30.950 1.00 94.75 358 GLN A N 1
ATOM 2826 C CA . GLN A 1 358 ? -16.643 10.040 30.871 1.00 94.75 358 GLN A CA 1
ATOM 2827 C C . GLN A 1 358 ? -17.364 8.976 30.047 1.00 94.75 358 GLN A C 1
ATOM 2829 O O . GLN A 1 358 ? -18.562 8.769 30.229 1.00 94.75 358 GLN A O 1
ATOM 2834 N N . LEU A 1 359 ? -16.631 8.296 29.163 1.00 96.44 359 LEU A N 1
ATOM 2835 C CA . LEU A 1 359 ? -17.131 7.134 28.431 1.00 96.44 359 LEU A CA 1
ATOM 2836 C C . LEU A 1 359 ? -17.332 5.974 29.410 1.00 96.44 359 LEU A C 1
ATOM 2838 O O . LEU A 1 359 ? -16.396 5.595 30.115 1.00 96.44 359 LEU A O 1
ATOM 2842 N N . THR A 1 360 ? -18.534 5.401 29.440 1.00 95.81 360 THR A N 1
ATOM 2843 C CA . THR A 1 360 ? -18.891 4.282 30.323 1.00 95.81 360 THR A CA 1
ATOM 2844 C C . THR A 1 360 ? -18.974 2.962 29.568 1.00 95.81 360 THR A C 1
ATOM 2846 O O . THR A 1 360 ? -18.314 1.999 29.950 1.00 95.81 360 THR A O 1
ATOM 2849 N N . THR A 1 361 ? -19.742 2.901 28.480 1.00 97.12 361 THR A N 1
ATOM 2850 C CA . THR A 1 361 ? -19.950 1.671 27.702 1.00 97.12 361 THR A CA 1
ATOM 2851 C C . THR A 1 361 ? -19.904 1.933 26.202 1.00 97.12 361 THR A C 1
ATOM 2853 O O . THR A 1 361 ? -20.027 3.066 25.732 1.00 97.12 361 THR A O 1
ATOM 2856 N N . ARG A 1 362 ? -19.728 0.856 25.438 1.00 97.12 362 ARG A N 1
ATOM 2857 C CA . ARG A 1 362 ? -19.821 0.831 23.978 1.00 97.12 362 ARG A CA 1
ATOM 2858 C C . ARG A 1 362 ? -20.854 -0.198 23.539 1.00 97.12 362 ARG A C 1
ATOM 2860 O O . ARG A 1 362 ? -21.003 -1.242 24.177 1.00 97.12 362 ARG A O 1
ATOM 2867 N N . HIS A 1 363 ? -21.530 0.105 22.442 1.00 97.12 363 HIS A N 1
ATOM 2868 C CA . HIS A 1 363 ? -22.428 -0.803 21.744 1.00 97.12 363 HIS A CA 1
ATOM 2869 C C . HIS A 1 363 ? -22.048 -0.809 20.270 1.00 97.12 363 HIS A C 1
ATOM 2871 O O . HIS A 1 363 ? -21.931 0.261 19.669 1.00 97.12 363 HIS A O 1
ATOM 2877 N N . TRP A 1 364 ? -21.858 -1.999 19.715 1.00 97.19 364 TRP A N 1
ATOM 2878 C CA . TRP A 1 364 ? -21.549 -2.222 18.311 1.00 97.19 364 TRP A CA 1
ATOM 2879 C C . TRP A 1 364 ? -22.591 -3.131 17.679 1.00 97.19 364 TRP A C 1
ATOM 2881 O O . TRP A 1 364 ? -22.929 -4.167 18.246 1.00 97.19 364 TRP A O 1
ATOM 2891 N N . TYR A 1 365 ? -23.017 -2.754 16.483 1.00 96.81 365 TYR A N 1
ATOM 2892 C CA . TYR A 1 365 ? -23.757 -3.570 15.539 1.00 96.81 365 TYR A CA 1
ATOM 2893 C C . TYR A 1 365 ? -22.797 -3.912 14.406 1.00 96.81 365 TYR A C 1
ATOM 2895 O O . TYR A 1 365 ? -22.301 -3.021 13.713 1.00 96.81 365 TYR A O 1
ATOM 2903 N N . ILE A 1 366 ? -22.491 -5.194 14.266 1.00 96.88 366 ILE A N 1
ATOM 2904 C CA . ILE A 1 366 ? -21.552 -5.725 13.284 1.00 96.88 366 ILE A CA 1
ATOM 2905 C C . ILE A 1 366 ? -22.371 -6.528 12.284 1.00 96.88 366 ILE A C 1
ATOM 2907 O O . ILE A 1 366 ? -23.106 -7.419 12.695 1.00 96.88 366 ILE A O 1
ATOM 2911 N N . THR A 1 367 ? -22.271 -6.201 11.001 1.00 97.19 367 THR A N 1
ATOM 2912 C CA . THR A 1 367 ? -22.914 -6.968 9.928 1.00 97.19 367 THR A CA 1
ATOM 2913 C C . THR A 1 367 ? -21.834 -7.487 8.994 1.00 97.19 367 THR A C 1
ATOM 2915 O O . THR A 1 367 ? -20.986 -6.707 8.560 1.00 97.19 367 THR A O 1
ATOM 2918 N N . ASP A 1 368 ? -21.815 -8.781 8.708 1.00 95.88 368 ASP A N 1
ATOM 2919 C CA . ASP A 1 368 ? -20.880 -9.332 7.727 1.00 95.88 368 ASP A CA 1
ATOM 2920 C C . ASP A 1 368 ? -21.377 -9.125 6.280 1.00 95.88 368 ASP A C 1
ATOM 2922 O O . ASP A 1 368 ? -22.335 -8.391 6.023 1.00 95.88 368 ASP A O 1
ATOM 2926 N N . GLY A 1 369 ? -20.673 -9.701 5.310 1.00 94.25 369 GLY A N 1
ATOM 2927 C CA . GLY A 1 369 ? -20.980 -9.556 3.887 1.00 94.25 369 GLY A CA 1
ATOM 2928 C C . GLY A 1 369 ? -22.228 -10.318 3.442 1.00 94.25 369 GLY A C 1
ATOM 2929 O O . GLY A 1 369 ? -22.817 -9.938 2.431 1.00 94.25 369 GLY A O 1
ATOM 2930 N N . ASP A 1 370 ? -22.643 -11.331 4.203 1.00 95.25 370 ASP A N 1
ATOM 2931 C CA . ASP A 1 370 ? -23.821 -12.156 3.925 1.00 95.25 370 ASP A CA 1
ATOM 2932 C C . ASP A 1 370 ? -25.073 -11.618 4.643 1.00 95.25 370 ASP A C 1
ATOM 2934 O O . ASP A 1 370 ? -26.199 -12.020 4.347 1.00 95.25 370 ASP A O 1
ATOM 2938 N N . GLY A 1 371 ? -24.893 -10.632 5.527 1.00 93.81 371 GLY A N 1
ATOM 2939 C CA . GLY A 1 371 ? -25.962 -9.936 6.234 1.00 93.81 371 GLY A CA 1
ATOM 2940 C C . GLY A 1 371 ? -26.192 -10.437 7.658 1.00 93.81 371 GLY A C 1
ATOM 2941 O O . GLY A 1 371 ? -27.124 -9.957 8.312 1.00 93.81 371 GLY A O 1
ATOM 2942 N N . GLU A 1 372 ? -25.354 -11.348 8.155 1.00 94.62 372 GLU A N 1
ATOM 2943 C CA . GLU A 1 372 ? -25.429 -11.847 9.525 1.00 94.62 372 GLU A CA 1
ATOM 2944 C C . GLU A 1 372 ? -25.031 -10.752 10.510 1.00 94.62 372 GLU A C 1
ATOM 2946 O O . GLU A 1 372 ? -24.047 -10.028 10.324 1.00 94.62 372 GLU A O 1
ATOM 2951 N N . LYS A 1 373 ? -25.822 -10.614 11.578 1.00 95.12 373 LYS A N 1
ATOM 2952 C CA . LYS A 1 373 ? -25.701 -9.518 12.543 1.00 95.12 373 LYS A CA 1
ATOM 2953 C C . LYS A 1 373 ? -25.227 -10.018 13.891 1.00 95.12 373 LYS A C 1
ATOM 2955 O O . LYS A 1 373 ? -25.845 -10.885 14.500 1.00 95.12 373 LYS A O 1
ATOM 2960 N N . THR A 1 374 ? -24.177 -9.388 14.397 1.00 95.62 374 THR A N 1
ATOM 2961 C CA . THR A 1 374 ? -23.644 -9.618 15.737 1.00 95.62 374 THR A CA 1
ATOM 2962 C C . THR A 1 374 ? -23.673 -8.322 16.535 1.00 95.62 374 THR A C 1
ATOM 2964 O O . THR A 1 374 ? -23.230 -7.274 16.064 1.00 95.62 374 THR A O 1
ATOM 2967 N N . GLU A 1 375 ? -24.165 -8.393 17.768 1.00 95.62 375 GLU A N 1
ATOM 2968 C CA . GLU A 1 375 ? -24.141 -7.272 18.703 1.00 95.62 375 GLU A CA 1
ATOM 2969 C C . GLU A 1 375 ? -23.056 -7.474 19.754 1.00 95.62 375 GLU A C 1
ATOM 2971 O O . GLU A 1 375 ? -22.950 -8.532 20.375 1.00 95.62 375 GLU A O 1
ATOM 2976 N N . VAL A 1 376 ? -22.258 -6.434 19.985 1.00 94.38 376 VAL A N 1
ATOM 2977 C CA . VAL A 1 376 ? -21.229 -6.439 21.026 1.00 94.38 376 VAL A CA 1
ATOM 2978 C C . VAL A 1 376 ? -21.475 -5.283 21.979 1.00 94.38 376 VAL A C 1
ATOM 2980 O O . VAL A 1 376 ? -21.391 -4.111 21.607 1.00 94.38 376 VAL A O 1
ATOM 2983 N N . HIS A 1 377 ? -21.724 -5.619 23.241 1.00 94.44 377 HIS A N 1
ATOM 2984 C CA . HIS A 1 377 ? -21.817 -4.667 24.337 1.00 94.44 377 HIS A CA 1
ATOM 2985 C C . HIS A 1 377 ? -20.645 -4.847 25.303 1.00 94.44 377 HIS A C 1
ATOM 2987 O O . HIS A 1 377 ? -20.265 -5.970 25.632 1.00 94.44 377 HIS A O 1
ATOM 2993 N N . GLY A 1 378 ? -20.069 -3.746 25.788 1.00 93.56 378 GLY A N 1
ATOM 2994 C CA . GLY A 1 378 ? -19.001 -3.829 26.779 1.00 93.56 378 GLY A CA 1
ATOM 2995 C C . 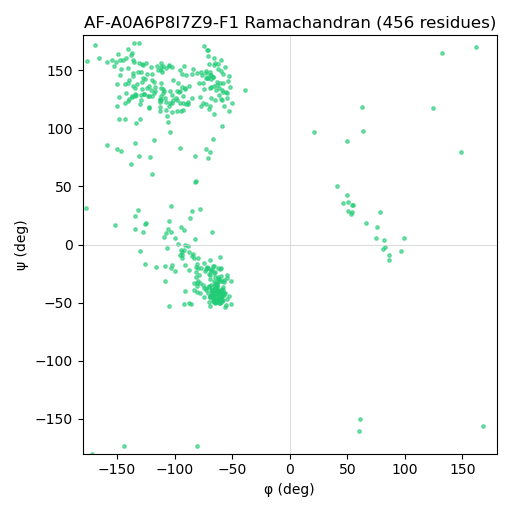GLY A 1 378 ? -18.691 -2.518 27.488 1.00 93.56 378 GLY A C 1
ATOM 2996 O O . GLY A 1 378 ? -19.006 -1.431 27.002 1.00 93.56 378 GLY A O 1
ATOM 2997 N N . ALA A 1 379 ? -18.033 -2.633 28.640 1.00 95.44 379 ALA A N 1
ATOM 2998 C CA . ALA A 1 379 ? -17.540 -1.496 29.410 1.00 95.44 379 ALA A CA 1
ATOM 2999 C C . ALA A 1 379 ? -16.291 -0.881 28.763 1.00 95.44 379 ALA A C 1
ATOM 3001 O O . ALA A 1 379 ? -15.406 -1.602 28.287 1.00 95.44 379 ALA A O 1
ATOM 3002 N N . GLY A 1 380 ? -16.230 0.449 28.757 1.00 94.12 380 GLY A N 1
ATOM 3003 C CA . GLY A 1 380 ? -15.092 1.217 28.269 1.00 94.12 380 GLY A CA 1
ATOM 3004 C C . GLY A 1 380 ? -14.747 0.982 26.795 1.00 94.12 380 GLY A C 1
ATOM 3005 O O . GLY A 1 380 ? -15.539 0.462 26.004 1.00 94.12 380 GLY A O 1
ATOM 3006 N N . VAL A 1 381 ? -13.518 1.339 26.438 1.00 92.88 381 VAL A N 1
ATOM 3007 C CA . VAL A 1 381 ? -12.855 1.046 25.160 1.00 92.88 381 VAL A CA 1
ATOM 3008 C C . VAL A 1 381 ? -11.449 0.547 25.465 1.00 92.88 381 VAL A C 1
ATOM 3010 O O . VAL A 1 381 ? -10.752 1.166 26.258 1.00 92.88 381 VAL A O 1
ATOM 3013 N N . VAL A 1 382 ? -11.050 -0.604 24.912 1.00 89.06 382 VAL A N 1
ATOM 3014 C CA . VAL A 1 382 ? -9.723 -1.226 25.146 1.00 89.06 382 VAL A CA 1
ATOM 3015 C C . VAL A 1 382 ? -9.287 -1.283 26.628 1.00 89.06 382 VAL A C 1
ATOM 3017 O O . VAL A 1 382 ? -8.120 -1.105 26.959 1.00 89.06 382 VAL A O 1
ATOM 3020 N N . GLY A 1 383 ? -10.241 -1.507 27.542 1.00 90.38 383 GLY A N 1
ATOM 3021 C CA . GLY A 1 383 ? -9.997 -1.550 28.993 1.00 90.38 383 GLY A CA 1
ATOM 3022 C C . GLY A 1 383 ? -9.935 -0.183 29.693 1.00 90.38 383 GLY A C 1
ATOM 3023 O O . GLY A 1 383 ? -9.686 -0.122 30.893 1.00 90.38 383 GLY A O 1
ATOM 3024 N N . GLN A 1 384 ? -10.186 0.913 28.976 1.00 93.69 384 GLN A N 1
ATOM 3025 C CA . GLN A 1 384 ? -10.112 2.287 29.475 1.00 93.69 384 GLN A CA 1
ATOM 3026 C C . GLN A 1 384 ? -11.481 2.983 29.472 1.00 93.69 384 GLN A C 1
ATOM 3028 O O . GLN A 1 384 ? -12.359 2.675 28.667 1.00 93.69 384 GLN A O 1
ATOM 3033 N N . HIS A 1 385 ? -11.643 3.970 30.357 1.00 96.31 385 HIS A N 1
ATOM 3034 C CA . HIS A 1 385 ? -12.837 4.820 30.462 1.00 96.31 385 HIS A CA 1
ATOM 3035 C C . HIS A 1 385 ? -12.434 6.292 30.279 1.00 96.31 385 HIS A C 1
ATOM 3037 O O . HIS A 1 385 ? -12.305 7.027 31.269 1.00 96.31 385 HIS A O 1
ATOM 3043 N N . PRO A 1 386 ? -12.142 6.719 29.034 1.00 95.00 386 PRO A N 1
ATOM 3044 C CA . PRO A 1 386 ? -11.596 8.041 28.763 1.00 95.00 386 PRO A CA 1
ATOM 3045 C C . PRO A 1 386 ? -12.548 9.140 29.225 1.00 95.00 386 PRO A C 1
ATOM 3047 O O . PRO A 1 386 ? -13.768 9.061 29.058 1.00 95.00 386 PRO A O 1
ATOM 3050 N N . THR A 1 387 ? -11.970 10.180 29.820 1.00 94.19 387 THR A N 1
ATOM 3051 C CA . THR A 1 387 ? -12.713 11.362 30.250 1.00 94.19 387 THR A CA 1
ATOM 3052 C C . THR A 1 387 ? -12.461 12.509 29.288 1.00 94.19 387 THR A C 1
ATOM 3054 O O . THR A 1 387 ? -11.322 12.929 29.099 1.00 94.19 387 THR A O 1
ATOM 3057 N N . MET A 1 388 ? -13.535 13.024 28.706 1.00 93.00 388 MET A N 1
ATOM 3058 C CA . MET A 1 388 ? -13.524 14.103 27.735 1.00 93.00 388 MET A CA 1
ATOM 3059 C C . MET A 1 388 ? -13.800 15.435 28.424 1.00 93.00 388 MET A C 1
ATOM 3061 O O . MET A 1 388 ? -14.744 15.588 29.203 1.00 93.00 388 MET A O 1
ATOM 3065 N N . GLN A 1 389 ? -12.945 16.397 28.114 1.00 90.44 389 GLN A N 1
ATOM 3066 C CA . GLN A 1 389 ? -13.056 17.804 28.476 1.00 90.44 389 GLN A CA 1
ATOM 3067 C C . GLN A 1 389 ? -12.669 18.638 27.248 1.00 90.44 389 GLN A C 1
ATOM 3069 O O . GLN A 1 389 ? -12.061 18.084 26.329 1.00 90.44 389 GLN A O 1
ATOM 3074 N N . PRO A 1 390 ? -12.974 19.941 27.205 1.00 89.19 390 PRO A N 1
ATOM 3075 C CA . PRO A 1 390 ? -12.688 20.760 26.031 1.00 89.19 390 PRO A CA 1
ATOM 3076 C C . PRO A 1 390 ? -11.210 20.693 25.624 1.00 89.19 390 PRO A C 1
ATOM 3078 O O . PRO A 1 390 ? -10.311 20.910 26.438 1.00 89.19 390 PRO A O 1
ATOM 3081 N N . GLY A 1 391 ? -10.953 20.349 24.362 1.00 88.56 391 GLY A N 1
ATOM 3082 C CA . GLY A 1 391 ? -9.619 20.113 23.807 1.00 88.56 391 GLY A CA 1
ATOM 3083 C C . GLY A 1 391 ? -9.035 18.716 24.050 1.00 88.56 391 GLY A C 1
ATOM 3084 O O . GLY A 1 391 ? -7.933 18.448 23.575 1.00 88.56 391 GLY A O 1
ATOM 3085 N N . ALA A 1 392 ? -9.724 17.825 24.768 1.00 91.81 392 ALA A N 1
ATOM 3086 C CA . ALA A 1 392 ? -9.270 16.451 24.959 1.00 91.81 392 ALA A CA 1
ATOM 3087 C C . ALA A 1 392 ? -9.441 15.630 23.678 1.00 91.81 392 ALA A C 1
ATOM 3089 O O . ALA A 1 392 ? -10.435 15.768 22.964 1.00 91.81 392 ALA A O 1
ATOM 3090 N N . THR A 1 393 ? -8.484 14.740 23.431 1.00 93.69 393 THR A N 1
ATOM 3091 C CA . THR A 1 393 ? -8.541 13.718 22.384 1.00 93.69 393 THR A CA 1
ATOM 3092 C C . THR A 1 393 ? -8.082 12.393 22.979 1.00 93.69 393 THR A C 1
ATOM 3094 O O . THR A 1 393 ? -7.093 12.349 23.709 1.00 93.69 393 THR A O 1
ATOM 3097 N N . HIS A 1 394 ? -8.811 11.325 22.685 1.00 94.75 394 HIS A N 1
ATOM 3098 C CA . HIS A 1 394 ? -8.467 9.959 23.045 1.00 94.75 394 HIS A CA 1
ATOM 3099 C C . HIS A 1 394 ? -8.494 9.095 21.790 1.00 94.75 394 HIS A C 1
ATOM 3101 O O . HIS A 1 394 ? -9.483 9.099 21.060 1.00 94.75 394 HIS A O 1
ATOM 3107 N N . GLU A 1 395 ? -7.426 8.342 21.553 1.00 92.31 395 GLU A N 1
ATOM 3108 C CA . GLU A 1 395 ? -7.303 7.481 20.383 1.00 92.31 395 GLU A CA 1
ATOM 3109 C C . GLU A 1 395 ? -6.983 6.056 20.800 1.00 92.31 395 GLU A C 1
ATOM 3111 O O . GLU A 1 395 ? -6.207 5.832 21.730 1.00 92.31 395 GLU A O 1
ATOM 3116 N N . TYR A 1 396 ? -7.558 5.094 20.088 1.00 92.19 396 TYR A N 1
ATOM 3117 C CA . TYR A 1 396 ? -7.227 3.690 20.267 1.00 92.19 396 TYR A CA 1
ATOM 3118 C C . TYR A 1 396 ? -7.340 2.924 18.951 1.00 92.19 396 TYR A C 1
ATOM 3120 O O . TYR A 1 396 ? -8.036 3.338 18.020 1.00 92.19 396 TYR A O 1
ATOM 3128 N N . VAL A 1 397 ? -6.651 1.787 18.899 1.00 91.50 397 VAL A N 1
ATOM 3129 C CA . VAL A 1 397 ? -6.711 0.828 17.796 1.00 91.50 397 VAL A CA 1
ATOM 3130 C C . VAL A 1 397 ? -7.245 -0.493 18.334 1.00 91.50 397 VAL A C 1
ATOM 3132 O O . VAL A 1 397 ? -6.916 -0.904 19.447 1.00 91.50 397 VAL A O 1
ATOM 3135 N N . SER A 1 398 ? -8.098 -1.149 17.560 1.00 92.56 398 SER A N 1
ATOM 3136 C CA . SER A 1 398 ? -8.589 -2.493 17.843 1.00 92.56 398 SER A CA 1
ATOM 3137 C C . SER A 1 398 ? -8.762 -3.261 16.531 1.00 92.56 398 SER A C 1
ATOM 3139 O O . SER A 1 398 ? -8.312 -2.803 15.479 1.00 92.56 398 SER A O 1
ATOM 3141 N N . CYS A 1 399 ? -9.335 -4.457 16.589 1.00 94.38 399 CYS A N 1
ATOM 3142 C CA . CYS A 1 399 ? -9.468 -5.335 15.436 1.00 94.38 399 CYS A CA 1
ATOM 3143 C C . CYS A 1 399 ? -10.796 -6.085 15.445 1.00 94.38 399 CYS A C 1
ATOM 3145 O O . CYS A 1 399 ? -11.465 -6.185 16.473 1.00 94.38 399 CYS A O 1
ATOM 3147 N N . THR A 1 400 ? -11.166 -6.582 14.273 1.00 94.94 400 THR A N 1
ATOM 3148 C CA . THR A 1 400 ? -12.319 -7.446 14.046 1.00 94.94 400 THR A CA 1
ATOM 3149 C C . THR A 1 400 ? -11.979 -8.447 12.946 1.00 94.94 400 THR A C 1
ATOM 3151 O O . THR A 1 400 ? -11.076 -8.218 12.137 1.00 94.94 400 THR A O 1
ATOM 3154 N N . THR A 1 401 ? -12.709 -9.553 12.902 1.00 95.94 401 THR A N 1
ATOM 3155 C CA . THR A 1 401 ? -12.558 -10.590 11.883 1.00 95.94 401 THR A CA 1
ATOM 3156 C C . THR A 1 401 ? -13.903 -10.905 11.261 1.00 95.94 401 THR A C 1
ATOM 3158 O O . THR A 1 401 ? -14.891 -11.023 11.983 1.00 95.94 401 THR A O 1
ATOM 3161 N N . PHE A 1 402 ? -13.922 -11.114 9.950 1.00 96.62 402 PHE A N 1
ATOM 3162 C CA . PHE A 1 402 ? -15.099 -11.570 9.214 1.00 96.62 402 PHE A CA 1
ATOM 3163 C C . PHE A 1 402 ? -14.807 -12.891 8.498 1.00 96.62 402 PHE A C 1
ATOM 3165 O O . PHE A 1 402 ? -13.663 -13.162 8.135 1.00 96.62 402 PHE A O 1
ATOM 3172 N N . GLN A 1 403 ? -15.843 -13.696 8.262 1.00 96.19 403 GLN A N 1
ATOM 3173 C CA . GLN A 1 403 ? -15.779 -14.838 7.335 1.00 96.19 403 GLN A CA 1
ATOM 3174 C C . GLN A 1 403 ? -16.018 -14.405 5.879 1.00 96.19 403 GLN A C 1
ATOM 3176 O O . GLN A 1 403 ? -15.806 -15.170 4.947 1.00 96.19 403 GLN A O 1
ATOM 3181 N N . THR A 1 404 ? -16.404 -13.150 5.671 1.00 97.12 404 THR A N 1
ATOM 3182 C CA . THR A 1 404 ? -16.652 -12.534 4.369 1.00 97.12 404 THR A CA 1
ATOM 3183 C C . THR A 1 404 ? -15.602 -11.457 4.067 1.00 97.12 404 THR A C 1
ATOM 3185 O O . THR A 1 404 ? -15.083 -10.820 4.987 1.00 97.12 404 THR A O 1
ATOM 3188 N N . PRO A 1 405 ? -15.303 -11.175 2.783 1.00 96.94 405 PRO A N 1
ATOM 3189 C CA . PRO A 1 405 ? -14.325 -10.148 2.402 1.00 96.94 405 PRO A CA 1
ATOM 3190 C C . PRO A 1 405 ? -14.794 -8.718 2.696 1.00 96.94 405 PRO A C 1
ATOM 3192 O O . PRO A 1 405 ? -14.007 -7.772 2.627 1.00 96.94 405 PRO A O 1
ATOM 3195 N N . THR A 1 406 ? -16.079 -8.545 2.992 1.00 96.94 406 THR A N 1
ATOM 3196 C CA . THR A 1 406 ? -16.690 -7.265 3.339 1.00 96.94 406 THR A CA 1
ATOM 3197 C C . THR A 1 406 ? -17.483 -7.368 4.628 1.00 96.94 406 THR A C 1
ATOM 3199 O O . THR A 1 406 ? -17.979 -8.441 4.958 1.00 96.94 406 THR A O 1
ATOM 3202 N N . GLY A 1 407 ? -17.654 -6.244 5.316 1.00 96.50 407 GLY A N 1
ATOM 3203 C CA . GLY A 1 407 ? -18.520 -6.125 6.485 1.00 96.50 407 GLY A CA 1
ATOM 3204 C C . GLY A 1 407 ? -18.717 -4.667 6.884 1.00 96.50 407 GLY A C 1
ATOM 3205 O O . GLY A 1 407 ? -18.055 -3.767 6.360 1.00 96.50 407 GLY A O 1
ATOM 3206 N N . THR A 1 408 ? -19.620 -4.412 7.821 1.00 96.69 408 THR A N 1
ATOM 3207 C CA . THR A 1 408 ? -19.866 -3.086 8.388 1.00 96.69 408 THR A CA 1
ATOM 3208 C C . THR A 1 408 ? -19.905 -3.142 9.908 1.00 96.69 408 THR A C 1
ATOM 3210 O O . THR A 1 408 ? -20.297 -4.141 10.511 1.00 96.69 408 THR A O 1
ATOM 3213 N N . MET A 1 409 ? -19.474 -2.057 10.549 1.00 96.69 409 MET A N 1
ATOM 3214 C CA . MET A 1 409 ? -19.660 -1.861 11.985 1.00 96.69 409 MET A CA 1
ATOM 3215 C C . MET A 1 409 ? -20.146 -0.449 12.259 1.00 96.69 409 MET A C 1
ATOM 3217 O O . MET A 1 409 ? -19.526 0.525 11.839 1.00 96.69 409 MET A O 1
ATOM 3221 N N . GLU A 1 410 ? -21.211 -0.327 13.032 1.00 95.56 410 GLU A N 1
ATOM 3222 C CA . GLU A 1 410 ? -21.712 0.953 13.518 1.00 95.56 410 GLU A CA 1
ATOM 3223 C C . GLU A 1 410 ? -22.179 0.833 14.963 1.00 95.56 410 GLU A C 1
ATOM 3225 O O . GLU A 1 410 ? -22.278 -0.263 15.512 1.00 95.56 410 GLU A O 1
ATOM 3230 N N . GLY A 1 411 ? -22.436 1.956 15.626 1.00 96.75 411 GLY A N 1
ATOM 3231 C CA . GLY A 1 411 ? -22.831 1.894 17.022 1.00 96.75 411 GLY A CA 1
ATOM 3232 C C . GLY A 1 411 ? -22.816 3.230 17.729 1.00 96.75 411 GLY A C 1
ATOM 3233 O O . GLY A 1 411 ? -22.929 4.298 17.121 1.00 96.75 411 GLY A O 1
ATOM 3234 N N . TYR A 1 412 ? -22.684 3.165 19.047 1.00 97.88 412 TYR A N 1
ATOM 3235 C CA . TYR A 1 412 ? -22.594 4.347 19.888 1.00 97.88 412 TYR A CA 1
ATOM 3236 C C . TYR A 1 412 ? -21.819 4.070 21.176 1.00 97.88 412 TYR A C 1
ATOM 3238 O O . TYR A 1 412 ? -21.783 2.954 21.700 1.00 97.88 412 TYR A O 1
ATOM 3246 N N . TYR A 1 413 ? -21.224 5.129 21.714 1.00 97.94 413 TYR A N 1
ATOM 3247 C CA . TYR A 1 413 ? -20.725 5.160 23.083 1.00 97.94 413 TYR A CA 1
ATOM 3248 C C . TYR A 1 413 ? -21.780 5.732 24.011 1.00 97.94 413 TYR A C 1
ATOM 3250 O O . TYR A 1 413 ? -22.509 6.645 23.628 1.00 97.94 413 TYR A O 1
ATOM 3258 N N . VAL A 1 414 ? -21.816 5.255 25.248 1.00 96.75 414 VAL A N 1
ATOM 3259 C CA . VAL A 1 414 ? -22.551 5.910 26.327 1.00 96.75 414 VAL A CA 1
ATOM 3260 C C . VAL A 1 414 ? -21.557 6.723 27.142 1.00 96.75 414 VAL A C 1
ATOM 3262 O O . VAL A 1 414 ? -20.529 6.214 27.588 1.00 96.75 414 VAL A O 1
ATOM 3265 N N . PHE A 1 415 ? -21.859 8.003 27.314 1.00 94.56 415 PHE A N 1
ATOM 3266 C CA . PHE A 1 415 ? -21.113 8.924 28.158 1.00 94.56 415 PHE A CA 1
ATOM 3267 C C . PHE A 1 415 ? -21.943 9.308 29.371 1.00 94.56 415 PHE A C 1
ATOM 3269 O O . PHE A 1 415 ? -23.159 9.424 29.266 1.00 94.56 415 PHE A O 1
ATOM 3276 N N . LYS A 1 416 ? -21.282 9.563 30.500 1.00 92.25 416 LYS A N 1
ATOM 3277 C CA . LYS A 1 416 ? -21.880 10.121 31.716 1.00 92.25 416 LYS A CA 1
ATOM 3278 C C . LYS A 1 416 ? -21.260 11.480 32.030 1.00 92.25 416 LYS A C 1
ATOM 3280 O O . LYS A 1 416 ? -20.034 11.602 32.033 1.00 92.25 416 LYS A O 1
ATOM 3285 N N . TYR A 1 417 ? -22.072 12.493 32.324 1.00 89.00 417 TYR A N 1
ATOM 3286 C CA . TYR A 1 417 ? -21.557 13.776 32.817 1.00 89.00 417 TYR A CA 1
ATOM 3287 C C . TYR A 1 417 ? -20.962 13.624 34.224 1.00 89.00 417 TYR A C 1
ATOM 3289 O O . TYR A 1 417 ? -21.547 12.985 35.094 1.00 89.00 417 TYR A O 1
ATOM 3297 N N . CYS A 1 418 ? -19.795 14.222 34.464 1.00 84.31 418 CYS A N 1
ATOM 3298 C CA . CYS A 1 418 ? -19.096 14.125 35.748 1.00 84.31 418 CYS A CA 1
ATOM 3299 C C . CYS A 1 418 ? -19.636 15.094 36.816 1.00 84.31 418 CYS A C 1
ATOM 3301 O O . CYS A 1 418 ? -19.363 14.893 37.995 1.00 84.31 418 CYS A O 1
ATOM 3303 N N . SER A 1 419 ? -20.353 16.154 36.428 1.00 74.38 419 SER A N 1
ATOM 3304 C CA . SER A 1 419 ? -20.799 17.236 37.324 1.00 74.38 419 SER A CA 1
ATOM 3305 C C . SER A 1 419 ? -22.222 17.079 37.870 1.00 74.38 419 SER A C 1
ATOM 3307 O O . SER A 1 419 ? -22.616 17.828 38.762 1.00 74.38 419 SER A O 1
ATOM 3309 N N . LEU A 1 420 ? -22.994 16.114 37.370 1.00 65.25 420 LEU A N 1
ATOM 3310 C CA . LEU A 1 420 ? -24.365 15.865 37.805 1.00 65.25 420 LEU A CA 1
ATOM 3311 C C . LEU A 1 420 ? -24.373 14.645 38.743 1.00 65.25 420 LEU A C 1
ATOM 3313 O O . LEU A 1 420 ? -23.848 13.579 38.423 1.00 65.25 420 LEU A O 1
ATOM 3317 N N . SER A 1 421 ? -24.863 14.847 39.970 1.00 55.84 421 SER A N 1
ATOM 3318 C CA . SER A 1 421 ? -24.829 13.853 41.056 1.00 55.84 421 SER A CA 1
ATOM 3319 C C . SER A 1 421 ? -26.193 13.213 41.350 1.00 55.84 421 SER A C 1
ATOM 3321 O O . SER A 1 421 ? -26.269 12.318 42.192 1.00 55.84 421 SER A O 1
ATOM 3323 N N . LYS A 1 422 ? -27.274 13.639 40.674 1.00 51.78 422 LYS A N 1
ATOM 3324 C CA . LYS A 1 422 ? -28.655 13.174 40.910 1.00 51.78 422 LYS A CA 1
ATOM 3325 C C . LYS A 1 422 ? -29.506 13.221 39.623 1.00 51.78 422 LYS A C 1
ATOM 3327 O O . LYS A 1 422 ? -30.273 14.160 39.439 1.00 51.78 422 LYS A O 1
ATOM 3332 N N . GLY A 1 423 ? -29.409 12.210 38.757 1.00 54.22 423 GLY A N 1
ATOM 3333 C CA . GLY A 1 423 ? -30.277 12.063 37.575 1.00 54.22 423 GLY A CA 1
ATOM 3334 C C . GLY A 1 423 ? -29.724 11.113 36.509 1.00 54.22 423 GLY A C 1
ATOM 3335 O O . GLY A 1 423 ? -28.588 10.665 36.616 1.00 54.22 423 GLY A O 1
ATOM 3336 N N . ASN A 1 424 ? -30.529 10.764 35.493 1.00 62.38 424 ASN A N 1
ATOM 3337 C CA . ASN A 1 424 ? -30.106 9.945 34.347 1.00 62.38 424 ASN A CA 1
ATOM 3338 C C . ASN A 1 424 ? -29.149 10.760 33.448 1.00 62.38 424 ASN A C 1
ATOM 3340 O O . ASN A 1 424 ? -29.526 11.259 32.393 1.00 62.38 424 ASN A O 1
ATOM 3344 N N . ASP A 1 425 ? -27.913 10.935 33.921 1.00 81.50 425 ASP A N 1
ATOM 3345 C CA . ASP A 1 425 ? -26.890 11.855 33.400 1.00 81.50 425 ASP A CA 1
ATOM 3346 C C . ASP A 1 425 ? -26.077 11.264 32.244 1.00 81.50 425 ASP A C 1
ATOM 3348 O O . ASP A 1 425 ? -24.897 11.585 32.064 1.00 81.50 425 ASP A O 1
ATOM 3352 N N . THR A 1 426 ? -26.691 10.356 31.485 1.00 89.69 426 THR A N 1
ATOM 3353 C CA . THR A 1 426 ? -26.036 9.662 30.380 1.00 89.69 426 THR A CA 1
ATOM 3354 C C . THR A 1 426 ? -26.533 10.138 29.024 1.00 89.69 426 THR A C 1
ATOM 3356 O O . THR A 1 426 ? -27.660 10.609 28.870 1.00 89.69 426 THR A O 1
ATOM 3359 N N . PHE A 1 427 ? -25.675 10.048 28.014 1.00 92.75 427 PHE A N 1
ATOM 3360 C CA . PHE A 1 427 ? -26.046 10.317 26.632 1.00 92.75 427 PHE A CA 1
ATOM 3361 C C . PHE A 1 427 ? -25.267 9.432 25.668 1.00 92.75 427 PHE A C 1
ATOM 3363 O O . PHE A 1 427 ? -24.126 9.052 25.930 1.00 92.75 427 PHE A O 1
ATOM 3370 N N . CYS A 1 428 ? -25.890 9.134 24.531 1.00 96.00 428 CYS A N 1
ATOM 3371 C CA . CYS A 1 428 ? -25.272 8.360 23.467 1.00 96.00 428 CYS A CA 1
ATOM 3372 C C . CYS A 1 428 ? -24.500 9.283 22.517 1.00 96.00 428 CYS A C 1
ATOM 3374 O O . CYS A 1 428 ? -25.005 10.334 22.119 1.00 96.00 428 CYS A O 1
ATOM 3376 N N . VAL A 1 429 ? -23.296 8.873 22.132 1.00 96.44 429 VAL A N 1
ATOM 3377 C CA . VAL A 1 429 ? -22.473 9.502 21.095 1.00 96.44 429 VAL A CA 1
ATOM 3378 C C . VAL A 1 429 ? -22.386 8.537 19.926 1.00 96.44 429 VAL A C 1
ATOM 3380 O O . VAL A 1 429 ? -21.890 7.423 20.091 1.00 96.44 429 VAL A O 1
ATOM 3383 N N . LYS A 1 430 ? -22.879 8.954 18.756 1.00 97.56 430 LYS A N 1
ATOM 3384 C CA . LYS A 1 430 ? -22.895 8.114 17.556 1.00 97.56 430 LYS A CA 1
ATOM 3385 C C . LYS A 1 430 ? -21.471 7.820 17.087 1.00 97.56 430 LYS A C 1
ATOM 3387 O O . LYS A 1 430 ? -20.647 8.728 16.995 1.00 97.56 430 LYS A O 1
ATOM 3392 N N . ILE A 1 431 ? -21.223 6.566 16.731 1.00 97.19 431 ILE A N 1
ATOM 3393 C CA . ILE A 1 431 ? -20.033 6.147 15.999 1.00 97.19 431 ILE A CA 1
ATOM 3394 C C . ILE A 1 431 ? -20.433 6.052 14.520 1.00 97.19 431 ILE A C 1
ATOM 3396 O O . ILE A 1 431 ? -21.433 5.392 14.218 1.00 97.19 431 ILE A O 1
ATOM 3400 N N . PRO A 1 432 ? -19.748 6.748 13.593 1.00 95.31 432 PRO A N 1
ATOM 3401 C CA . PRO A 1 432 ? -20.059 6.627 12.173 1.00 95.31 432 PRO A CA 1
ATOM 3402 C C . PRO A 1 432 ? -19.818 5.192 11.684 1.00 95.31 432 PRO A C 1
ATOM 3404 O O . PRO A 1 432 ? -18.967 4.483 12.221 1.00 95.31 432 PRO A O 1
ATOM 3407 N N . ALA A 1 433 ? -20.575 4.774 10.668 1.00 94.44 433 ALA A N 1
ATOM 3408 C CA . ALA A 1 433 ? -20.454 3.436 10.108 1.00 94.44 433 ALA A CA 1
ATOM 3409 C C . ALA A 1 433 ? -19.076 3.235 9.460 1.00 94.44 433 ALA A C 1
ATOM 3411 O O . ALA A 1 433 ? -18.665 3.990 8.574 1.00 94.44 433 ALA A O 1
ATOM 3412 N N . MET A 1 434 ? -18.382 2.196 9.907 1.00 95.75 434 MET A N 1
ATOM 3413 C CA . MET A 1 434 ? -17.140 1.698 9.335 1.00 95.75 434 MET A CA 1
ATOM 3414 C C . MET A 1 434 ? -17.471 0.632 8.300 1.00 95.75 434 MET A C 1
ATOM 3416 O O . MET A 1 434 ? -18.282 -0.255 8.563 1.00 95.75 434 MET A O 1
ATOM 3420 N N . HIS A 1 435 ? -16.825 0.715 7.141 1.00 95.06 435 HIS A N 1
ATOM 3421 C CA . HIS A 1 435 ? -16.958 -0.268 6.075 1.00 95.06 435 HIS A CA 1
ATOM 3422 C C . HIS A 1 435 ? -15.630 -0.998 5.935 1.00 95.06 435 HIS A C 1
ATOM 3424 O O . HIS A 1 435 ? -14.592 -0.373 5.735 1.00 95.06 435 HIS A O 1
ATOM 3430 N N . PHE A 1 436 ? -15.676 -2.316 6.041 1.00 95.62 436 PHE A N 1
ATOM 3431 C CA . PHE A 1 436 ? -14.526 -3.193 5.914 1.00 95.62 436 PHE A CA 1
ATOM 3432 C C . PHE A 1 436 ? -14.568 -3.831 4.538 1.00 95.62 436 PHE A C 1
ATOM 3434 O O . PHE A 1 436 ? -15.597 -4.371 4.129 1.00 95.62 436 PHE A O 1
ATOM 3441 N N . LYS A 1 437 ? -13.457 -3.742 3.813 1.00 95.25 437 LYS A N 1
ATOM 3442 C CA . LYS A 1 437 ? -13.305 -4.330 2.487 1.00 95.25 437 LYS A CA 1
ATOM 3443 C C . LYS A 1 437 ? -11.889 -4.861 2.340 1.00 95.25 437 LYS A C 1
ATOM 3445 O O . LYS A 1 437 ? -10.933 -4.107 2.502 1.00 95.25 437 LYS A O 1
ATOM 3450 N N . SER A 1 438 ? -11.760 -6.152 2.062 1.00 96.12 438 SER A N 1
ATOM 3451 C CA . SER A 1 438 ? -10.467 -6.779 1.815 1.00 96.12 438 SER A CA 1
ATOM 3452 C C . SER A 1 438 ? -9.883 -6.337 0.474 1.00 96.12 438 SER A C 1
ATOM 3454 O O . SER A 1 438 ? -10.579 -5.812 -0.403 1.00 96.12 438 SER A O 1
ATOM 3456 N N . LEU A 1 439 ? -8.604 -6.645 0.273 1.00 96.06 439 LEU A N 1
ATOM 3457 C CA . LEU A 1 439 ? -8.057 -6.710 -1.078 1.00 96.06 439 LEU A CA 1
ATOM 3458 C C . LEU A 1 439 ? -8.820 -7.769 -1.899 1.00 96.06 439 LEU A C 1
ATOM 3460 O O . LEU A 1 439 ? -9.274 -8.771 -1.327 1.00 96.06 439 LEU A O 1
ATOM 3464 N N . PRO A 1 440 ? -8.951 -7.587 -3.225 1.00 96.62 440 PRO A N 1
ATOM 3465 C CA . PRO A 1 440 ? -9.393 -8.659 -4.107 1.00 96.62 440 PRO A CA 1
ATOM 3466 C C . PRO A 1 440 ? -8.503 -9.883 -3.906 1.00 96.62 440 PRO A C 1
ATOM 3468 O O . PRO A 1 440 ? -7.291 -9.741 -3.762 1.00 96.62 440 PRO A O 1
ATOM 3471 N N . TYR A 1 441 ? -9.072 -11.081 -3.910 1.00 96.81 441 TYR A N 1
ATOM 3472 C CA . TYR A 1 441 ? -8.295 -12.306 -3.772 1.00 96.81 441 TYR A CA 1
ATOM 3473 C C . TYR A 1 441 ? -8.555 -13.262 -4.926 1.00 96.81 441 TYR A C 1
ATOM 3475 O O . TYR A 1 441 ? -9.578 -13.190 -5.605 1.00 96.81 441 TYR A O 1
ATOM 3483 N N . ILE A 1 442 ? -7.583 -14.133 -5.172 1.00 95.62 442 ILE A N 1
ATOM 3484 C CA . ILE A 1 442 ? -7.639 -15.157 -6.207 1.00 95.62 442 ILE A CA 1
ATOM 3485 C C . ILE A 1 442 ? -7.273 -16.481 -5.551 1.00 95.62 442 ILE A C 1
ATOM 3487 O O . ILE A 1 442 ? -6.203 -16.617 -4.951 1.00 95.62 442 ILE A O 1
ATOM 3491 N N . GLU A 1 443 ? -8.163 -17.457 -5.679 1.00 95.25 443 GLU A N 1
ATOM 3492 C CA . GLU A 1 443 ? -7.903 -18.808 -5.209 1.00 95.25 443 GLU A CA 1
ATOM 3493 C C . GLU A 1 443 ? -6.889 -19.537 -6.094 1.00 95.25 443 GLU A C 1
ATOM 3495 O O . GLU A 1 443 ? -6.820 -19.298 -7.304 1.00 95.25 443 GLU A O 1
ATOM 3500 N N . ALA A 1 444 ? -6.114 -20.444 -5.492 1.00 93.38 444 ALA A N 1
ATOM 3501 C CA . ALA A 1 444 ? -5.106 -21.225 -6.204 1.00 93.38 444 ALA A CA 1
ATOM 3502 C C . ALA A 1 444 ? -5.705 -21.970 -7.410 1.00 93.38 444 ALA A C 1
ATOM 3504 O O . ALA A 1 444 ? -5.192 -21.846 -8.518 1.00 93.38 444 ALA A O 1
ATOM 3505 N N . ASP A 1 445 ? -6.845 -22.643 -7.232 1.00 91.44 445 ASP A N 1
ATOM 3506 C CA . ASP A 1 445 ? -7.493 -23.423 -8.296 1.00 91.44 445 ASP A CA 1
ATOM 3507 C C . ASP A 1 445 ? -7.951 -22.533 -9.466 1.00 91.44 445 ASP A C 1
ATOM 3509 O O . ASP A 1 445 ? -7.730 -22.848 -10.637 1.00 91.44 445 ASP A O 1
ATOM 3513 N N . VAL A 1 446 ? -8.526 -21.362 -9.165 1.00 91.62 446 VAL A N 1
ATOM 3514 C CA . VAL A 1 446 ? -8.928 -20.369 -10.180 1.00 91.62 446 VAL A CA 1
ATOM 3515 C C . VAL A 1 446 ? -7.716 -19.875 -10.968 1.00 91.62 446 VAL A C 1
ATOM 3517 O O . VAL A 1 446 ? -7.790 -19.703 -12.188 1.00 91.62 446 VAL A O 1
ATOM 3520 N N . ARG A 1 447 ? -6.595 -19.646 -10.280 1.00 92.19 447 ARG A N 1
ATOM 3521 C CA . ARG A 1 447 ? -5.345 -19.202 -10.894 1.00 92.19 447 ARG A CA 1
ATOM 3522 C C . ARG A 1 447 ? -4.752 -20.281 -11.806 1.00 92.19 447 ARG A C 1
ATOM 3524 O O . ARG A 1 447 ? -4.452 -19.978 -12.960 1.00 92.19 447 ARG A O 1
ATOM 3531 N N . LEU A 1 448 ? -4.655 -21.522 -11.333 1.00 89.12 448 LEU A N 1
ATOM 3532 C CA . LEU A 1 448 ? -4.093 -22.650 -12.083 1.00 89.12 448 LEU A CA 1
ATOM 3533 C C . LEU A 1 448 ? -4.937 -23.014 -13.316 1.00 89.12 448 LEU A C 1
ATOM 3535 O O . LEU A 1 448 ? -4.388 -23.325 -14.373 1.00 89.12 448 LEU A O 1
ATOM 3539 N N . ASN A 1 449 ? -6.262 -22.854 -13.250 1.00 87.62 449 ASN A N 1
ATOM 3540 C CA . ASN A 1 449 ? -7.156 -23.075 -14.393 1.00 87.62 449 ASN A CA 1
ATOM 3541 C C . ASN A 1 449 ? -6.870 -22.163 -15.605 1.00 87.62 449 ASN A C 1
ATOM 3543 O O . ASN A 1 449 ? -7.226 -22.512 -16.733 1.00 87.62 449 ASN A O 1
ATOM 3547 N N . LYS A 1 450 ? -6.199 -21.012 -15.421 1.00 81.62 450 LYS A N 1
ATOM 3548 C CA . LYS A 1 450 ? -5.755 -20.163 -16.545 1.00 81.62 450 LYS A CA 1
ATOM 3549 C C . LYS A 1 450 ? -4.760 -20.877 -17.466 1.00 81.62 450 LYS A C 1
ATOM 3551 O O . LYS A 1 450 ? -4.690 -20.548 -18.647 1.00 81.62 450 LYS A O 1
ATOM 3556 N N . ILE A 1 451 ? -3.998 -21.832 -16.934 1.00 76.19 451 ILE A N 1
ATOM 3557 C CA . ILE A 1 451 ? -2.978 -22.579 -17.675 1.00 76.19 451 ILE A CA 1
ATOM 3558 C C . ILE A 1 451 ? -3.642 -23.602 -18.600 1.00 76.19 451 ILE A C 1
ATOM 3560 O O . ILE A 1 451 ? -3.300 -23.663 -19.779 1.00 76.19 451 ILE A O 1
ATOM 3564 N N . GLY A 1 452 ? -4.640 -24.342 -18.096 1.00 62.12 452 GLY A N 1
ATOM 3565 C CA . GLY A 1 452 ? -5.370 -25.352 -18.874 1.00 62.12 452 GLY A CA 1
ATOM 3566 C C . GLY A 1 452 ? -6.021 -24.770 -20.131 1.00 62.12 452 GLY A C 1
ATOM 3567 O O . GLY A 1 452 ? -5.836 -25.293 -21.223 1.00 62.12 452 GLY A O 1
ATOM 3568 N N . ARG A 1 453 ? -6.657 -23.596 -20.015 1.00 60.75 453 ARG A N 1
ATOM 3569 C CA . ARG A 1 453 ? -7.272 -22.909 -21.167 1.00 60.75 453 ARG A CA 1
ATOM 3570 C C . ARG A 1 453 ? -6.261 -22.461 -22.230 1.00 60.75 453 ARG A C 1
ATOM 3572 O O . ARG A 1 453 ? -6.570 -22.521 -23.411 1.00 60.75 453 ARG A O 1
ATOM 3579 N N . LYS A 1 454 ? -5.046 -22.052 -21.840 1.00 56.25 454 LYS A N 1
ATOM 3580 C CA . LYS A 1 454 ? -3.974 -21.697 -22.794 1.00 56.25 454 LYS A CA 1
ATOM 3581 C C . LYS A 1 454 ? -3.428 -22.913 -23.554 1.00 56.25 454 LYS A C 1
ATOM 3583 O O . LYS A 1 454 ? -2.870 -22.729 -24.633 1.00 56.25 454 LYS A O 1
ATOM 3588 N N . HIS A 1 455 ? -3.523 -24.112 -22.978 1.00 54.19 455 HIS A N 1
ATOM 3589 C CA . HIS A 1 455 ? -3.119 -25.353 -23.638 1.00 54.19 455 HIS A CA 1
ATOM 3590 C C . HIS A 1 455 ? -4.180 -25.868 -24.612 1.00 54.19 455 HIS A C 1
ATOM 3592 O O . HIS A 1 455 ? -3.801 -26.399 -25.645 1.00 54.19 455 HIS A O 1
ATOM 3598 N N . ASP A 1 456 ? -5.465 -25.656 -24.325 1.00 50.69 456 ASP A N 1
ATOM 3599 C CA . ASP A 1 456 ? -6.559 -26.039 -25.229 1.00 50.69 456 ASP A CA 1
ATOM 3600 C C . ASP A 1 456 ? -6.725 -25.075 -26.426 1.00 50.69 456 ASP A C 1
ATOM 3602 O O . ASP A 1 456 ? -7.317 -25.434 -27.442 1.00 50.69 456 ASP A O 1
ATOM 3606 N N . GLU A 1 457 ? -6.209 -23.843 -26.322 1.00 49.22 457 GLU A N 1
ATOM 3607 C CA . GLU A 1 457 ? -6.235 -22.821 -27.386 1.00 49.22 457 GLU A CA 1
ATOM 3608 C C . GLU A 1 457 ? -4.991 -22.825 -28.305 1.00 49.22 457 GLU A C 1
ATOM 3610 O O . GLU A 1 457 ? -4.950 -22.061 -29.275 1.00 49.22 457 GLU A O 1
ATOM 3615 N N . LYS A 1 458 ? -3.975 -23.649 -28.014 1.00 43.66 458 LYS A N 1
ATOM 3616 C CA . LYS A 1 458 ? -2.763 -23.830 -28.835 1.00 43.66 458 LYS A CA 1
ATOM 3617 C C . LYS A 1 458 ? -2.808 -25.148 -29.588 1.00 43.66 458 LYS A C 1
ATOM 3619 O O . LYS A 1 458 ? -2.356 -25.142 -30.756 1.00 43.66 458 LYS A O 1
#

Foldseek 3Di:
DPDPPPVCVVVVVVPVVPDDDDDDDDDDDPPDDDDDPCDLLNDDLPVNLVVLLPDDPVVLVVQLVPDVSSVVSSQQHCSLVVCCCQQVVDDPPDDDPPDGSSVVSVVVCVQCVLLSVQLNLLVVLVVLLLVLCVVQFVVQNVFWAAADGPVVVVVLCVVQQVPFDADSNVNSNNRRTQWGDPDPQASLFWDDDPPDIFHKTQHGSNVQSNQQDCAPQQHRWTFGMATPVQRFGKIAHRDCPLLDQHAWIWGWAWAPPPPDDDPDPDRTWIKIFTQDNHPSVNSSVSSVCSSVVQFDQDPSTTHPWHDWDWDDDLQKIKIKTKDWDVVPAHPHQGKTKMKMKIKIAGAQPSPPPPFKKKWFKWWKWKAAPVGDTDIDIDTDDPPDIDIYDHGDMDMDMDMDMHSHQKIKMWTWTKMATPPDDDDPRIDTDTHDMDIGHGGDMDTSVNSNVSVVVVVVVD

Radius of gyration: 31.18 Å; Cα contacts (8 Å, |Δi|>4): 842; chains: 1; bounding box: 56×69×115 Å

Mean predicted aligned error: 10.69 Å

Solvent-accessible surface area (backbone atoms only — not comparable to full-atom values): 25479 Å² total; per-residue (Å²): 141,89,85,75,76,71,73,51,56,67,53,44,68,67,51,71,83,74,76,88,86,85,88,83,88,79,95,88,82,89,81,82,79,82,86,73,86,82,47,86,86,73,52,58,70,68,66,46,42,60,58,50,62,74,45,53,74,71,58,38,57,53,49,31,72,74,40,70,69,40,30,58,48,63,52,71,44,66,57,37,46,51,45,32,39,68,52,67,63,51,82,72,93,61,77,61,90,93,64,55,48,44,59,54,38,51,54,48,40,72,76,42,46,94,29,62,92,42,43,42,59,46,51,51,20,49,51,41,42,51,57,50,24,56,75,60,16,52,71,41,44,72,33,49,34,71,39,46,54,72,68,55,49,52,52,49,45,66,73,50,40,84,83,60,62,78,51,59,47,53,53,46,43,32,42,65,33,26,32,28,56,99,54,86,62,16,74,78,21,33,50,71,50,101,89,48,64,46,35,24,23,37,41,24,65,67,62,19,40,71,49,54,31,83,46,86,70,39,52,54,20,30,38,46,31,37,13,83,82,72,77,48,51,34,31,30,24,56,39,53,56,80,40,42,55,55,38,26,29,27,35,72,18,60,47,61,78,73,88,65,98,61,99,65,90,69,82,65,47,32,22,31,33,49,74,30,74,30,55,52,60,46,48,35,54,51,19,52,38,53,70,69,62,54,42,52,70,55,97,54,34,44,29,67,41,46,67,82,38,68,30,73,36,96,52,36,35,29,36,38,29,31,26,65,39,65,87,80,22,27,75,38,62,51,32,37,33,32,38,35,40,41,38,43,32,22,56,62,85,63,62,85,66,88,58,41,28,28,42,51,32,33,39,38,46,34,32,43,61,90,64,55,76,47,79,49,76,45,71,29,56,99,86,38,59,61,70,43,40,75,62,33,71,49,73,53,62,51,70,53,73,34,72,36,63,32,32,38,37,31,41,32,35,35,31,33,45,71,82,67,91,83,72,90,54,60,48,76,32,55,40,48,71,43,73,47,62,52,65,57,68,48,50,38,68,68,31,42,50,55,46,58,56,57,60,76,74,104

Sequence (458 aa):
MYHGNVKIVVLGLLCVCWSSKKPGTLVNMADEWLDEEIGLGSLPAIPLANILSYLNQKDLSRCCCISRNFSEIGSSISSWKIWCETVWLLDVSDPLPNKEWKDVYISQNKKWGKYICCYTAIKKAWNQIEEFTKANCPDIYASLNPGLSDEELDRITKRHLEGLTLPLDVQCSYRIHNGQRLVSPGLIGSMAISNHYQSESLLDLSVATSGLQHREGLQNCLLLSLCIYTGNGQFIALTDEEGHTPGEIFWPSPDRSIITDSDEIASVKMHKFHSACSFTDWITEYAERLSQNYYPVINKEIFKFEYAASATTKGITVKTATAFLPELSSVHPPLFFFTYRISISMDKDQCSVSNKCQLTTRHWYITDGDGEKTEVHGAGVVGQHPTMQPGATHEYVSCTTFQTPTGTMEGYYVFKYCSLSKGNDTFCVKIPAMHFKSLPYIEADVRLNKIGRKHDEK